Protein AF-A0A931L6U5-F1 (afdb_monomer_lite)

Structure (mmCIF, N/CA/C/O backbone):
data_AF-A0A931L6U5-F1
#
_entry.id   AF-A0A931L6U5-F1
#
loop_
_atom_site.group_PDB
_atom_site.id
_atom_site.type_symbol
_atom_site.label_atom_id
_atom_site.label_alt_id
_atom_site.label_comp_id
_atom_site.label_asym_id
_atom_site.label_entity_id
_atom_site.label_seq_id
_atom_site.pdbx_PDB_ins_code
_atom_site.Cartn_x
_atom_site.Cartn_y
_atom_site.Cartn_z
_atom_site.occupancy
_atom_site.B_iso_or_equiv
_atom_site.auth_seq_id
_atom_site.auth_comp_id
_atom_site.auth_asym_id
_atom_site.auth_atom_id
_atom_site.pdbx_PDB_model_num
ATOM 1 N N . MET A 1 1 ? -24.494 34.200 6.240 1.00 34.66 1 MET A N 1
ATOM 2 C CA . MET A 1 1 ? -23.310 34.892 5.695 1.00 34.66 1 MET A CA 1
ATOM 3 C C . MET A 1 1 ? -22.515 33.845 4.943 1.00 34.66 1 MET A C 1
ATOM 5 O O . MET A 1 1 ? -22.173 32.837 5.542 1.00 34.66 1 MET A O 1
ATOM 9 N N . ALA A 1 2 ? -22.407 33.992 3.624 1.00 35.53 2 ALA A N 1
ATOM 10 C CA . ALA A 1 2 ? -21.711 33.053 2.754 1.00 35.53 2 ALA A CA 1
ATOM 11 C C . ALA A 1 2 ? -20.307 33.608 2.512 1.00 35.53 2 ALA A C 1
ATOM 13 O O . ALA A 1 2 ? -20.157 34.579 1.771 1.00 35.53 2 ALA A O 1
ATOM 14 N N . ASP A 1 3 ? -19.307 33.034 3.175 1.00 38.12 3 ASP A N 1
ATOM 15 C CA . ASP A 1 3 ? -17.913 33.400 2.949 1.00 38.12 3 ASP A CA 1
ATOM 16 C C . ASP A 1 3 ? -17.474 32.853 1.589 1.00 38.12 3 ASP A C 1
ATOM 18 O O . ASP A 1 3 ? -17.260 31.655 1.392 1.00 38.12 3 ASP A O 1
ATOM 22 N N . GLY A 1 4 ? -17.396 33.763 0.619 1.00 39.62 4 GLY A N 1
ATOM 23 C CA . GLY A 1 4 ? -16.803 33.522 -0.685 1.00 39.62 4 GLY A CA 1
ATOM 24 C C . GLY A 1 4 ? -15.294 33.371 -0.545 1.00 39.62 4 GLY A C 1
ATOM 25 O O . GLY A 1 4 ? -14.567 34.361 -0.515 1.00 39.62 4 GLY A O 1
ATOM 26 N N . ALA A 1 5 ? -14.819 32.129 -0.484 1.00 39.75 5 ALA A N 1
ATOM 27 C CA . ALA A 1 5 ? -13.413 31.842 -0.727 1.00 39.75 5 ALA A CA 1
ATOM 28 C C . ALA A 1 5 ? -13.053 32.249 -2.174 1.00 39.75 5 ALA A C 1
ATOM 30 O O . ALA A 1 5 ? -13.860 32.032 -3.086 1.00 39.75 5 ALA A O 1
ATOM 31 N N . PRO A 1 6 ? -11.868 32.838 -2.416 1.00 42.34 6 PRO A N 1
ATOM 32 C CA . PRO A 1 6 ? -11.457 33.237 -3.754 1.00 42.34 6 PRO A CA 1
ATOM 33 C C . PRO A 1 6 ? -11.364 31.994 -4.646 1.00 42.34 6 PRO A C 1
ATOM 35 O O . PRO A 1 6 ? -10.609 31.067 -4.358 1.00 42.34 6 PRO A O 1
ATOM 38 N N . PHE A 1 7 ? -12.145 31.970 -5.728 1.00 41.84 7 PHE A N 1
ATOM 39 C CA . PHE A 1 7 ? -12.059 30.940 -6.759 1.00 41.84 7 PHE A CA 1
ATOM 40 C C . PHE A 1 7 ? -10.692 31.039 -7.446 1.00 41.84 7 PHE A C 1
ATOM 42 O O . PHE A 1 7 ? -10.508 31.808 -8.390 1.00 41.84 7 PHE A O 1
ATOM 49 N N . SER A 1 8 ? -9.716 30.259 -6.981 1.00 52.31 8 SER A N 1
ATOM 50 C CA . SER A 1 8 ? -8.581 29.899 -7.820 1.00 52.31 8 SER A CA 1
ATOM 51 C C . SER A 1 8 ? -9.149 29.101 -9.001 1.00 52.31 8 SER A C 1
ATOM 53 O O . SER A 1 8 ? -9.949 28.186 -8.820 1.00 52.31 8 SER A O 1
ATOM 55 N N . GLY A 1 9 ? -8.792 29.446 -10.240 1.00 61.22 9 GLY A N 1
ATOM 56 C CA . GLY A 1 9 ? -9.234 28.717 -11.444 1.00 61.22 9 GLY A CA 1
ATOM 57 C C . GLY A 1 9 ? -8.666 27.292 -11.560 1.00 61.22 9 GLY A C 1
ATOM 58 O O . GLY A 1 9 ? -8.626 26.735 -12.654 1.00 61.22 9 GLY A O 1
ATOM 59 N N . LEU A 1 10 ? -8.175 26.728 -10.456 1.00 67.88 10 LEU A N 1
ATOM 60 C CA . LEU A 1 10 ? -7.550 25.421 -10.360 1.00 67.88 10 LEU A CA 1
ATOM 61 C C . LEU A 1 10 ? -8.613 24.380 -9.987 1.00 67.88 10 LEU A C 1
ATOM 63 O O . LEU A 1 10 ? -9.403 24.555 -9.061 1.00 67.88 10 LEU A O 1
ATOM 67 N N . LYS A 1 11 ? -8.642 23.274 -10.727 1.00 79.31 11 LYS A N 1
ATOM 68 C CA . LYS A 1 11 ? -9.545 22.147 -10.491 1.00 79.31 11 LYS A CA 1
ATOM 69 C C . LYS A 1 11 ? -9.169 21.475 -9.168 1.00 79.31 11 LYS A C 1
ATOM 71 O O . LYS A 1 11 ? -8.006 21.171 -8.939 1.00 79.31 11 LYS A O 1
ATOM 76 N N . ARG A 1 12 ? -10.135 21.164 -8.306 1.00 81.81 12 ARG A N 1
ATOM 77 C CA . ARG A 1 12 ? -9.864 20.316 -7.133 1.00 81.81 12 ARG A CA 1
ATOM 78 C C . ARG A 1 12 ? -9.667 18.865 -7.591 1.00 81.81 12 ARG A C 1
ATOM 80 O O . ARG A 1 12 ? -10.549 18.347 -8.283 1.00 81.81 12 ARG A O 1
ATOM 87 N N . PRO A 1 13 ? -8.535 18.216 -7.272 1.00 86.31 13 PRO A N 1
ATOM 88 C CA . PRO A 1 13 ? -8.302 16.837 -7.663 1.00 86.31 13 PRO A CA 1
ATOM 89 C C . PRO A 1 13 ? -9.217 15.909 -6.869 1.00 86.31 13 PRO A C 1
ATOM 91 O O . PRO A 1 13 ? -9.354 16.049 -5.654 1.00 86.31 13 PRO A O 1
ATOM 94 N N . LYS A 1 14 ? -9.820 14.945 -7.563 1.00 91.38 14 LYS A N 1
ATOM 95 C CA . LYS A 1 14 ? -10.619 13.882 -6.950 1.00 91.38 14 LYS A CA 1
ATOM 96 C C . LYS A 1 14 ? -9.734 12.683 -6.646 1.00 91.38 14 LYS A C 1
ATOM 98 O O . LYS A 1 14 ? -9.177 12.088 -7.572 1.00 91.38 14 LYS A O 1
ATOM 103 N N . ILE A 1 15 ? -9.630 12.323 -5.373 1.00 91.94 15 ILE A N 1
ATOM 104 C CA . ILE A 1 15 ? -8.788 11.230 -4.883 1.00 91.94 15 ILE A CA 1
ATOM 105 C C . ILE A 1 15 ? -9.689 10.110 -4.378 1.00 91.94 15 ILE A C 1
ATOM 107 O O . ILE A 1 15 ? -10.381 10.269 -3.376 1.00 91.94 15 ILE A O 1
ATOM 111 N N . ALA A 1 16 ? -9.668 8.970 -5.062 1.00 93.81 16 ALA A N 1
ATOM 112 C CA . ALA A 1 16 ? -10.233 7.740 -4.527 1.00 93.81 16 ALA A CA 1
ATOM 113 C C . ALA A 1 16 ? -9.246 7.076 -3.567 1.00 93.81 16 ALA A C 1
ATOM 115 O O . ALA A 1 16 ? -8.042 7.057 -3.823 1.00 93.81 16 ALA A O 1
ATOM 116 N N . PHE A 1 17 ? -9.742 6.458 -2.507 1.00 93.00 17 PHE A N 1
ATOM 117 C CA . PHE A 1 17 ? -8.933 5.577 -1.671 1.00 93.00 17 PHE A CA 1
ATOM 118 C C . PHE A 1 17 ? -9.750 4.370 -1.230 1.00 93.00 17 PHE A C 1
ATOM 120 O O . PHE A 1 17 ? -10.979 4.373 -1.285 1.00 93.00 17 PHE A O 1
ATOM 127 N N . THR A 1 18 ? -9.045 3.311 -0.854 1.00 86.81 18 THR A N 1
ATOM 128 C CA . THR A 1 18 ? -9.657 2.023 -0.530 1.00 86.81 18 THR A CA 1
ATOM 129 C C . THR A 1 18 ? -10.004 1.939 0.946 1.00 86.81 18 THR A C 1
ATOM 131 O O . THR A 1 18 ? -9.148 2.229 1.787 1.00 86.81 18 THR A O 1
ATOM 134 N N . GLY A 1 19 ? -11.205 1.456 1.239 1.00 83.00 19 GLY A N 1
ATOM 135 C CA . GLY A 1 19 ? -11.726 1.310 2.591 1.00 83.00 19 GLY A CA 1
ATOM 136 C C . GLY A 1 19 ? -12.623 2.476 2.996 1.00 83.00 19 GLY A C 1
ATOM 137 O O . GLY A 1 19 ? -13.094 3.249 2.160 1.00 83.00 19 GLY A O 1
ATOM 138 N N . GLU A 1 20 ? -12.880 2.570 4.293 1.00 77.69 20 GLU A N 1
ATOM 139 C CA . GLU A 1 20 ? -13.802 3.547 4.862 1.00 77.69 20 GLU A CA 1
ATOM 140 C C . GLU A 1 20 ? -13.171 4.905 5.131 1.00 77.69 20 GLU A C 1
ATOM 142 O O . GLU A 1 20 ? -11.949 5.063 5.220 1.00 77.69 20 GLU A O 1
ATOM 147 N N . GLU A 1 21 ? -14.058 5.869 5.365 1.00 74.88 21 GLU A N 1
ATOM 148 C CA . GLU A 1 21 ? -13.733 7.146 5.983 1.00 74.88 21 GLU A CA 1
ATOM 149 C C . GLU A 1 21 ? -12.908 6.916 7.261 1.00 74.88 21 GLU A C 1
ATOM 151 O O . GLU A 1 21 ? -13.245 6.086 8.102 1.00 74.88 21 GLU A O 1
ATOM 156 N N . PHE A 1 22 ? -11.783 7.626 7.374 1.00 79.31 22 PHE A N 1
ATOM 157 C CA . PHE A 1 22 ? -10.866 7.584 8.525 1.00 79.31 22 PHE A CA 1
ATOM 158 C C . PHE A 1 22 ? -10.054 6.295 8.729 1.00 79.31 22 PHE A C 1
ATOM 160 O O . PHE A 1 22 ? -9.229 6.247 9.642 1.00 79.31 22 PHE A O 1
ATOM 167 N N . GLY A 1 23 ? -10.200 5.289 7.861 1.00 81.06 23 GLY A N 1
ATOM 168 C CA . GLY A 1 23 ? -9.367 4.084 7.892 1.00 81.06 23 GLY A CA 1
ATOM 169 C C . GLY A 1 23 ? -7.949 4.271 7.337 1.00 81.06 23 GLY A C 1
ATOM 170 O O . GLY A 1 23 ? -7.512 5.375 7.008 1.00 81.06 23 GLY A O 1
ATOM 171 N N . PHE A 1 24 ? -7.227 3.159 7.157 1.00 82.44 24 PHE A N 1
ATOM 172 C CA . PHE A 1 24 ? -5.835 3.167 6.679 1.00 82.44 24 PHE A CA 1
ATOM 173 C C . PHE A 1 24 ? -5.640 3.944 5.362 1.00 82.44 24 PHE A C 1
ATOM 175 O O . PHE A 1 24 ? -4.642 4.645 5.184 1.00 82.44 24 PHE A O 1
ATOM 182 N N . GLY A 1 25 ? -6.598 3.841 4.431 1.00 84.50 25 GLY A N 1
ATOM 183 C CA . GLY A 1 25 ? -6.570 4.582 3.167 1.00 84.50 25 GLY A CA 1
ATOM 184 C C . GLY A 1 25 ? -6.680 6.097 3.362 1.00 84.50 25 GLY A C 1
ATOM 185 O O . GLY A 1 25 ? -5.978 6.851 2.690 1.00 84.50 25 GLY A O 1
ATOM 186 N N . TYR A 1 26 ? -7.478 6.546 4.333 1.00 87.62 26 TYR A N 1
ATOM 187 C CA . TYR A 1 26 ? -7.599 7.960 4.686 1.00 87.62 26 TYR A CA 1
ATOM 188 C C . TYR A 1 26 ? -6.295 8.511 5.277 1.00 87.62 26 TYR A C 1
ATOM 190 O O . TYR A 1 26 ? -5.860 9.597 4.895 1.00 87.62 26 TYR A O 1
ATOM 198 N N . GLN A 1 27 ? -5.602 7.746 6.130 1.00 87.62 27 GLN A N 1
ATOM 199 C CA . GLN A 1 27 ? -4.276 8.144 6.626 1.00 87.62 27 GLN A CA 1
ATOM 200 C C . GLN A 1 27 ? -3.270 8.330 5.488 1.00 87.62 27 GLN A C 1
ATOM 202 O O . GLN A 1 27 ? -2.522 9.307 5.469 1.00 87.62 27 GLN A O 1
ATOM 207 N N . ALA A 1 28 ? -3.295 7.450 4.485 1.00 89.94 28 ALA A N 1
ATOM 208 C CA . ALA A 1 28 ? -2.452 7.601 3.306 1.00 89.94 28 ALA A CA 1
ATOM 209 C C . ALA A 1 28 ? -2.784 8.873 2.506 1.00 89.94 28 ALA A C 1
ATOM 211 O O . ALA A 1 28 ? -1.868 9.583 2.087 1.00 89.94 28 ALA A O 1
ATOM 212 N N . VAL A 1 29 ? -4.070 9.206 2.342 1.00 90.06 29 VAL A N 1
ATOM 213 C CA . VAL A 1 29 ? -4.511 10.467 1.714 1.00 90.06 29 VAL A CA 1
ATOM 214 C C . VAL A 1 29 ? -4.043 11.676 2.525 1.00 90.06 29 VAL A C 1
ATOM 216 O O . VAL A 1 29 ? -3.544 12.647 1.960 1.00 90.06 29 VAL A O 1
ATOM 219 N N . LYS A 1 30 ? -4.128 11.615 3.852 1.00 87.75 30 LYS A N 1
ATOM 220 C CA . LYS A 1 30 ? -3.663 12.669 4.759 1.00 87.75 30 LYS A CA 1
ATOM 221 C C . LYS A 1 30 ? -2.154 12.895 4.640 1.00 87.75 30 LYS A C 1
ATOM 223 O O . LYS A 1 30 ? -1.727 14.039 4.486 1.00 87.75 30 LYS A O 1
ATOM 228 N N . THR A 1 31 ? -1.348 11.829 4.635 1.00 87.88 31 THR A N 1
ATOM 229 C CA . THR A 1 31 ? 0.107 11.912 4.401 1.00 87.88 31 THR A CA 1
ATOM 230 C C . THR A 1 31 ? 0.418 12.466 3.011 1.00 87.88 31 THR A C 1
ATOM 232 O O . THR A 1 31 ? 1.298 13.313 2.864 1.00 87.88 31 THR A O 1
ATOM 235 N N . PHE A 1 32 ? -0.330 12.039 1.991 1.00 87.75 32 PHE A N 1
ATOM 236 C CA . PHE A 1 32 ? -0.203 12.555 0.631 1.00 87.75 32 PHE A CA 1
ATOM 237 C C . PHE A 1 32 ? -0.465 14.065 0.572 1.00 87.75 32 PHE A C 1
ATOM 239 O O . PHE A 1 32 ? 0.364 14.811 0.060 1.00 87.75 32 PHE A O 1
ATOM 246 N N . ARG A 1 33 ? -1.565 14.532 1.176 1.00 86.19 33 ARG A N 1
ATOM 247 C CA . ARG A 1 33 ? -1.935 15.954 1.275 1.00 86.19 33 ARG A CA 1
ATOM 248 C C . ARG A 1 33 ? -0.913 16.782 2.040 1.00 86.19 33 ARG A C 1
ATOM 250 O O . ARG A 1 33 ? -0.591 17.885 1.608 1.00 86.19 33 ARG A O 1
ATOM 257 N N . ALA A 1 34 ? -0.420 16.263 3.163 1.00 83.31 34 ALA A N 1
ATOM 258 C CA . ALA A 1 34 ? 0.622 16.918 3.945 1.00 83.31 34 ALA A CA 1
ATOM 259 C C . ALA A 1 34 ? 1.873 17.155 3.090 1.00 83.31 34 ALA A C 1
ATOM 261 O O . ALA A 1 34 ? 2.413 18.256 3.105 1.00 83.31 34 ALA A O 1
ATOM 262 N N . GLY A 1 35 ? 2.232 16.181 2.246 1.00 76.62 35 GLY A N 1
ATOM 263 C CA . GLY A 1 35 ? 3.310 16.322 1.274 1.00 76.62 35 GLY A CA 1
ATOM 264 C C . GLY A 1 35 ? 3.168 17.557 0.381 1.00 76.62 35 GLY A C 1
ATOM 265 O O . GLY A 1 35 ? 4.154 18.240 0.170 1.00 76.62 35 GLY A O 1
ATOM 266 N N . PHE A 1 36 ? 1.969 17.914 -0.089 1.00 74.81 36 PHE A N 1
ATOM 267 C CA . PHE A 1 36 ? 1.781 19.089 -0.962 1.00 74.81 36 PHE A CA 1
ATOM 268 C C . PHE A 1 36 ? 1.795 20.436 -0.237 1.00 74.81 36 PHE A C 1
ATOM 270 O O . PHE A 1 36 ? 1.934 21.476 -0.889 1.00 74.81 36 PHE A O 1
ATOM 277 N N . LYS A 1 37 ? 1.630 20.445 1.091 1.00 70.81 37 LYS A N 1
ATOM 278 C CA . LYS A 1 37 ? 1.799 21.670 1.884 1.00 70.81 37 LYS A CA 1
ATOM 279 C C . LYS A 1 37 ? 3.268 22.089 1.929 1.00 70.81 37 LYS A C 1
ATOM 281 O O . LYS A 1 37 ? 3.546 23.289 1.923 1.00 70.81 37 LYS A O 1
ATOM 286 N N . ASP A 1 38 ? 4.186 21.125 1.879 1.00 66.25 38 ASP A N 1
ATOM 287 C CA . ASP A 1 38 ? 5.611 21.397 1.740 1.00 66.25 38 ASP A CA 1
ATOM 288 C C . ASP A 1 38 ? 5.905 21.958 0.343 1.00 66.25 38 ASP A C 1
ATOM 290 O O . ASP A 1 38 ? 5.605 21.358 -0.692 1.00 66.25 38 ASP A O 1
ATOM 294 N N . SER A 1 39 ? 6.519 23.141 0.300 1.00 53.28 39 SER A N 1
ATOM 295 C CA . SER A 1 39 ? 6.802 23.889 -0.933 1.00 53.28 39 SER A CA 1
ATOM 296 C C . SER A 1 39 ? 7.623 23.107 -1.970 1.00 53.28 39 SER A C 1
ATOM 298 O O . SER A 1 39 ? 7.532 23.417 -3.158 1.00 53.28 39 SER A O 1
ATOM 300 N N . ALA A 1 40 ? 8.360 22.075 -1.546 1.00 55.19 40 ALA A N 1
ATOM 301 C CA . ALA A 1 40 ? 9.174 21.205 -2.395 1.00 55.19 40 ALA A CA 1
ATOM 302 C C . ALA A 1 40 ? 8.370 20.164 -3.203 1.00 55.19 40 ALA A C 1
ATOM 304 O O . ALA A 1 40 ? 8.857 19.665 -4.212 1.00 55.19 40 ALA A O 1
ATOM 305 N N . ARG A 1 41 ? 7.137 19.833 -2.797 1.00 58.84 41 ARG A N 1
ATOM 306 C CA . ARG A 1 41 ? 6.341 18.717 -3.351 1.00 58.84 41 ARG A CA 1
ATOM 307 C C . ARG A 1 41 ? 5.074 19.184 -4.076 1.00 58.84 41 ARG A C 1
ATOM 309 O O . ARG A 1 41 ? 4.115 18.437 -4.198 1.00 58.84 41 ARG A O 1
ATOM 316 N N . ARG A 1 42 ? 5.053 20.415 -4.600 1.00 60.59 42 ARG A N 1
ATOM 317 C CA . ARG A 1 42 ? 3.873 21.010 -5.271 1.00 60.59 42 ARG A CA 1
ATOM 318 C C . ARG A 1 42 ? 3.477 20.359 -6.604 1.00 60.59 42 ARG A C 1
ATOM 320 O O . ARG A 1 42 ? 2.455 20.738 -7.171 1.00 60.59 42 ARG A O 1
ATOM 327 N N . ILE A 1 43 ? 4.270 19.423 -7.123 1.00 66.19 43 ILE A N 1
ATOM 328 C CA . ILE A 1 43 ? 4.058 18.819 -8.440 1.00 66.19 43 ILE A CA 1
ATOM 329 C C . ILE A 1 43 ? 3.433 17.437 -8.275 1.00 66.19 43 ILE A C 1
ATOM 331 O O . ILE A 1 43 ? 3.939 16.584 -7.548 1.00 66.19 43 ILE A O 1
ATOM 335 N N . LEU A 1 44 ? 2.333 17.205 -8.989 1.00 73.81 44 LEU A N 1
ATOM 336 C CA . LEU A 1 44 ? 1.737 15.882 -9.095 1.00 73.81 44 LEU A CA 1
ATOM 337 C C . LEU A 1 44 ? 2.547 15.032 -10.082 1.00 73.81 44 LEU A C 1
ATOM 339 O O . LEU A 1 44 ? 2.545 15.294 -11.284 1.00 73.81 44 LEU A O 1
ATOM 343 N N . LEU A 1 45 ? 3.199 13.990 -9.573 1.00 80.25 45 LEU A N 1
ATOM 344 C CA . LEU A 1 45 ? 4.055 13.112 -10.370 1.00 80.25 45 LEU A CA 1
ATOM 345 C C . LEU A 1 45 ? 3.253 12.322 -11.415 1.00 80.25 45 LEU A C 1
ATOM 347 O O . LEU A 1 45 ? 2.086 11.965 -11.211 1.00 80.25 45 LEU A O 1
ATOM 351 N N . ASP A 1 46 ? 3.889 12.023 -12.545 1.00 79.75 46 ASP A N 1
ATOM 352 C CA . ASP A 1 46 ? 3.282 11.340 -13.694 1.00 79.75 46 ASP A CA 1
ATOM 353 C C . ASP A 1 46 ? 4.131 10.165 -14.217 1.00 79.75 46 ASP A C 1
ATOM 355 O O . ASP A 1 46 ? 3.970 9.719 -15.358 1.00 79.75 46 ASP A O 1
ATOM 359 N N . ALA A 1 47 ? 5.054 9.660 -13.390 1.00 79.31 47 ALA A N 1
ATOM 360 C CA . ALA A 1 47 ? 6.041 8.658 -13.791 1.00 79.31 47 ALA A CA 1
ATOM 361 C C . ALA A 1 47 ? 6.870 9.103 -15.020 1.00 79.31 47 ALA A C 1
ATOM 363 O O . ALA A 1 47 ? 7.108 8.314 -15.945 1.00 79.31 47 ALA A O 1
ATOM 364 N N . GLY A 1 48 ? 7.235 10.389 -15.080 1.00 72.56 48 GLY A N 1
ATOM 365 C CA . GLY A 1 48 ? 8.073 10.988 -16.120 1.00 72.56 48 GLY A CA 1
ATOM 366 C C . GLY A 1 48 ? 7.423 11.052 -17.503 1.00 72.56 48 GLY A C 1
ATOM 367 O O . GLY A 1 48 ? 8.136 11.097 -18.507 1.00 72.56 48 GLY A O 1
ATOM 368 N N . ALA A 1 49 ? 6.091 10.989 -17.593 1.00 79.62 49 ALA A N 1
ATOM 369 C CA . ALA A 1 49 ? 5.379 10.983 -18.872 1.00 79.62 49 ALA A CA 1
ATOM 370 C C . ALA A 1 49 ? 5.564 12.303 -19.642 1.00 79.62 49 ALA A C 1
ATOM 372 O O . ALA A 1 49 ? 5.829 12.277 -20.850 1.00 79.62 49 ALA A O 1
ATOM 373 N N . ALA A 1 50 ? 5.515 13.442 -18.947 1.00 74.50 50 ALA A N 1
ATOM 374 C CA . ALA A 1 50 ? 5.724 14.768 -19.522 1.00 74.50 50 ALA A CA 1
ATOM 375 C C . ALA A 1 50 ? 7.071 14.886 -20.256 1.00 74.50 50 ALA A C 1
ATOM 377 O O . ALA A 1 50 ? 7.115 15.413 -21.370 1.00 74.50 50 ALA A O 1
ATOM 378 N N . ALA A 1 51 ? 8.139 14.294 -19.709 1.00 73.31 51 ALA A N 1
ATOM 379 C CA . ALA A 1 51 ? 9.493 14.357 -20.266 1.00 73.31 51 ALA A CA 1
ATOM 380 C C . ALA A 1 51 ? 9.639 13.712 -21.656 1.00 73.31 51 ALA A C 1
ATOM 382 O O . ALA A 1 51 ? 10.615 13.962 -22.368 1.00 73.31 51 ALA A O 1
ATOM 383 N N . VAL A 1 52 ? 8.686 12.872 -22.071 1.00 71.38 52 VAL A N 1
ATOM 384 C CA . VAL A 1 52 ? 8.695 12.272 -23.412 1.00 71.38 52 VAL A CA 1
ATOM 385 C C . VAL A 1 52 ? 7.791 13.021 -24.396 1.00 71.38 52 VAL A C 1
ATOM 387 O O . VAL A 1 52 ? 8.041 12.965 -25.600 1.00 71.38 52 VAL A O 1
ATOM 390 N N . SER A 1 53 ? 6.817 13.786 -23.898 1.00 60.41 53 SER A N 1
ATOM 391 C CA . SER A 1 53 ? 5.853 14.541 -24.712 1.00 60.41 53 SER A CA 1
ATOM 392 C C . SER A 1 53 ? 6.439 15.773 -25.426 1.00 60.41 53 SER A C 1
ATOM 394 O O . SER A 1 53 ? 5.865 16.240 -26.409 1.00 60.41 53 SER A O 1
ATOM 396 N N . ASP A 1 54 ? 7.597 16.278 -24.987 1.00 49.97 54 ASP A N 1
ATOM 397 C CA . ASP A 1 54 ? 8.291 17.417 -25.617 1.00 49.97 54 ASP A CA 1
ATOM 398 C C . ASP A 1 54 ? 9.238 17.018 -26.762 1.00 49.97 54 ASP A C 1
ATOM 400 O O . ASP A 1 54 ? 9.743 17.862 -27.507 1.00 49.97 54 ASP A O 1
ATOM 404 N N . GLY A 1 55 ? 9.455 15.717 -26.971 1.00 44.47 55 GLY A N 1
ATOM 405 C CA . GLY A 1 55 ? 10.220 15.226 -28.109 1.00 44.47 55 GLY A CA 1
ATOM 406 C C . GLY A 1 55 ? 9.363 15.179 -29.372 1.00 44.47 55 GLY A C 1
ATOM 407 O O . GLY A 1 55 ? 8.341 14.505 -29.387 1.00 44.47 55 GLY A O 1
ATOM 408 N N . LYS A 1 56 ? 9.827 15.810 -30.460 1.00 41.78 56 LYS A N 1
ATOM 409 C CA . LYS A 1 56 ? 9.312 15.739 -31.849 1.00 41.78 56 LYS A CA 1
ATOM 410 C C . LYS A 1 56 ? 9.317 14.314 -32.454 1.00 41.78 56 LYS A C 1
ATOM 4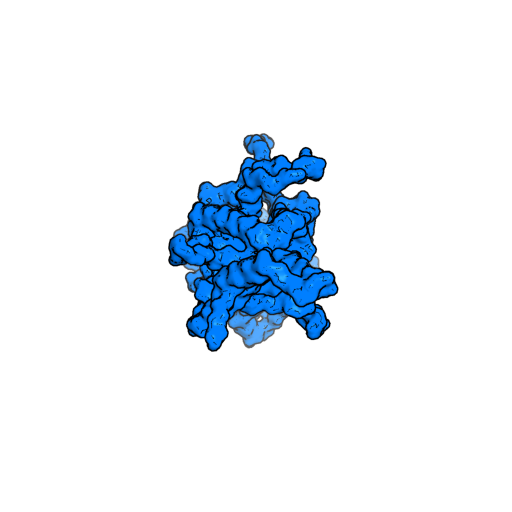12 O O . LYS A 1 56 ? 9.783 14.106 -33.571 1.00 41.78 56 LYS A O 1
ATOM 417 N N . VAL A 1 57 ? 8.860 13.303 -31.725 1.00 42.47 57 VAL A N 1
ATOM 418 C CA . VAL A 1 57 ? 8.789 11.903 -32.151 1.00 42.47 57 VAL A CA 1
ATOM 419 C C . VAL A 1 57 ? 7.321 11.504 -32.201 1.00 42.47 57 VAL A C 1
ATOM 421 O O . VAL A 1 57 ? 6.858 10.710 -31.398 1.00 42.47 57 VAL A O 1
ATOM 424 N N . SER A 1 58 ? 6.570 12.084 -33.136 1.00 39.50 58 SER A N 1
ATOM 425 C CA . SER A 1 58 ? 5.352 11.455 -33.648 1.00 39.50 58 SER A CA 1
ATOM 426 C C . SER A 1 58 ? 4.894 12.145 -34.929 1.00 39.50 58 SER A C 1
ATOM 428 O O . SER A 1 58 ? 4.356 13.250 -34.920 1.00 39.50 58 SER A O 1
ATOM 430 N N . THR A 1 59 ? 5.037 11.448 -36.050 1.00 36.03 59 THR A N 1
ATOM 431 C CA . THR A 1 59 ? 4.370 11.722 -37.333 1.00 36.03 59 THR A CA 1
ATOM 432 C C . THR A 1 59 ? 2.860 11.418 -37.290 1.00 36.03 59 THR A C 1
ATOM 434 O O . THR A 1 59 ? 2.242 11.191 -38.325 1.00 36.03 59 THR A O 1
ATOM 437 N N . LYS A 1 60 ? 2.223 11.421 -36.110 1.00 41.97 60 LYS A N 1
ATOM 438 C CA . LYS A 1 60 ? 0.825 11.000 -35.910 1.00 41.97 60 LYS A CA 1
ATOM 439 C C . LYS A 1 60 ? -0.067 12.078 -35.282 1.00 41.97 60 LYS A C 1
ATOM 441 O O . LYS A 1 60 ? -1.056 11.770 -34.621 1.00 41.97 60 LYS A O 1
ATOM 446 N N . TRP A 1 61 ? 0.239 13.345 -35.553 1.00 42.12 61 TRP A N 1
ATOM 447 C CA . TRP A 1 61 ? -0.610 14.494 -35.210 1.00 42.12 61 TRP A CA 1
ATOM 448 C C . TRP A 1 61 ? -1.999 14.458 -35.890 1.00 42.12 61 TRP A C 1
ATOM 450 O O . TRP A 1 61 ? -2.930 15.100 -35.417 1.00 42.12 61 TRP A O 1
ATOM 460 N N . LEU A 1 62 ? -2.186 13.637 -36.933 1.00 41.16 62 LEU A N 1
ATOM 461 C CA . LEU A 1 62 ? -3.440 13.535 -37.697 1.00 41.16 62 LEU A CA 1
ATOM 462 C C . LEU A 1 62 ? -4.569 12.722 -37.025 1.00 41.16 62 LEU A C 1
ATOM 464 O O . LEU A 1 62 ? -5.702 12.789 -37.485 1.00 41.16 62 LEU A O 1
ATOM 468 N N . LEU A 1 63 ? -4.312 11.991 -35.929 1.00 42.88 63 LEU A N 1
ATOM 469 C CA . LEU A 1 63 ? -5.354 11.243 -35.187 1.00 42.88 63 LEU A CA 1
ATOM 470 C C . LEU A 1 63 ? -5.549 11.716 -33.733 1.00 42.88 63 LEU A C 1
ATOM 472 O O . LEU A 1 63 ? -6.389 11.170 -33.020 1.00 42.88 63 LEU A O 1
ATOM 476 N N . ARG A 1 64 ? -4.783 12.716 -33.271 1.00 43.50 64 ARG A N 1
ATOM 477 C CA . ARG A 1 64 ? -4.661 13.071 -31.841 1.00 43.50 64 ARG A CA 1
ATOM 478 C C . ARG A 1 64 ? -4.960 14.539 -31.506 1.00 43.50 64 ARG A C 1
ATOM 480 O O . ARG A 1 64 ? -4.646 14.987 -30.411 1.00 43.50 64 ARG A O 1
ATOM 487 N N . GLY A 1 65 ? -5.634 15.274 -32.391 1.00 34.44 65 GLY A N 1
ATOM 488 C CA . GLY A 1 65 ? -5.916 16.715 -32.252 1.00 34.44 65 GLY A CA 1
ATOM 489 C C . GLY A 1 65 ? -6.871 17.152 -31.126 1.00 34.44 65 GLY A C 1
ATOM 490 O O . GLY A 1 65 ? -7.492 18.200 -31.247 1.00 34.44 65 GLY A O 1
ATOM 491 N N . ARG A 1 66 ? -7.049 16.376 -30.048 1.00 36.84 66 ARG A N 1
ATOM 492 C CA . ARG A 1 66 ? -7.915 16.781 -28.920 1.00 36.84 66 ARG A CA 1
ATOM 493 C C . ARG A 1 66 ? -7.536 16.225 -27.542 1.00 36.84 66 ARG A C 1
ATOM 495 O O . ARG A 1 66 ? -8.181 16.590 -26.570 1.00 36.84 66 ARG A O 1
ATOM 502 N N . ARG A 1 67 ? -6.540 15.333 -27.438 1.00 41.91 67 ARG A N 1
ATOM 503 C CA . ARG A 1 67 ? -6.224 14.613 -26.181 1.00 41.91 67 ARG A CA 1
ATOM 504 C C . ARG A 1 67 ? -4.921 15.057 -25.508 1.00 41.91 67 ARG A C 1
ATOM 506 O O . ARG A 1 67 ? -4.810 14.928 -24.296 1.00 41.91 67 ARG A O 1
ATOM 513 N N . ASP A 1 68 ? -3.980 15.616 -26.267 1.00 40.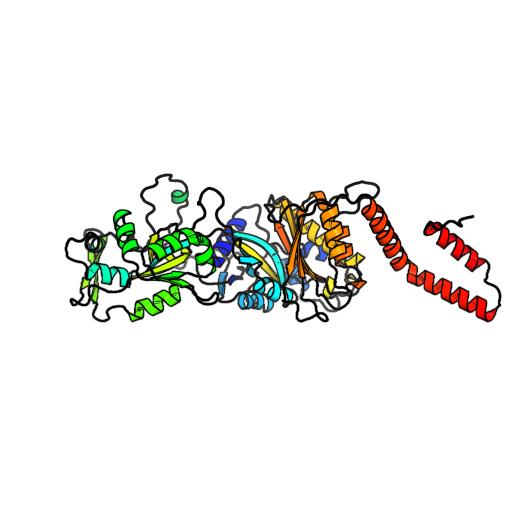16 68 ASP A N 1
ATOM 514 C CA . ASP A 1 68 ? -2.643 15.969 -25.760 1.00 40.16 68 ASP A CA 1
ATOM 515 C C . ASP A 1 68 ? -2.587 17.377 -25.118 1.00 40.16 68 ASP A C 1
ATOM 517 O O . ASP A 1 68 ? -1.670 17.679 -24.356 1.00 40.16 68 ASP A O 1
ATOM 521 N N . ASP A 1 69 ? -3.608 18.217 -25.340 1.00 37.97 69 ASP A N 1
ATOM 522 C CA . ASP A 1 69 ? -3.764 19.502 -24.636 1.00 37.97 69 ASP A CA 1
ATOM 523 C C . ASP A 1 69 ? -4.178 19.327 -23.162 1.00 37.97 69 ASP A C 1
ATOM 525 O O . ASP A 1 69 ? -3.968 20.231 -22.352 1.00 37.97 69 ASP A O 1
ATOM 529 N N . GLU A 1 70 ? -4.755 18.179 -22.784 1.00 40.81 70 GLU A N 1
ATOM 530 C CA . GLU A 1 70 ? -5.140 17.903 -21.394 1.00 40.81 70 GLU A CA 1
ATOM 531 C C . GLU A 1 70 ? -3.932 17.492 -20.544 1.00 40.81 70 GLU A C 1
ATOM 533 O O . GLU A 1 70 ? -3.771 18.002 -19.438 1.00 40.81 70 GLU A O 1
ATOM 538 N N . THR A 1 71 ? -3.025 16.655 -21.056 1.00 40.47 71 THR A N 1
ATOM 539 C CA . THR A 1 71 ? -1.848 16.186 -20.299 1.00 40.47 71 THR A CA 1
ATOM 540 C C . THR A 1 71 ? -0.802 17.280 -20.074 1.00 40.47 71 THR A C 1
ATOM 542 O O . THR A 1 71 ? -0.185 17.326 -19.010 1.00 40.47 71 THR A O 1
ATOM 545 N N . LYS A 1 72 ? -0.653 18.237 -21.003 1.00 41.56 72 LYS A N 1
ATOM 546 C CA . LYS A 1 72 ? 0.197 19.427 -20.784 1.00 41.56 72 LYS A CA 1
ATOM 547 C C . LYS A 1 72 ? -0.397 20.424 -19.778 1.00 41.56 72 LYS A C 1
ATOM 549 O O . LYS A 1 72 ? 0.348 21.182 -19.166 1.00 41.56 72 LYS A O 1
ATOM 554 N N . LYS A 1 73 ? -1.717 20.396 -19.548 1.00 42.41 73 LYS A N 1
ATOM 555 C CA . LYS A 1 73 ? -2.408 21.232 -18.547 1.00 42.41 73 LYS A CA 1
ATOM 556 C C . LYS A 1 73 ? -2.505 20.588 -17.156 1.00 42.41 73 LYS A C 1
ATOM 558 O O . LYS A 1 73 ? -2.817 21.287 -16.194 1.00 42.41 73 LYS A O 1
ATOM 563 N N . THR A 1 74 ? -2.223 19.290 -17.002 1.00 45.31 74 THR A N 1
ATOM 564 C CA . THR A 1 74 ? -2.490 18.571 -15.739 1.00 45.31 74 THR A CA 1
ATOM 565 C C . THR A 1 74 ? -1.479 18.770 -14.611 1.00 45.31 74 THR A C 1
ATOM 567 O O . THR A 1 74 ? -1.837 18.487 -13.474 1.00 45.31 74 THR A O 1
ATOM 570 N N . ASN A 1 75 ? -0.267 19.282 -14.855 1.00 45.91 75 ASN A N 1
ATOM 571 C CA . ASN A 1 75 ? 0.691 19.504 -13.755 1.00 45.91 75 ASN A CA 1
ATOM 572 C C . ASN A 1 75 ? 0.532 20.879 -13.079 1.00 45.91 75 ASN A C 1
ATOM 574 O O . ASN A 1 75 ? 0.992 21.051 -11.957 1.00 45.91 75 ASN A O 1
ATOM 578 N N . GLY A 1 76 ? -0.159 21.833 -13.718 1.00 48.81 76 GLY A N 1
ATOM 579 C CA . GLY A 1 76 ? -0.386 23.187 -13.185 1.00 48.81 76 GLY A CA 1
ATOM 580 C C . GLY A 1 76 ? -1.850 23.540 -12.905 1.00 48.81 76 GLY A C 1
ATOM 581 O O . GLY A 1 76 ? -2.131 24.678 -12.551 1.00 48.81 76 GLY A O 1
ATOM 582 N N . GLY A 1 77 ? -2.783 22.603 -13.103 1.00 58.16 77 GLY A N 1
ATOM 583 C CA . GLY A 1 77 ? -4.225 22.866 -13.057 1.00 58.16 77 GLY A CA 1
ATOM 584 C C . GLY A 1 77 ? -4.951 22.386 -11.802 1.00 58.16 77 GLY A C 1
ATOM 585 O O . GLY A 1 77 ? -6.162 22.582 -11.735 1.00 58.16 77 GLY A O 1
ATOM 586 N N . PHE A 1 78 ? -4.268 21.747 -10.845 1.00 68.50 78 PHE A N 1
ATOM 587 C CA . PHE A 1 78 ? -4.913 21.191 -9.654 1.00 68.50 78 PHE A CA 1
ATOM 588 C C . PHE A 1 78 ? -4.646 22.007 -8.389 1.00 68.50 78 PHE A C 1
ATOM 590 O O . PHE A 1 78 ? -3.499 22.319 -8.077 1.00 68.50 78 PHE A O 1
ATOM 597 N N . ASP A 1 79 ? -5.701 22.292 -7.626 1.00 71.94 79 ASP A N 1
ATOM 598 C CA . ASP A 1 79 ? -5.579 22.794 -6.258 1.00 71.94 79 ASP A CA 1
ATOM 599 C C . ASP A 1 79 ? -5.404 21.615 -5.294 1.00 71.94 79 ASP A C 1
ATOM 601 O O . ASP A 1 79 ? -6.366 21.004 -4.828 1.00 71.94 79 ASP A O 1
ATOM 605 N N . LEU A 1 80 ? -4.147 21.278 -5.018 1.00 72.69 80 LEU A N 1
ATOM 606 C CA . LEU A 1 80 ? -3.764 20.146 -4.170 1.00 72.69 80 LEU A CA 1
ATOM 607 C C . LEU A 1 80 ? -3.931 20.435 -2.667 1.00 72.69 80 LEU A C 1
ATOM 609 O O . LEU A 1 80 ? -3.737 19.540 -1.846 1.00 72.69 80 LEU A O 1
ATOM 613 N N . THR A 1 81 ? -4.319 21.658 -2.286 1.00 72.50 81 THR A N 1
ATOM 614 C CA . THR A 1 81 ? -4.532 22.021 -0.875 1.00 72.50 81 THR A CA 1
ATOM 615 C C . THR A 1 81 ? -5.860 21.477 -0.332 1.00 72.50 81 THR A C 1
ATOM 617 O O . THR A 1 81 ? -5.954 21.087 0.840 1.00 72.50 81 THR A O 1
ATOM 620 N N . GLN A 1 82 ? -6.875 21.382 -1.198 1.00 78.94 82 GLN A N 1
ATOM 621 C CA . GLN A 1 82 ? -8.225 20.912 -0.877 1.00 78.94 82 GLN A CA 1
ATOM 622 C C . GLN A 1 82 ? -8.717 19.873 -1.905 1.00 78.94 82 GLN A C 1
ATOM 624 O O . GLN A 1 82 ? -9.626 20.167 -2.688 1.00 78.94 82 GLN A O 1
ATOM 629 N N . PRO A 1 83 ? -8.133 18.660 -1.935 1.00 83.44 83 PRO A N 1
ATOM 630 C CA . PRO A 1 83 ? -8.655 17.581 -2.765 1.00 83.44 83 PRO A CA 1
ATOM 631 C C . PRO A 1 83 ? -10.059 17.158 -2.320 1.00 83.44 83 PRO A C 1
ATOM 633 O O . PRO A 1 83 ? -10.406 17.232 -1.142 1.00 83.44 83 PRO A O 1
ATOM 636 N N . GLU A 1 84 ? -10.852 16.677 -3.273 1.00 88.88 84 GLU A N 1
ATOM 637 C CA . GLU A 1 84 ? -12.115 15.995 -2.999 1.00 88.88 84 GLU A CA 1
ATOM 638 C C . GLU A 1 84 ? -11.819 14.508 -2.778 1.00 88.88 84 GLU A C 1
ATOM 640 O O . GLU A 1 84 ? -11.394 13.799 -3.692 1.00 88.88 84 GLU A O 1
ATOM 645 N N . GLU A 1 85 ? -12.020 14.039 -1.554 1.00 90.38 85 GLU A N 1
ATOM 646 C CA . GLU A 1 85 ? -11.725 12.668 -1.150 1.00 90.38 85 GLU A CA 1
ATOM 647 C C . GLU A 1 85 ? -12.961 11.783 -1.346 1.00 90.38 85 GLU A C 1
ATOM 649 O O . GLU A 1 85 ? -14.080 12.178 -1.019 1.00 90.38 85 GLU A O 1
ATOM 654 N N . ARG A 1 86 ? -12.775 10.590 -1.919 1.00 91.00 86 ARG A N 1
ATOM 655 C CA . ARG A 1 86 ? -13.853 9.631 -2.180 1.00 91.00 86 ARG A CA 1
ATOM 656 C C . ARG A 1 86 ? -13.487 8.250 -1.628 1.00 91.00 86 ARG A C 1
ATOM 658 O O . ARG A 1 86 ? -12.717 7.539 -2.283 1.00 91.00 86 ARG A O 1
ATOM 665 N N . PRO A 1 87 ? -14.025 7.858 -0.461 1.00 90.62 87 PRO A N 1
ATOM 666 C CA . PRO A 1 87 ? -13.864 6.497 0.040 1.00 90.62 87 PRO A CA 1
ATOM 667 C C . PRO A 1 87 ? -14.574 5.519 -0.902 1.00 90.62 87 PRO A C 1
ATOM 669 O O . PRO A 1 87 ? -15.701 5.761 -1.342 1.00 90.62 87 PRO A O 1
ATOM 672 N N . LEU A 1 88 ? -13.913 4.415 -1.235 1.00 90.69 88 LEU A N 1
ATOM 673 C CA . LEU A 1 88 ? -14.486 3.329 -2.026 1.00 90.69 88 LEU A CA 1
ATOM 674 C C . LEU A 1 88 ? -14.222 1.996 -1.333 1.00 90.69 88 LEU A C 1
ATOM 676 O O . LEU A 1 88 ? -13.113 1.723 -0.878 1.00 90.69 88 LEU A O 1
ATOM 680 N N . PHE A 1 89 ? -15.242 1.138 -1.307 1.00 83.06 89 PHE A N 1
ATOM 681 C CA . PHE A 1 89 ? -15.209 -0.119 -0.556 1.00 83.06 89 PHE A CA 1
ATOM 682 C C . PHE A 1 89 ? -14.137 -1.095 -1.040 1.00 83.06 89 PHE A C 1
ATOM 684 O O . PHE A 1 89 ? -13.529 -1.788 -0.231 1.00 83.06 89 PHE A O 1
ATOM 691 N N . SER A 1 90 ? -13.890 -1.162 -2.350 1.00 87.06 90 SER A N 1
ATOM 692 C CA . SER A 1 90 ? -12.919 -2.104 -2.919 1.00 87.06 90 SER A CA 1
ATOM 693 C C . SER A 1 90 ? -11.790 -1.413 -3.671 1.00 87.06 90 SER A C 1
ATOM 695 O O . SER A 1 90 ? -11.941 -0.338 -4.262 1.00 87.06 90 SER A O 1
ATOM 697 N N . LYS A 1 91 ? -10.644 -2.094 -3.693 1.00 90.19 91 LYS A N 1
ATOM 698 C CA . LYS A 1 91 ? -9.440 -1.668 -4.410 1.00 90.19 91 LYS A CA 1
ATOM 699 C C . LYS A 1 91 ? -9.680 -1.614 -5.914 1.00 90.19 91 LYS A C 1
ATOM 701 O O . LYS A 1 91 ? -9.269 -0.664 -6.579 1.00 90.19 91 LYS A O 1
ATOM 706 N N . GLU A 1 92 ? -10.427 -2.585 -6.434 1.00 90.62 92 GLU A N 1
ATOM 707 C CA . GLU A 1 92 ? -10.829 -2.622 -7.836 1.00 90.62 92 GLU A CA 1
ATOM 708 C C . GLU A 1 92 ? -11.709 -1.432 -8.212 1.00 90.62 92 GLU A C 1
ATOM 710 O O . GLU A 1 92 ? -11.438 -0.776 -9.217 1.00 90.62 92 GLU A O 1
ATOM 715 N N . GLN A 1 93 ? -12.707 -1.088 -7.389 1.00 92.44 93 GLN A N 1
ATOM 716 C CA . GLN A 1 93 ? -13.544 0.091 -7.631 1.00 92.44 93 GLN A CA 1
ATOM 717 C C . GLN A 1 93 ? -12.714 1.374 -7.661 1.00 92.44 93 GLN A C 1
ATOM 719 O O . GLN A 1 93 ? -12.932 2.201 -8.544 1.00 92.44 93 GLN A O 1
ATOM 724 N N . ALA A 1 94 ? -11.736 1.529 -6.762 1.00 92.50 94 ALA A N 1
ATOM 725 C CA . ALA A 1 94 ? -10.846 2.689 -6.768 1.00 92.50 94 ALA A CA 1
ATOM 726 C C . ALA A 1 94 ? -10.028 2.793 -8.063 1.00 92.50 94 ALA A C 1
ATOM 728 O O . ALA A 1 94 ? -9.953 3.864 -8.668 1.00 92.50 94 ALA A O 1
ATOM 729 N N . LEU A 1 95 ? -9.477 1.681 -8.552 1.00 93.81 95 LEU A N 1
ATOM 730 C CA . LEU A 1 95 ? -8.712 1.662 -9.802 1.00 93.81 95 LEU A CA 1
ATOM 731 C C . LEU A 1 95 ? -9.602 1.855 -11.043 1.00 93.81 95 LEU A C 1
ATOM 733 O O . LEU A 1 95 ? -9.243 2.586 -11.970 1.00 93.81 95 LEU A O 1
ATOM 737 N N . VAL A 1 96 ? -10.791 1.250 -11.065 1.00 93.69 96 VAL A N 1
ATOM 738 C CA . VAL A 1 96 ? -11.776 1.420 -12.145 1.00 93.69 96 VAL A CA 1
ATOM 739 C C . VAL A 1 96 ? -12.314 2.852 -12.181 1.00 93.69 96 VAL A C 1
ATOM 741 O O . VAL A 1 96 ? -12.544 3.388 -13.267 1.00 93.69 96 VAL A O 1
ATOM 744 N N . ALA A 1 97 ? -12.458 3.510 -11.031 1.00 93.50 97 ALA A N 1
ATOM 745 C CA . ALA A 1 97 ? -12.849 4.913 -10.947 1.00 93.50 97 ALA A CA 1
ATOM 746 C C . ALA A 1 97 ? -11.830 5.832 -11.651 1.00 93.50 97 ALA A C 1
ATOM 748 O O . ALA A 1 97 ? -12.223 6.771 -12.348 1.00 93.50 97 ALA A O 1
ATOM 749 N N . VAL A 1 98 ? -10.526 5.548 -11.529 1.00 93.25 98 VAL A N 1
ATOM 750 C CA . VAL A 1 98 ? -9.479 6.289 -12.262 1.00 93.25 98 VAL A CA 1
ATOM 751 C C . VAL A 1 98 ? -9.604 6.030 -13.759 1.00 93.25 98 VAL A C 1
ATOM 753 O O . VAL A 1 98 ? -9.643 6.963 -14.555 1.00 93.25 98 VAL A O 1
ATOM 756 N N . LYS A 1 99 ? -9.748 4.762 -14.158 1.00 91.75 99 LYS A N 1
ATOM 757 C CA . LYS A 1 99 ? -9.873 4.381 -15.574 1.00 91.75 99 LYS A CA 1
ATOM 758 C C . LYS A 1 99 ? -11.119 4.966 -16.251 1.00 91.75 99 LYS A C 1
ATOM 760 O O . LYS A 1 99 ? -11.083 5.305 -17.430 1.00 91.75 99 LYS A O 1
ATOM 765 N N . SER A 1 100 ? -12.227 5.065 -15.523 1.00 91.38 100 SER A N 1
ATOM 766 C CA . SER A 1 100 ? -13.476 5.680 -15.994 1.00 91.38 100 SER A CA 1
ATOM 767 C C . SER A 1 100 ? -13.472 7.208 -15.891 1.00 91.38 100 SER A C 1
ATOM 769 O O . SER A 1 100 ? -14.456 7.842 -16.270 1.00 91.38 100 SER A O 1
ATOM 771 N N . LYS A 1 101 ? -12.367 7.805 -15.419 1.00 89.88 101 LYS A N 1
ATOM 772 C CA . LYS A 1 101 ? -12.189 9.250 -15.224 1.00 89.88 101 LYS A CA 1
ATOM 773 C C . LYS A 1 101 ? -13.201 9.879 -14.263 1.00 89.88 101 LYS A C 1
ATOM 775 O O . LYS A 1 101 ? -13.430 11.088 -14.306 1.00 89.88 101 LYS A O 1
ATOM 780 N N . THR A 1 102 ? -13.815 9.088 -13.380 1.00 91.50 102 THR A N 1
ATOM 781 C CA . THR A 1 102 ? -14.682 9.624 -12.319 1.00 91.50 102 THR A CA 1
ATOM 782 C C . THR A 1 102 ? -13.865 10.288 -11.212 1.00 91.50 102 THR A C 1
ATOM 784 O O . THR A 1 102 ? -14.352 11.209 -10.553 1.00 91.50 102 THR A O 1
ATOM 787 N N . VAL A 1 103 ? -12.628 9.820 -11.022 1.00 92.44 103 VAL A N 1
ATOM 788 C CA . VAL A 1 103 ? -11.616 10.390 -10.123 1.00 92.44 103 VAL A CA 1
ATOM 789 C C . VAL A 1 103 ? -10.308 10.601 -10.885 1.00 92.44 103 VAL A C 1
ATOM 791 O O . VAL A 1 103 ? -10.063 9.932 -11.888 1.00 92.44 103 VAL A O 1
ATOM 794 N N . ASP A 1 104 ? -9.476 11.534 -10.424 1.00 89.94 104 ASP A N 1
ATOM 795 C CA . ASP A 1 104 ? -8.212 11.875 -11.087 1.00 89.94 104 ASP A CA 1
ATOM 796 C C . ASP A 1 104 ? -7.067 10.934 -10.656 1.00 89.94 104 ASP A C 1
ATOM 798 O O . ASP A 1 104 ? -6.114 10.716 -11.409 1.00 89.94 104 ASP A O 1
ATOM 802 N N . MET A 1 105 ? -7.154 10.370 -9.447 1.00 92.56 105 MET A N 1
ATOM 803 C CA . MET A 1 105 ? -6.169 9.436 -8.898 1.00 92.56 105 MET A CA 1
ATOM 804 C C . MET A 1 105 ? -6.784 8.491 -7.863 1.00 92.56 105 MET A C 1
ATOM 806 O O . MET A 1 105 ? -7.821 8.797 -7.272 1.00 92.56 105 MET A O 1
ATOM 810 N N . ALA A 1 106 ? -6.122 7.358 -7.633 1.00 95.19 106 ALA A N 1
ATOM 811 C CA . ALA A 1 106 ? -6.467 6.411 -6.578 1.00 95.19 106 ALA A CA 1
ATOM 812 C C . ALA A 1 106 ? -5.261 6.118 -5.684 1.00 95.19 106 ALA A C 1
ATOM 814 O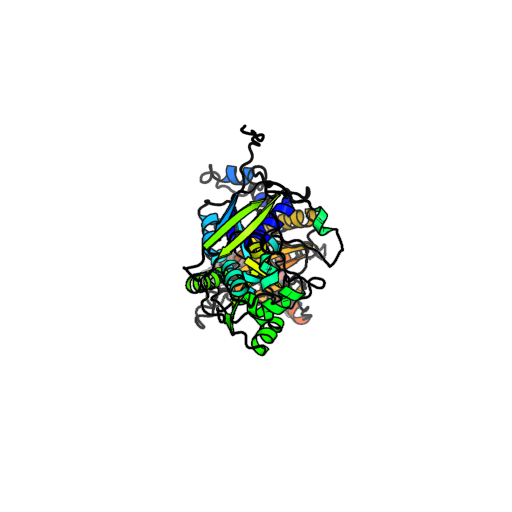 O . ALA A 1 106 ? -4.152 5.940 -6.184 1.00 95.19 106 ALA A O 1
ATOM 815 N N . ILE A 1 107 ? -5.482 6.026 -4.377 1.00 95.12 107 ILE A N 1
ATOM 816 C CA . ILE A 1 107 ? -4.488 5.596 -3.394 1.00 95.12 107 ILE A CA 1
ATOM 817 C C . ILE A 1 107 ? -4.859 4.187 -2.942 1.00 95.12 107 ILE A C 1
ATOM 819 O O . ILE A 1 107 ? -5.903 3.976 -2.324 1.00 95.12 107 ILE A O 1
ATOM 823 N N . VAL A 1 108 ? -4.008 3.220 -3.285 1.00 94.44 108 VAL A N 1
ATOM 824 C CA . VAL A 1 108 ? -4.251 1.790 -3.044 1.00 94.44 108 VAL A CA 1
ATOM 825 C C . VAL A 1 108 ? -3.082 1.165 -2.279 1.00 94.44 108 VAL A C 1
ATOM 827 O O . VAL A 1 108 ? -1.927 1.484 -2.580 1.00 94.44 108 VAL A O 1
ATOM 830 N N . PRO A 1 109 ? -3.329 0.291 -1.290 1.00 92.75 109 PRO A N 1
ATOM 831 C CA . PRO A 1 109 ? -2.265 -0.445 -0.621 1.00 92.75 109 PRO A CA 1
ATOM 832 C C . PRO A 1 109 ? -1.661 -1.461 -1.593 1.00 92.75 109 PRO A C 1
ATOM 834 O O . PRO A 1 109 ? -2.380 -2.121 -2.334 1.00 92.75 109 PRO A O 1
ATOM 837 N N . PHE A 1 110 ? -0.339 -1.607 -1.594 1.00 92.38 110 PHE A N 1
ATOM 838 C CA . PHE A 1 110 ? 0.329 -2.641 -2.401 1.00 92.38 110 PHE A CA 1
ATOM 839 C C . PHE A 1 110 ? 1.271 -3.524 -1.583 1.00 92.38 110 PHE A C 1
ATOM 841 O O . PHE A 1 110 ? 1.674 -4.588 -2.053 1.00 92.38 110 PHE A O 1
ATOM 848 N N . TYR A 1 111 ? 1.641 -3.092 -0.377 1.00 90.88 111 TYR A N 1
ATOM 849 C CA . TYR A 1 111 ? 2.488 -3.859 0.522 1.00 90.88 111 TYR A CA 1
ATOM 850 C C . TYR A 1 111 ? 2.174 -3.521 1.981 1.00 90.88 111 TYR A C 1
ATOM 852 O O . TYR A 1 111 ? 2.176 -2.344 2.352 1.00 90.88 111 TYR A O 1
ATOM 860 N N . ALA A 1 112 ? 2.016 -4.540 2.826 1.00 87.62 112 ALA A N 1
ATOM 861 C CA . ALA A 1 112 ? 2.061 -4.385 4.278 1.00 87.62 112 ALA A CA 1
ATOM 862 C C . ALA A 1 112 ? 3.076 -5.364 4.900 1.00 87.62 112 ALA A C 1
ATOM 864 O O . ALA A 1 112 ? 3.244 -6.473 4.394 1.00 87.62 112 ALA A O 1
ATOM 865 N N . PRO A 1 113 ? 3.762 -5.010 6.002 1.00 81.38 113 PRO A N 1
ATOM 866 C CA . PRO A 1 113 ? 4.819 -5.853 6.572 1.00 81.38 113 PRO A CA 1
ATOM 867 C C . PRO A 1 113 ? 4.383 -7.273 6.975 1.00 81.38 113 PRO A C 1
ATOM 869 O O . PRO A 1 113 ? 5.170 -8.203 6.823 1.00 81.38 113 PRO A O 1
ATOM 872 N N . TYR A 1 114 ? 3.140 -7.457 7.437 1.00 80.88 114 TYR A N 1
ATOM 873 C CA . TYR A 1 114 ? 2.624 -8.753 7.920 1.00 80.88 114 TYR A CA 1
ATOM 874 C C . TYR A 1 114 ? 1.796 -9.540 6.894 1.00 80.88 114 TYR A C 1
ATOM 876 O O . TYR A 1 114 ? 1.528 -10.731 7.086 1.00 80.88 114 TYR A O 1
ATOM 884 N N . THR A 1 115 ? 1.348 -8.885 5.823 1.00 81.56 115 THR A N 1
ATOM 885 C CA . THR A 1 115 ? 0.574 -9.514 4.739 1.00 81.56 115 THR A CA 1
ATOM 886 C C . THR A 1 115 ? 1.402 -9.681 3.466 1.00 81.56 115 THR A C 1
ATOM 888 O O . THR A 1 115 ? 1.078 -10.524 2.634 1.00 81.56 115 THR A O 1
ATOM 891 N N . GLY A 1 116 ? 2.516 -8.958 3.347 1.00 88.50 116 GLY A N 1
ATOM 892 C CA . GLY A 1 116 ? 3.362 -8.937 2.165 1.00 88.50 116 GLY A CA 1
ATOM 893 C C . GLY A 1 116 ? 2.757 -8.077 1.060 1.00 88.50 116 GLY A C 1
ATOM 894 O O . GLY A 1 116 ? 2.137 -7.047 1.322 1.00 88.50 116 GLY A O 1
ATOM 895 N N . TYR A 1 117 ? 2.977 -8.485 -0.188 1.00 90.75 117 TYR A N 1
ATOM 896 C CA . TYR A 1 117 ? 2.421 -7.795 -1.348 1.00 90.75 117 TYR A CA 1
ATOM 897 C C . TYR A 1 117 ? 0.931 -8.083 -1.504 1.00 90.75 117 TYR A C 1
ATOM 899 O O . TYR A 1 117 ? 0.501 -9.234 -1.446 1.00 90.75 117 TYR A O 1
ATOM 907 N N . ASP A 1 118 ? 0.164 -7.037 -1.787 1.00 90.38 118 ASP A N 1
ATOM 908 C CA . ASP A 1 118 ? -1.255 -7.159 -2.082 1.00 90.38 118 ASP A CA 1
ATOM 909 C C . ASP A 1 118 ? -1.463 -7.591 -3.538 1.00 90.38 118 ASP A C 1
ATOM 911 O O . ASP A 1 118 ? -1.482 -6.785 -4.474 1.00 90.38 118 ASP A O 1
ATOM 915 N N . ILE A 1 119 ? -1.579 -8.905 -3.721 1.00 89.69 119 ILE A N 1
ATOM 916 C CA . ILE A 1 119 ? -1.685 -9.551 -5.031 1.00 89.69 119 ILE A CA 1
ATOM 917 C C . ILE A 1 119 ? -2.901 -9.035 -5.811 1.00 89.69 119 ILE A C 1
ATOM 919 O O . ILE A 1 119 ? -2.807 -8.852 -7.024 1.00 89.69 119 ILE A O 1
ATOM 923 N N . GLU A 1 120 ? -4.014 -8.748 -5.134 1.00 88.25 120 GLU A N 1
ATOM 924 C CA . GLU A 1 120 ? -5.251 -8.253 -5.748 1.00 88.25 120 GLU A CA 1
ATOM 925 C C . GLU A 1 120 ? -5.036 -6.889 -6.419 1.00 88.25 120 GLU A C 1
ATOM 927 O O . GLU A 1 120 ? -5.353 -6.709 -7.600 1.00 88.25 120 GLU A O 1
ATOM 932 N N . THR A 1 121 ? -4.411 -5.950 -5.704 1.00 90.75 121 THR A N 1
ATOM 933 C CA . THR A 1 121 ? -4.073 -4.623 -6.237 1.00 90.75 121 THR A CA 1
ATOM 934 C C . THR A 1 121 ? -3.115 -4.731 -7.415 1.00 90.75 121 THR A C 1
ATOM 936 O O . THR A 1 121 ? -3.344 -4.124 -8.463 1.00 90.75 121 THR A O 1
ATOM 939 N N . LEU A 1 122 ? -2.055 -5.533 -7.278 1.00 90.69 122 LEU A N 1
ATOM 940 C CA . LEU A 1 122 ? -1.051 -5.706 -8.329 1.00 90.69 122 LEU A CA 1
ATOM 941 C C . LEU A 1 122 ? -1.639 -6.372 -9.578 1.00 90.69 122 LEU A C 1
ATOM 943 O O . LEU A 1 122 ? -1.331 -5.964 -10.701 1.00 90.69 122 LEU A O 1
ATOM 947 N N . ASN A 1 123 ? -2.517 -7.361 -9.404 1.00 88.12 123 ASN A N 1
ATOM 948 C CA . ASN A 1 123 ? -3.211 -8.012 -10.506 1.00 88.12 123 ASN A CA 1
ATOM 949 C C . ASN A 1 123 ? -4.149 -7.032 -11.218 1.00 88.12 123 ASN A C 1
ATOM 951 O O . ASN A 1 123 ? -4.067 -6.879 -12.439 1.00 88.12 123 ASN A O 1
ATOM 955 N N . THR A 1 124 ? -4.965 -6.301 -10.459 1.00 88.94 124 THR A N 1
ATOM 956 C CA . THR A 1 124 ? -5.933 -5.343 -11.001 1.00 88.94 124 THR A CA 1
ATOM 957 C C . THR A 1 124 ? -5.243 -4.232 -11.775 1.00 88.94 124 THR A C 1
ATOM 959 O O . THR A 1 124 ? -5.555 -4.021 -12.948 1.00 88.94 124 THR A O 1
ATOM 962 N N . LEU A 1 125 ? -4.238 -3.592 -11.172 1.00 88.56 125 LEU A N 1
ATOM 963 C CA . LEU A 1 125 ? -3.424 -2.561 -11.815 1.00 88.56 125 LEU A CA 1
ATOM 964 C C . LEU A 1 125 ? -2.819 -3.066 -13.127 1.00 88.56 125 LEU A C 1
ATOM 966 O O . LEU A 1 125 ? -2.770 -2.356 -14.124 1.00 88.56 125 LEU A O 1
ATOM 970 N N . SER A 1 126 ? -2.406 -4.328 -13.146 1.00 81.12 126 SER A N 1
ATOM 971 C CA . SER A 1 126 ? -1.817 -4.917 -14.334 1.00 81.12 126 SER A CA 1
ATOM 972 C C . SER A 1 126 ? -2.817 -5.322 -15.421 1.00 81.12 126 SER A C 1
ATOM 974 O O . SER A 1 126 ? -2.441 -5.425 -16.591 1.00 81.12 126 SER A O 1
ATOM 976 N N . SER A 1 127 ? -4.066 -5.599 -15.049 1.00 83.38 127 SER A N 1
ATOM 977 C CA . SER A 1 127 ? -5.155 -5.944 -15.970 1.00 83.38 127 SER A CA 1
ATOM 978 C C . SER A 1 127 ? -5.767 -4.699 -16.620 1.00 83.38 127 SER A C 1
ATOM 980 O O . SER A 1 127 ? -6.188 -4.723 -17.780 1.00 83.38 127 SER A O 1
ATOM 982 N N . LEU A 1 128 ? -5.777 -3.582 -15.891 1.00 84.25 128 LEU A N 1
ATOM 983 C CA . LEU A 1 128 ? -6.312 -2.312 -16.346 1.00 84.25 128 LEU A CA 1
ATOM 984 C C . LEU A 1 128 ? -5.250 -1.558 -17.150 1.00 84.25 128 LEU A C 1
ATOM 986 O O . LEU A 1 128 ? -4.389 -0.869 -16.613 1.00 84.25 128 LEU A O 1
ATOM 990 N N . PHE A 1 129 ? -5.342 -1.672 -18.475 1.00 76.69 129 PHE A N 1
ATOM 991 C CA . PHE A 1 129 ? -4.514 -0.893 -19.394 1.00 76.69 129 PHE A CA 1
ATOM 992 C C . PHE A 1 129 ? -4.595 0.616 -19.090 1.00 76.69 129 PHE A C 1
ATOM 994 O O . PHE A 1 129 ? -5.682 1.119 -18.802 1.00 76.69 129 PHE A O 1
ATOM 1001 N N . ALA A 1 130 ? -3.461 1.312 -19.229 1.00 83.25 130 ALA A N 1
ATOM 1002 C CA . ALA A 1 130 ? -3.269 2.751 -19.002 1.00 83.25 130 ALA A CA 1
ATOM 1003 C C . ALA A 1 130 ? -3.236 3.236 -17.542 1.00 83.25 130 ALA A C 1
ATOM 1005 O O . ALA A 1 130 ? -3.139 4.439 -17.327 1.00 83.25 130 ALA A O 1
ATOM 1006 N N . LEU A 1 131 ? -3.258 2.352 -16.543 1.00 90.62 131 LEU A N 1
ATOM 1007 C CA . LEU A 1 131 ? -2.983 2.745 -15.158 1.00 90.62 131 LEU A CA 1
ATOM 1008 C C . LEU A 1 131 ? -1.506 2.530 -14.823 1.00 90.62 131 LEU A C 1
ATOM 1010 O O . LEU A 1 131 ? -0.938 1.495 -15.160 1.00 90.62 131 LEU A O 1
ATOM 1014 N N . THR A 1 132 ? -0.887 3.509 -14.164 1.00 91.81 132 THR A N 1
ATOM 1015 C CA . THR A 1 132 ? 0.500 3.412 -13.685 1.00 91.81 132 THR A CA 1
ATOM 1016 C C . THR A 1 132 ? 0.603 3.959 -12.265 1.00 91.81 132 THR A C 1
ATOM 1018 O O . THR A 1 132 ? 0.014 4.994 -11.944 1.00 91.81 132 THR A O 1
ATOM 1021 N N . GLY A 1 133 ? 1.370 3.276 -11.417 1.00 93.44 133 GLY A N 1
ATOM 1022 C CA . GLY A 1 133 ? 1.802 3.800 -10.125 1.00 93.44 133 GLY A CA 1
ATOM 1023 C C . GLY A 1 133 ? 2.838 4.907 -10.286 1.00 93.44 133 GLY A C 1
ATOM 1024 O O . GLY A 1 133 ? 3.904 4.660 -10.852 1.00 93.44 133 GLY A O 1
ATOM 1025 N N . VAL A 1 134 ? 2.531 6.108 -9.800 1.00 92.50 134 VAL A N 1
ATOM 1026 C CA . VAL A 1 134 ? 3.359 7.312 -10.001 1.00 92.50 134 VAL A CA 1
ATOM 1027 C C . VAL A 1 134 ? 4.089 7.768 -8.742 1.00 92.50 134 VAL A C 1
ATOM 1029 O O . VAL A 1 134 ? 5.121 8.424 -8.834 1.00 92.50 134 VAL A O 1
ATOM 1032 N N . GLN A 1 135 ? 3.572 7.429 -7.560 1.00 91.50 135 GLN A N 1
ATOM 1033 C CA . GLN A 1 135 ? 4.151 7.842 -6.286 1.00 91.50 135 GLN A CA 1
ATOM 1034 C C . GLN A 1 135 ? 3.922 6.783 -5.217 1.00 91.50 135 GLN A C 1
ATOM 1036 O O . GLN A 1 135 ? 2.877 6.132 -5.189 1.00 91.50 135 GLN A O 1
ATOM 1041 N N . GLN A 1 136 ? 4.891 6.649 -4.318 1.00 91.88 136 GLN A N 1
ATOM 1042 C CA . GLN A 1 136 ? 4.786 5.805 -3.142 1.00 91.88 136 GLN A CA 1
ATOM 1043 C C . GLN A 1 136 ? 4.490 6.654 -1.906 1.00 91.88 136 GLN A C 1
ATOM 1045 O O . GLN A 1 136 ? 5.140 7.672 -1.678 1.00 91.88 136 GLN A O 1
ATOM 1050 N N . ILE A 1 137 ? 3.559 6.201 -1.073 1.00 91.06 137 ILE A N 1
ATOM 1051 C CA . ILE A 1 137 ? 3.262 6.792 0.232 1.00 91.06 137 ILE A CA 1
ATOM 1052 C C . ILE A 1 137 ? 3.429 5.701 1.282 1.00 91.06 137 ILE A C 1
ATOM 1054 O O . ILE A 1 137 ? 3.002 4.565 1.085 1.00 91.06 137 ILE A O 1
ATOM 1058 N N . SER A 1 138 ? 4.057 6.032 2.403 1.00 89.06 138 SER A N 1
ATOM 1059 C CA . SER A 1 138 ? 4.098 5.147 3.566 1.00 89.06 138 SER A CA 1
ATOM 1060 C C . SER A 1 138 ? 3.276 5.788 4.669 1.00 89.06 138 SER A C 1
ATOM 1062 O O . SER A 1 138 ? 3.616 6.883 5.107 1.00 89.06 138 SER A O 1
ATOM 1064 N N . ALA A 1 139 ? 2.214 5.115 5.095 1.00 86.69 139 ALA A N 1
ATOM 1065 C CA . ALA A 1 139 ? 1.371 5.566 6.191 1.00 86.69 139 ALA A CA 1
ATOM 1066 C C . ALA A 1 139 ? 1.500 4.586 7.358 1.00 86.69 139 ALA A C 1
ATOM 1068 O O . ALA A 1 139 ? 1.465 3.364 7.181 1.00 86.69 139 ALA A O 1
ATOM 1069 N N . THR A 1 140 ? 1.698 5.137 8.548 1.00 81.50 140 THR A N 1
ATOM 1070 C CA . THR A 1 140 ? 1.572 4.410 9.809 1.00 81.50 140 THR A CA 1
ATOM 1071 C C . THR A 1 140 ? 0.154 4.572 10.300 1.00 81.50 140 THR A C 1
ATOM 1073 O O . THR A 1 140 ? -0.411 5.659 10.203 1.00 81.50 140 THR A O 1
ATOM 1076 N N . ASP A 1 141 ? -0.389 3.514 10.867 1.00 75.25 141 ASP A N 1
ATOM 1077 C CA . ASP A 1 141 ? -1.652 3.593 11.571 1.00 75.25 141 ASP A CA 1
ATOM 1078 C C . ASP A 1 141 ? -1.533 2.722 12.810 1.00 75.25 141 ASP A C 1
ATOM 1080 O O . ASP A 1 141 ? -0.837 1.704 12.784 1.00 75.25 141 ASP A O 1
ATOM 1084 N N . GLN A 1 142 ? -2.151 3.186 13.883 1.00 83.44 142 GLN A N 1
ATOM 1085 C CA . GLN A 1 142 ? -2.081 2.579 15.196 1.00 83.44 142 GLN A CA 1
ATOM 1086 C C . GLN A 1 142 ? -3.394 1.850 15.436 1.00 83.44 142 GLN A C 1
ATOM 1088 O O . GLN A 1 142 ? -4.468 2.434 15.298 1.00 83.44 142 GLN A O 1
ATOM 1093 N N . LEU A 1 143 ? -3.321 0.576 15.803 1.00 88.12 143 LEU A N 1
ATOM 1094 C CA . LEU A 1 143 ? -4.500 -0.159 16.234 1.00 88.12 143 LEU A CA 1
ATOM 1095 C C . LEU A 1 143 ? -4.782 0.095 17.714 1.00 88.12 143 LEU A C 1
ATOM 1097 O O . LEU A 1 143 ? -3.883 0.071 18.559 1.00 88.12 143 LEU A O 1
ATOM 1101 N N . CYS A 1 144 ? -6.061 0.266 18.024 1.00 89.56 144 CYS A N 1
ATOM 1102 C CA . CYS A 1 144 ? -6.563 0.365 19.385 1.00 89.56 144 CYS A CA 1
ATOM 1103 C C . CYS A 1 144 ? -7.634 -0.695 19.655 1.00 89.56 144 CYS A C 1
ATOM 1105 O O . CYS A 1 144 ? -8.308 -1.168 18.734 1.00 89.56 144 CYS A O 1
ATOM 1107 N N . LEU A 1 145 ? -7.815 -1.030 20.932 1.00 91.69 145 LEU A N 1
ATOM 1108 C CA . LEU A 1 145 ? -8.966 -1.779 21.422 1.00 91.69 145 LEU A CA 1
ATOM 1109 C C . LEU A 1 145 ? -10.054 -0.797 21.843 1.00 91.69 145 LEU A C 1
ATOM 1111 O O . LEU A 1 145 ? -9.845 0.019 22.745 1.00 91.69 145 LEU A O 1
ATOM 1115 N N . ALA A 1 146 ? -11.220 -0.914 21.225 1.00 91.12 146 ALA A N 1
ATOM 1116 C CA . ALA A 1 146 ? -12.385 -0.107 21.541 1.00 91.12 146 ALA A CA 1
ATOM 1117 C C . ALA A 1 146 ? -13.605 -0.981 21.857 1.00 91.12 146 ALA A C 1
ATOM 1119 O O . ALA A 1 146 ? -13.666 -2.148 21.472 1.00 91.12 146 ALA A O 1
ATOM 1120 N N . VAL A 1 147 ? -14.587 -0.415 22.554 1.00 90.56 147 VAL A N 1
ATOM 1121 C CA . VAL A 1 147 ? -15.890 -1.045 22.836 1.00 90.56 147 VAL A CA 1
ATOM 1122 C C . VAL A 1 147 ? -17.027 -0.151 22.381 1.00 90.56 147 VAL A C 1
ATOM 1124 O O . VAL A 1 147 ? -16.870 1.066 22.299 1.00 90.56 147 VAL A O 1
ATOM 1127 N N . TYR A 1 148 ? -18.183 -0.752 22.106 1.00 87.94 148 TYR A N 1
ATOM 1128 C CA . TYR A 1 148 ? -19.383 -0.002 21.746 1.00 87.94 148 TYR A CA 1
ATOM 1129 C C . TYR A 1 148 ? -19.924 0.751 22.971 1.00 87.94 148 TYR A C 1
ATOM 1131 O O . TYR A 1 148 ? -20.317 0.127 23.961 1.00 87.94 148 TYR A O 1
ATOM 1139 N N . GLU A 1 149 ? -19.960 2.085 22.915 1.00 83.50 149 GLU A N 1
ATOM 1140 C CA . GLU A 1 149 ? -20.358 2.932 24.049 1.00 83.50 149 GLU A CA 1
ATOM 1141 C C . GLU A 1 149 ? -21.758 2.578 24.590 1.00 83.50 149 GLU A C 1
ATOM 1143 O O . GLU A 1 149 ? -21.914 2.459 25.809 1.00 83.50 149 GLU A O 1
ATOM 1148 N N . PRO A 1 150 ? -22.783 2.333 23.747 1.00 81.06 150 PRO A N 1
ATOM 1149 C CA . PRO A 1 150 ? -24.097 1.935 24.242 1.00 81.06 150 PRO A CA 1
ATOM 1150 C C . PRO A 1 150 ? -24.070 0.672 25.111 1.00 81.06 150 PRO A C 1
ATOM 1152 O O . PRO A 1 150 ? -24.690 0.673 26.172 1.00 81.06 150 PRO A O 1
ATOM 1155 N N . GLN A 1 151 ? -23.306 -0.356 24.724 1.00 84.25 151 GLN A N 1
ATOM 1156 C CA . GLN A 1 151 ? -23.184 -1.590 25.511 1.00 84.25 151 GLN A CA 1
ATOM 1157 C C . GLN A 1 151 ? -22.425 -1.364 26.813 1.00 84.25 151 GLN A C 1
ATOM 1159 O O . GLN A 1 151 ? -22.812 -1.886 27.856 1.00 84.25 151 GLN A O 1
ATOM 1164 N N . LEU A 1 152 ? -21.354 -0.568 26.758 1.00 83.44 152 LEU A N 1
ATOM 1165 C CA . LEU A 1 152 ? -20.594 -0.191 27.943 1.00 83.44 152 LEU A CA 1
ATOM 1166 C C . LEU A 1 152 ? -21.510 0.456 28.987 1.00 83.44 152 LEU A C 1
ATOM 1168 O O . LEU A 1 152 ? -21.457 0.112 30.165 1.00 83.44 152 LEU A O 1
ATOM 1172 N N . LEU A 1 153 ? -22.382 1.361 28.550 1.00 79.19 153 LEU A N 1
ATOM 1173 C CA . LEU A 1 153 ? -23.327 2.014 29.443 1.00 79.19 153 LEU A CA 1
ATOM 1174 C C . LEU A 1 153 ? -24.353 1.025 30.022 1.00 79.19 153 LEU A C 1
ATOM 1176 O O . LEU A 1 153 ? -24.645 1.129 31.207 1.00 79.19 153 LEU A O 1
ATOM 1180 N N . ASP A 1 154 ? -24.845 0.044 29.259 1.00 78.00 154 ASP A N 1
ATOM 1181 C CA . ASP A 1 154 ? -25.747 -0.997 29.790 1.00 78.00 154 ASP A CA 1
ATOM 1182 C C . ASP A 1 154 ? -25.068 -1.816 30.907 1.00 78.00 154 ASP A C 1
ATOM 1184 O O . ASP A 1 154 ? -25.643 -2.042 31.975 1.00 78.00 154 ASP A O 1
ATOM 1188 N N . VAL A 1 155 ? -23.807 -2.209 30.701 1.00 80.81 155 VAL A N 1
ATOM 1189 C CA . VAL A 1 155 ? -23.002 -2.935 31.701 1.00 80.81 155 VAL A CA 1
ATOM 1190 C C . VAL A 1 155 ? -22.758 -2.078 32.944 1.00 80.81 155 VAL A C 1
ATOM 1192 O O . VAL A 1 155 ? -22.887 -2.542 34.076 1.00 80.81 155 VAL A O 1
ATOM 1195 N N . VAL A 1 156 ? -22.434 -0.801 32.753 1.00 78.69 156 VAL A N 1
ATOM 1196 C CA . VAL A 1 156 ? -22.204 0.132 33.856 1.00 78.69 156 VAL A CA 1
ATOM 1197 C C . VAL A 1 156 ? -23.487 0.370 34.664 1.00 78.69 156 VAL A C 1
ATOM 1199 O O . VAL A 1 156 ? -23.426 0.480 35.886 1.00 78.69 156 VAL A O 1
ATOM 1202 N N . GLN A 1 157 ? -24.658 0.418 34.033 1.00 75.31 157 GLN A N 1
ATOM 1203 C CA . GLN A 1 157 ? -25.927 0.666 34.729 1.00 75.31 157 GLN A CA 1
ATOM 1204 C C . GLN A 1 157 ? -26.478 -0.539 35.476 1.00 75.31 157 GLN A C 1
ATOM 1206 O O . GLN A 1 157 ? -27.151 -0.375 36.491 1.00 75.31 157 GLN A O 1
ATOM 1211 N N . THR A 1 158 ? -26.174 -1.738 34.992 1.00 73.62 158 THR A N 1
ATOM 1212 C CA . THR A 1 158 ? -26.516 -2.997 35.664 1.00 73.62 158 THR A CA 1
ATOM 1213 C C . THR A 1 158 ? -25.514 -3.367 36.762 1.00 73.62 158 THR A C 1
ATOM 1215 O O . THR A 1 158 ? -25.783 -4.262 37.564 1.00 73.62 158 THR A O 1
ATOM 1218 N N . SER A 1 159 ? -24.373 -2.671 36.836 1.00 73.38 159 SER A N 1
ATOM 1219 C CA . SER A 1 159 ? -23.381 -2.862 37.894 1.00 73.38 159 SER A CA 1
ATOM 1220 C C . SER A 1 159 ? -23.897 -2.404 39.264 1.00 73.38 159 SER A C 1
ATOM 1222 O O . SER A 1 159 ? -24.710 -1.485 39.376 1.00 73.38 159 SER A O 1
ATOM 1224 N N . HIS A 1 160 ? -23.416 -3.050 40.332 1.00 68.38 160 HIS A N 1
ATOM 1225 C CA . HIS A 1 160 ? -23.831 -2.714 41.693 1.00 68.38 160 HIS A CA 1
ATOM 1226 C C . HIS A 1 160 ? -23.529 -1.244 42.033 1.00 68.38 160 HIS A C 1
ATOM 1228 O O . HIS A 1 160 ? -22.399 -0.803 41.794 1.00 68.38 160 HIS A O 1
ATOM 1234 N N . PRO A 1 161 ? -24.478 -0.509 42.652 1.00 62.47 161 PRO A N 1
ATOM 1235 C CA . PRO A 1 161 ? -24.252 0.864 43.090 1.00 62.47 161 PRO A CA 1
ATOM 1236 C C . PRO A 1 161 ? -23.040 0.928 44.027 1.00 62.47 161 PRO A C 1
ATOM 1238 O O . PRO A 1 161 ? -23.013 0.248 45.051 1.00 62.47 161 PRO A O 1
ATOM 1241 N N . GLY A 1 162 ? -22.031 1.724 43.668 1.00 61.41 162 GLY A N 1
ATOM 1242 C CA . GLY A 1 162 ? -20.768 1.831 44.412 1.00 61.41 162 GLY A CA 1
ATOM 1243 C C . GLY A 1 162 ? -19.623 0.973 43.864 1.00 61.41 162 GLY A C 1
ATOM 1244 O O . GLY A 1 162 ? -18.507 1.062 44.370 1.00 61.41 162 GLY A O 1
ATOM 1245 N N . SER A 1 163 ? -19.857 0.183 42.811 1.00 67.88 163 SER A N 1
ATOM 1246 C CA . SER A 1 163 ? -18.767 -0.427 42.048 1.00 67.88 163 SER A CA 1
ATOM 1247 C C . SER A 1 163 ? -17.961 0.645 41.305 1.00 67.88 163 SER A C 1
ATOM 1249 O O . SER A 1 163 ? -18.494 1.689 40.914 1.00 67.88 163 SER A O 1
ATOM 1251 N N . GLY A 1 164 ? -16.676 0.379 41.056 1.00 66.19 164 GLY A N 1
ATOM 1252 C CA . GLY A 1 164 ? -15.830 1.288 40.278 1.00 66.19 164 GLY A CA 1
ATOM 1253 C C . GLY A 1 164 ? -16.344 1.529 38.848 1.00 66.19 164 GLY A C 1
ATOM 1254 O O . GLY A 1 164 ? -16.035 2.557 38.255 1.00 66.19 164 GLY A O 1
ATOM 1255 N N . LEU A 1 165 ? -17.188 0.634 38.316 1.00 69.44 165 LEU A N 1
ATOM 1256 C CA . LEU A 1 165 ? -17.867 0.813 37.031 1.00 69.44 165 LEU A CA 1
ATOM 1257 C C . LEU A 1 165 ? -18.987 1.852 37.111 1.00 69.44 165 LEU A C 1
ATOM 1259 O O . LEU A 1 165 ? -19.087 2.688 36.222 1.00 69.44 165 LEU A O 1
ATOM 1263 N N . SER A 1 166 ? -19.784 1.879 38.184 1.00 64.12 166 SER A N 1
ATOM 1264 C CA . SER A 1 166 ? -20.855 2.875 38.354 1.00 64.12 166 SER A CA 1
ATOM 1265 C C . SER A 1 166 ? -20.327 4.317 38.402 1.00 64.12 166 SER A C 1
ATOM 1267 O O . SER A 1 166 ? -21.038 5.244 38.011 1.00 64.12 166 SER A O 1
ATOM 1269 N N . ALA A 1 167 ? -19.069 4.515 38.819 1.00 66.62 167 ALA A N 1
ATOM 1270 C CA . ALA A 1 167 ? -18.397 5.817 38.784 1.00 66.62 167 ALA A CA 1
ATOM 1271 C C . ALA A 1 167 ? -18.229 6.369 37.352 1.00 66.62 167 ALA A C 1
ATOM 1273 O O . ALA A 1 167 ? -18.154 7.586 37.170 1.00 66.62 167 ALA A O 1
ATOM 1274 N N . LEU A 1 168 ? -18.254 5.504 36.329 1.00 68.75 168 LEU A N 1
ATOM 1275 C CA . LEU A 1 168 ? -18.172 5.901 34.921 1.00 68.75 168 LEU A CA 1
ATOM 1276 C C . LEU A 1 168 ? -19.409 6.661 34.427 1.00 68.75 168 LEU A C 1
ATOM 1278 O O . LEU A 1 168 ? -19.292 7.434 33.481 1.00 68.75 168 LEU A O 1
ATOM 1282 N N . LEU A 1 169 ? -20.571 6.529 35.081 1.00 64.38 169 LEU A N 1
ATOM 1283 C CA . LEU A 1 169 ? -21.761 7.334 34.748 1.00 64.38 169 LEU A CA 1
ATOM 1284 C C . LEU A 1 169 ? -21.570 8.820 35.068 1.00 64.38 169 LEU A C 1
ATOM 1286 O O . LEU A 1 169 ? -22.197 9.668 34.439 1.00 64.38 169 LEU A O 1
ATOM 1290 N N . GLY A 1 170 ? -20.712 9.132 36.043 1.00 60.09 170 GLY A N 1
ATOM 1291 C CA . GLY A 1 170 ? -20.354 10.501 36.415 1.00 60.09 170 GLY A CA 1
ATOM 1292 C C . GLY A 1 170 ? -19.145 11.050 35.656 1.00 60.09 170 GLY A C 1
ATOM 1293 O O . GLY A 1 170 ? -18.776 12.208 35.861 1.00 60.09 170 GLY A O 1
ATOM 1294 N N . ALA A 1 171 ? -18.505 10.241 34.803 1.00 63.41 171 ALA A N 1
ATOM 1295 C CA . ALA A 1 171 ? -17.328 10.663 34.061 1.00 63.41 171 ALA A CA 1
ATOM 1296 C C . ALA A 1 171 ? -17.695 11.758 33.049 1.00 63.41 171 ALA A C 1
ATOM 1298 O O . ALA A 1 171 ? -18.671 11.663 32.301 1.00 63.41 171 ALA A O 1
ATOM 1299 N N . LYS A 1 172 ? -16.896 12.831 33.024 1.00 60.25 172 LYS A N 1
ATOM 1300 C CA . LYS A 1 172 ? -17.099 13.937 32.086 1.00 60.25 172 LYS A CA 1
ATOM 1301 C C . LYS A 1 172 ? -16.835 13.441 30.666 1.00 60.25 172 LYS A C 1
ATOM 1303 O O . LYS A 1 172 ? -15.719 13.028 30.350 1.00 60.25 172 LYS A O 1
ATOM 1308 N N . ARG A 1 173 ? -17.848 13.539 29.804 1.00 60.56 173 ARG A N 1
ATOM 1309 C CA . ARG A 1 173 ? -17.666 13.416 28.355 1.00 60.56 173 ARG A CA 1
ATOM 1310 C C . ARG A 1 173 ? -16.910 14.634 27.845 1.00 60.56 173 ARG A C 1
ATOM 1312 O O . ARG A 1 173 ? -17.273 15.769 28.175 1.00 60.56 173 ARG A O 1
ATOM 1319 N N . ASN A 1 174 ? -15.888 14.409 27.025 1.00 57.91 174 ASN A N 1
ATOM 1320 C CA . ASN A 1 174 ? -15.309 15.511 26.270 1.00 57.91 174 ASN A CA 1
ATOM 1321 C C . ASN A 1 174 ? -16.378 16.035 25.316 1.00 57.91 174 ASN A C 1
ATOM 1323 O O . ASN A 1 174 ? -17.088 15.269 24.661 1.00 57.91 174 ASN A O 1
ATOM 1327 N N . ARG A 1 175 ? -16.546 17.360 25.278 1.00 52.56 175 ARG A N 1
ATOM 1328 C CA . ARG A 1 175 ? -17.398 17.968 24.260 1.00 52.56 175 ARG A CA 1
ATOM 1329 C C . ARG A 1 175 ? -16.787 17.641 22.904 1.00 52.56 175 ARG A C 1
ATOM 1331 O O . ARG A 1 175 ? -15.592 17.851 22.718 1.00 52.56 175 ARG A O 1
ATOM 1338 N N . TRP A 1 176 ? -17.640 17.229 21.973 1.00 51.22 176 TRP A N 1
ATOM 1339 C CA . TRP A 1 176 ? -17.359 17.243 20.542 1.00 51.22 176 TRP A CA 1
ATOM 1340 C C . TRP A 1 176 ? -17.094 18.692 20.132 1.00 51.22 176 TRP A C 1
ATOM 1342 O O . TRP A 1 176 ? -18.005 19.414 19.729 1.00 51.22 176 TRP A O 1
ATOM 1352 N N . GLN A 1 177 ? -15.877 19.187 20.344 1.00 42.31 177 GLN A N 1
ATOM 1353 C CA . GLN A 1 177 ? -15.490 20.473 19.795 1.00 42.31 177 GLN A CA 1
ATOM 1354 C C . GLN A 1 177 ? -15.271 20.275 18.302 1.00 42.31 177 GLN A C 1
ATOM 1356 O O . GLN A 1 177 ? -14.351 19.589 17.864 1.00 42.31 177 GLN A O 1
ATOM 1361 N N . SER A 1 178 ? -16.150 20.893 17.521 1.00 39.81 178 SER A N 1
ATOM 1362 C CA . SER A 1 178 ? -15.923 21.137 16.108 1.00 39.81 178 SER A CA 1
ATOM 1363 C C . SER A 1 178 ? -14.648 21.972 15.955 1.00 39.81 178 SER A C 1
ATOM 1365 O O . SER A 1 178 ? -14.600 23.103 16.433 1.00 39.81 178 SER A O 1
ATOM 1367 N N . ASN A 1 179 ? -13.666 21.431 15.238 1.00 38.19 179 ASN A N 1
ATOM 1368 C CA . ASN A 1 179 ? -12.558 22.166 14.624 1.00 38.19 179 ASN A CA 1
ATOM 1369 C C . ASN A 1 179 ? -11.565 22.847 15.588 1.00 38.19 179 ASN A C 1
ATOM 1371 O O . ASN A 1 179 ? -11.554 24.067 15.709 1.00 38.19 179 ASN A O 1
ATOM 1375 N N . ALA A 1 180 ? -10.632 22.090 16.167 1.00 33.53 180 ALA A N 1
ATOM 1376 C CA . ALA A 1 180 ? -9.354 22.656 16.609 1.00 33.53 180 ALA A CA 1
ATOM 1377 C C . ALA A 1 180 ? -8.218 21.648 16.398 1.00 33.53 180 ALA A C 1
ATOM 1379 O O . ALA A 1 180 ? -7.769 20.951 17.300 1.00 33.53 180 ALA A O 1
ATOM 1380 N N . TRP A 1 181 ? -7.768 21.581 15.148 1.00 41.00 181 TRP A N 1
ATOM 1381 C CA . TRP A 1 181 ? -6.463 21.067 14.743 1.00 41.00 181 TRP A CA 1
ATOM 1382 C C . TRP A 1 181 ? -5.351 22.017 15.233 1.00 41.00 181 TRP A C 1
ATOM 1384 O O . TRP A 1 181 ? -4.669 22.641 14.425 1.00 41.00 181 TRP A O 1
ATOM 1394 N N . THR A 1 182 ? -5.171 22.202 16.541 1.00 34.44 182 THR A N 1
ATOM 1395 C CA . THR A 1 182 ? -3.944 22.840 17.031 1.00 34.44 182 THR A CA 1
ATOM 1396 C C . THR A 1 182 ? -2.862 21.774 17.159 1.00 34.44 182 THR A C 1
ATOM 1398 O O . THR A 1 182 ? -2.899 20.910 18.032 1.00 34.44 182 THR A O 1
ATOM 1401 N N . GLU A 1 183 ? -1.872 21.869 16.269 1.00 36.31 183 GLU A N 1
ATOM 1402 C CA . GLU A 1 183 ? -0.600 21.126 16.234 1.00 36.31 183 GLU A CA 1
ATOM 1403 C C . GLU A 1 183 ? 0.206 21.185 17.556 1.00 36.31 183 GLU A C 1
ATOM 1405 O O . GLU A 1 183 ? 1.247 20.547 17.682 1.00 36.31 183 GLU A O 1
ATOM 1410 N N . GLU A 1 184 ? -0.288 21.881 18.581 1.00 30.67 184 GLU A N 1
ATOM 1411 C CA . GLU A 1 184 ? 0.314 22.002 19.912 1.00 30.67 184 GLU A CA 1
ATOM 1412 C C . GLU A 1 184 ? 0.242 20.721 20.763 1.00 30.67 184 GLU A C 1
ATOM 1414 O O . GLU A 1 184 ? 1.055 20.547 21.669 1.00 30.67 184 GLU A O 1
ATOM 1419 N N . MET A 1 185 ? -0.660 19.773 20.473 1.00 35.94 185 MET A N 1
ATOM 1420 C CA . MET A 1 185 ? -0.751 18.530 21.263 1.00 35.94 185 MET A CA 1
ATOM 1421 C C . MET A 1 185 ? 0.238 17.430 20.851 1.00 35.94 185 MET A C 1
ATOM 1423 O O . MET A 1 185 ? 0.403 16.454 21.582 1.00 35.94 185 MET A O 1
ATOM 1427 N N . ALA A 1 186 ? 0.947 17.585 19.729 1.00 35.47 186 ALA A N 1
ATOM 1428 C CA . ALA A 1 186 ? 2.014 16.658 19.342 1.00 35.47 186 ALA A CA 1
ATOM 1429 C C . ALA A 1 186 ? 3.351 16.940 20.065 1.00 35.47 186 ALA A C 1
ATOM 1431 O O . ALA A 1 186 ? 4.241 16.093 20.044 1.00 35.47 186 ALA A O 1
ATOM 1432 N N . GLY A 1 187 ? 3.490 18.105 20.718 1.00 27.72 187 GLY A N 1
ATOM 1433 C CA . GLY A 1 187 ? 4.734 18.557 21.357 1.00 27.72 187 GLY A CA 1
ATOM 1434 C C . GLY A 1 187 ? 4.771 18.500 22.889 1.00 27.72 187 GLY A C 1
ATOM 1435 O O . GLY A 1 187 ? 5.829 18.725 23.473 1.00 27.72 187 GLY A O 1
ATOM 1436 N N . ALA A 1 188 ? 3.662 18.197 23.568 1.00 26.77 188 ALA A N 1
ATOM 1437 C CA . ALA A 1 188 ? 3.621 18.177 25.031 1.00 26.77 188 ALA A CA 1
ATOM 1438 C C . ALA A 1 188 ? 3.909 16.767 25.578 1.00 26.77 188 ALA A C 1
ATOM 1440 O O . ALA A 1 188 ? 3.022 15.920 25.685 1.00 26.77 188 ALA A O 1
ATOM 1441 N N . GLY A 1 189 ? 5.173 16.520 25.930 1.00 27.67 189 GLY A N 1
ATOM 1442 C CA . GLY A 1 189 ? 5.627 15.341 26.671 1.00 27.67 189 GLY A CA 1
ATOM 1443 C C . GLY A 1 189 ? 5.098 15.307 28.109 1.00 27.67 189 GLY A C 1
ATOM 1444 O O . GLY A 1 189 ? 5.831 15.600 29.048 1.00 27.67 189 GLY A O 1
ATOM 1445 N N . GLY A 1 190 ? 3.828 14.937 28.276 1.00 26.05 190 GLY A N 1
ATOM 1446 C CA . GLY A 1 190 ? 3.217 14.614 29.564 1.00 26.05 190 GLY A CA 1
ATOM 1447 C C . GLY A 1 190 ? 2.375 13.345 29.448 1.00 26.05 190 GLY A C 1
ATOM 1448 O O . GLY A 1 190 ? 1.329 13.350 28.806 1.00 26.05 190 GLY A O 1
ATOM 1449 N N . GLU A 1 191 ? 2.828 12.258 30.071 1.00 33.72 191 GLU A N 1
ATOM 1450 C CA . GLU A 1 191 ? 2.284 10.894 29.942 1.00 33.72 191 GLU A CA 1
ATOM 1451 C C . GLU A 1 191 ? 0.837 10.687 30.434 1.00 33.72 191 GLU A C 1
ATOM 1453 O O . GLU A 1 191 ? 0.278 9.626 30.186 1.00 33.72 191 GLU A O 1
ATOM 1458 N N . ASN A 1 192 ? 0.174 11.666 31.064 1.00 30.61 192 ASN A N 1
ATOM 1459 C CA . ASN A 1 192 ? -1.032 11.379 31.859 1.00 30.61 192 ASN A CA 1
ATOM 1460 C C . ASN A 1 192 ? -2.353 12.057 31.449 1.00 30.61 192 ASN A C 1
ATOM 1462 O O . ASN A 1 192 ? -3.321 11.946 32.194 1.00 30.61 192 ASN A O 1
ATOM 1466 N N . SER A 1 193 ? -2.479 12.732 30.299 1.00 37.16 193 SER A N 1
ATOM 1467 C CA . SER A 1 193 ? -3.822 13.181 29.856 1.00 37.16 193 SER A CA 1
ATOM 1468 C C . SER A 1 193 ? -3.929 13.518 28.366 1.00 37.16 193 SER A C 1
ATOM 1470 O O . SER A 1 193 ? -4.185 14.655 27.980 1.00 37.16 193 SER A O 1
ATOM 1472 N N . ARG A 1 194 ? -3.808 12.513 27.492 1.00 45.56 194 ARG A N 1
ATOM 1473 C CA . ARG A 1 194 ? -4.345 12.647 26.128 1.00 45.56 194 ARG A CA 1
ATOM 1474 C C . ARG A 1 194 ? -5.868 12.524 26.205 1.00 45.56 194 ARG A C 1
ATOM 1476 O O . ARG A 1 194 ? -6.403 11.424 26.251 1.00 45.56 194 ARG A O 1
ATOM 1483 N N . GLN A 1 195 ? -6.556 13.659 26.310 1.00 49.62 195 GLN A N 1
ATOM 1484 C CA . GLN A 1 195 ? -8.016 13.724 26.236 1.00 49.62 195 GLN A CA 1
ATOM 1485 C C . GLN A 1 195 ? -8.446 13.382 24.807 1.00 49.62 195 GLN A C 1
ATOM 1487 O O . GLN A 1 195 ? -8.130 14.114 23.871 1.00 49.62 195 GLN A O 1
ATOM 1492 N N . TYR A 1 196 ? -9.125 12.248 24.630 1.00 50.75 196 TYR A N 1
ATOM 1493 C CA . TYR A 1 196 ? -9.574 11.802 23.314 1.00 50.75 196 TYR A CA 1
ATOM 1494 C C . TYR A 1 196 ? -10.849 12.558 22.888 1.00 50.75 196 TYR A C 1
ATOM 1496 O O . TYR A 1 196 ? -11.720 12.836 23.711 1.00 50.75 196 TYR A O 1
ATOM 1504 N N . GLY A 1 197 ? -10.938 12.948 21.614 1.00 43.88 197 GLY A N 1
ATOM 1505 C CA . GLY A 1 197 ? -11.904 13.915 21.068 1.00 43.88 197 GLY A CA 1
ATOM 1506 C C . GLY A 1 197 ? -13.367 13.462 21.007 1.00 43.88 197 GLY A C 1
ATOM 1507 O O . GLY A 1 197 ? -14.228 14.258 20.642 1.00 43.88 197 GLY A O 1
ATOM 1508 N N . GLY A 1 198 ? -13.659 12.230 21.416 1.00 48.28 198 GLY A N 1
ATOM 1509 C CA . GLY A 1 198 ? -14.999 11.665 21.515 1.00 48.28 198 GLY A CA 1
ATOM 1510 C C . GLY A 1 198 ? -15.027 10.524 22.534 1.00 48.28 198 GLY A C 1
ATOM 1511 O O . GLY A 1 198 ? -14.016 9.860 22.756 1.00 48.28 198 GLY A O 1
ATOM 1512 N N . GLY A 1 199 ? -16.177 10.324 23.180 1.00 53.75 199 GLY A N 1
ATOM 1513 C CA . GLY A 1 199 ? -16.403 9.232 24.132 1.00 53.75 199 GLY A CA 1
ATOM 1514 C C . GLY A 1 199 ? -16.181 9.585 25.610 1.00 53.75 199 GLY A C 1
ATOM 1515 O O . GLY A 1 199 ? -15.971 10.738 26.005 1.00 53.75 199 GLY A O 1
ATOM 1516 N N . VAL A 1 200 ? -16.304 8.563 26.459 1.00 63.44 200 VAL A N 1
ATOM 1517 C CA . VAL A 1 200 ? -16.097 8.657 27.911 1.00 63.44 200 VAL A CA 1
ATOM 1518 C C . VAL A 1 200 ? -14.596 8.636 28.200 1.00 63.44 200 VAL A C 1
ATOM 1520 O O . VAL A 1 200 ? -13.916 7.681 27.834 1.00 63.44 200 VAL A O 1
ATOM 1523 N N . ASN A 1 201 ? -14.068 9.660 28.880 1.00 67.00 201 ASN A N 1
ATOM 1524 C CA . ASN A 1 201 ? -12.690 9.606 29.374 1.00 67.00 201 ASN A CA 1
ATOM 1525 C C . ASN A 1 201 ? -12.597 8.544 30.471 1.00 67.00 201 ASN A C 1
ATOM 1527 O O . ASN A 1 201 ? -13.165 8.712 31.553 1.00 67.00 201 ASN A O 1
ATOM 1531 N N . LEU A 1 202 ? -11.873 7.468 30.185 1.00 70.88 202 LEU A N 1
ATOM 1532 C CA . LEU A 1 202 ? -11.609 6.403 31.139 1.00 70.88 202 LEU A CA 1
ATOM 1533 C C . LEU A 1 202 ? -10.263 6.645 31.816 1.00 70.88 202 LEU A C 1
ATOM 1535 O O . LEU A 1 202 ? -9.254 6.836 31.139 1.00 70.88 202 LEU A O 1
ATOM 1539 N N . ASP A 1 203 ? -10.256 6.599 33.145 1.00 74.69 203 ASP A N 1
ATOM 1540 C CA . ASP A 1 203 ? -9.021 6.467 33.916 1.00 74.69 203 ASP A CA 1
ATOM 1541 C C . ASP A 1 203 ? -8.399 5.078 33.689 1.00 74.69 203 ASP A C 1
ATOM 1543 O O . ASP A 1 203 ? -9.109 4.118 33.372 1.00 74.69 203 ASP A O 1
ATOM 1547 N N . SER A 1 204 ? -7.087 4.945 33.889 1.00 74.56 204 SER A N 1
ATOM 1548 C CA . SER A 1 204 ? -6.355 3.685 33.701 1.00 74.56 204 SER A CA 1
ATOM 1549 C C . SER A 1 204 ? -6.975 2.543 34.511 1.00 74.56 204 SER A C 1
ATOM 1551 O O . SER A 1 204 ? -7.115 1.427 34.017 1.00 74.56 204 SER A O 1
ATOM 1553 N N . SER A 1 205 ? -7.424 2.827 35.739 1.00 76.69 205 SER A N 1
ATOM 1554 C CA . SER A 1 205 ? -8.109 1.854 36.600 1.00 76.69 205 SER A CA 1
ATOM 1555 C C . SER A 1 205 ? -9.414 1.327 35.982 1.00 76.69 205 SER A C 1
ATOM 1557 O O . SER A 1 205 ? -9.682 0.124 36.001 1.00 76.69 205 SER A O 1
ATOM 1559 N N . ALA A 1 206 ? -10.202 2.210 35.366 1.00 75.88 206 ALA A N 1
ATOM 1560 C CA . ALA A 1 206 ? -11.427 1.845 34.672 1.00 75.88 206 ALA A CA 1
ATOM 1561 C C . ALA A 1 206 ? -11.153 1.073 33.377 1.00 75.88 206 ALA A C 1
ATOM 1563 O O . ALA A 1 206 ? -11.883 0.135 33.069 1.00 75.88 206 ALA A O 1
ATOM 1564 N N . GLN A 1 207 ? -10.089 1.416 32.646 1.00 80.94 207 GLN A N 1
ATOM 1565 C CA . GLN A 1 207 ? -9.670 0.669 31.456 1.00 80.94 207 GLN A CA 1
ATOM 1566 C C . GLN A 1 207 ? -9.334 -0.789 31.798 1.00 80.94 207 GLN A C 1
ATOM 1568 O O . GLN A 1 207 ? -9.787 -1.691 31.095 1.00 80.94 207 GLN A O 1
ATOM 1573 N N . TYR A 1 208 ? -8.618 -1.037 32.903 1.00 81.62 208 TYR A N 1
ATOM 1574 C CA . TYR A 1 208 ? -8.326 -2.399 33.368 1.00 81.62 208 TYR A CA 1
ATOM 1575 C C . TYR A 1 208 ? -9.596 -3.182 33.718 1.00 81.62 208 TYR A C 1
ATOM 1577 O O . TYR A 1 208 ? -9.775 -4.291 33.218 1.00 81.62 208 TYR A O 1
ATOM 1585 N N . MET A 1 209 ? -10.512 -2.594 34.498 1.00 81.69 209 MET A N 1
ATOM 1586 C CA . MET A 1 209 ? -11.776 -3.263 34.845 1.00 81.69 209 MET A CA 1
ATOM 1587 C C . MET A 1 209 ? -12.630 -3.574 33.613 1.00 81.69 209 MET A C 1
ATOM 1589 O O . MET A 1 209 ? -13.253 -4.631 33.532 1.00 81.69 209 MET A O 1
ATOM 1593 N N . LEU A 1 210 ? -12.666 -2.663 32.639 1.00 83.19 210 LEU A N 1
ATOM 1594 C CA . LEU A 1 210 ? -13.407 -2.888 31.404 1.00 83.19 210 LEU A CA 1
ATOM 1595 C C . LEU A 1 210 ? -12.763 -3.961 30.542 1.00 83.19 210 LEU A C 1
ATOM 1597 O O . LEU A 1 210 ? -13.486 -4.778 29.985 1.00 83.19 210 LEU A O 1
ATOM 1601 N N . ARG A 1 211 ? -11.430 -4.011 30.479 1.00 84.19 211 ARG A N 1
ATOM 1602 C CA . ARG A 1 211 ? -10.692 -5.047 29.753 1.00 84.19 211 ARG A CA 1
ATOM 1603 C C . ARG A 1 211 ? -10.991 -6.449 30.283 1.00 84.19 211 ARG A C 1
ATOM 1605 O O . ARG A 1 211 ? -11.166 -7.355 29.477 1.00 84.19 211 ARG A O 1
ATOM 1612 N N . GLU A 1 212 ? -11.087 -6.620 31.601 1.00 83.31 212 GLU A N 1
ATOM 1613 C CA . GLU A 1 212 ? -11.466 -7.899 32.226 1.00 83.31 212 GLU A CA 1
ATOM 1614 C C . GLU A 1 212 ? -12.920 -8.298 31.948 1.00 83.31 212 GLU A C 1
ATOM 1616 O O . GLU A 1 212 ? -13.262 -9.477 32.012 1.00 83.31 212 GLU A O 1
ATOM 1621 N N . ARG A 1 213 ? -13.786 -7.329 31.630 1.00 85.75 213 ARG A N 1
ATOM 1622 C CA . ARG A 1 213 ? -15.211 -7.564 31.375 1.00 85.75 213 ARG A CA 1
ATOM 1623 C C . ARG A 1 213 ? -15.539 -7.872 29.912 1.00 85.75 213 ARG A C 1
ATOM 1625 O O . ARG A 1 213 ? -16.685 -8.199 29.618 1.00 85.75 213 ARG A O 1
ATOM 1632 N N . ILE A 1 214 ? -14.583 -7.748 28.992 1.00 89.62 214 ILE A N 1
ATOM 1633 C CA . ILE A 1 214 ? -14.805 -8.055 27.573 1.00 89.62 214 ILE A CA 1
ATOM 1634 C C . ILE A 1 214 ? -14.944 -9.568 27.396 1.00 89.62 214 ILE A C 1
ATOM 1636 O O . ILE A 1 214 ? -14.020 -10.311 27.702 1.00 89.62 214 ILE A O 1
ATOM 1640 N N . ASP A 1 215 ? -16.056 -10.020 26.821 1.00 90.19 215 ASP A N 1
ATOM 1641 C CA . ASP A 1 215 ? -16.290 -11.448 26.569 1.00 90.19 215 ASP A CA 1
ATOM 1642 C C . ASP A 1 215 ? -15.763 -11.897 25.206 1.00 90.19 215 ASP A C 1
ATOM 1644 O O . ASP A 1 215 ? -15.327 -13.037 25.028 1.00 90.19 215 ASP A O 1
ATOM 1648 N N . SER A 1 216 ? -15.856 -11.031 24.195 1.00 92.25 216 SER A N 1
ATOM 1649 C CA . SER A 1 216 ? -15.401 -11.359 22.842 1.00 92.25 216 SER A CA 1
ATOM 1650 C C . SER A 1 216 ? -14.804 -10.150 22.142 1.00 92.25 216 SER A C 1
ATOM 1652 O O . SER A 1 216 ? -15.333 -9.044 22.248 1.00 92.25 216 SER A O 1
ATOM 1654 N N . VAL A 1 217 ? -13.725 -10.369 21.392 1.00 94.00 217 VAL A N 1
ATOM 1655 C CA . VAL A 1 217 ? -13.025 -9.331 20.626 1.00 94.00 217 VAL A CA 1
ATOM 1656 C C . VAL A 1 217 ? -13.083 -9.656 19.144 1.00 94.00 217 VAL A C 1
ATOM 1658 O O . VAL A 1 217 ? -12.657 -10.729 18.725 1.00 94.00 217 VAL A O 1
ATOM 1661 N N . PHE A 1 218 ? -13.566 -8.711 18.343 1.00 93.88 218 PHE A N 1
ATOM 1662 C CA . PHE A 1 218 ? -13.563 -8.802 16.886 1.00 93.88 218 PHE A CA 1
ATOM 1663 C C . PHE A 1 218 ? -12.321 -8.121 16.324 1.00 93.88 218 PHE A C 1
ATOM 1665 O O . PHE A 1 218 ? -12.030 -6.971 16.649 1.00 93.88 218 PHE A O 1
ATOM 1672 N N . ALA A 1 219 ? -11.591 -8.812 15.458 1.00 92.69 219 ALA A N 1
ATOM 1673 C CA . ALA A 1 219 ? -10.410 -8.257 14.814 1.00 92.69 219 ALA A CA 1
ATOM 1674 C C . ALA A 1 219 ? -10.349 -8.668 13.341 1.00 92.69 219 ALA A C 1
ATOM 1676 O O . ALA A 1 219 ? -10.802 -9.747 12.950 1.00 92.69 219 ALA A O 1
ATOM 1677 N N . GLY A 1 220 ? -9.794 -7.789 12.508 1.00 89.69 220 GLY A N 1
ATOM 1678 C CA . GLY A 1 220 ? -9.431 -8.139 11.138 1.00 89.69 220 GLY A CA 1
ATOM 1679 C C . GLY A 1 220 ? -8.210 -9.069 11.113 1.00 89.69 220 GLY A C 1
ATOM 1680 O O . GLY A 1 220 ? -7.408 -9.050 12.048 1.00 89.69 220 GLY A O 1
ATOM 1681 N N . PRO A 1 221 ? -8.002 -9.834 10.036 1.00 87.25 221 PRO A N 1
ATOM 1682 C CA . PRO A 1 221 ? -6.900 -10.797 9.921 1.00 87.25 221 PRO A CA 1
ATOM 1683 C C . PRO A 1 221 ? -5.522 -10.130 10.026 1.00 87.25 221 PRO A C 1
ATOM 1685 O O . PRO A 1 221 ? -4.584 -10.690 10.591 1.00 87.25 221 PRO A O 1
ATOM 1688 N N . GLU A 1 222 ? -5.385 -8.902 9.523 1.00 83.94 222 GLU A N 1
ATOM 1689 C CA . GLU A 1 222 ? -4.163 -8.116 9.692 1.00 83.94 222 GLU A CA 1
ATOM 1690 C C . GLU A 1 222 ? -3.964 -7.664 11.146 1.00 83.94 222 GLU A C 1
ATOM 1692 O O . GLU A 1 222 ? -2.863 -7.793 11.683 1.00 83.94 222 GLU A O 1
ATOM 1697 N N . ALA A 1 223 ? -5.028 -7.199 11.806 1.00 87.81 223 ALA A N 1
ATOM 1698 C CA . ALA A 1 223 ? -4.985 -6.790 13.206 1.00 87.81 223 ALA A CA 1
ATOM 1699 C C . ALA A 1 223 ? -4.636 -7.965 14.133 1.00 87.81 223 ALA A C 1
ATOM 1701 O O . ALA A 1 223 ? -3.810 -7.813 15.028 1.00 87.81 223 ALA A O 1
ATOM 1702 N N . VAL A 1 224 ? -5.167 -9.166 13.865 1.00 90.50 224 VAL A N 1
ATOM 1703 C CA . VAL A 1 224 ? -4.826 -10.388 14.615 1.00 90.50 224 VAL A CA 1
ATOM 1704 C C . VAL A 1 224 ? -3.330 -10.702 14.539 1.00 90.50 224 VAL A C 1
ATOM 1706 O O . VAL A 1 224 ? -2.745 -11.152 15.522 1.00 90.50 224 VAL A O 1
ATOM 1709 N N . ARG A 1 225 ? -2.690 -10.448 13.391 1.00 88.50 225 ARG A N 1
ATOM 1710 C CA . ARG A 1 225 ? -1.246 -10.671 13.212 1.00 88.50 225 ARG A CA 1
ATOM 1711 C C . ARG A 1 225 ? -0.393 -9.604 13.895 1.00 88.50 225 ARG A C 1
ATOM 1713 O O . ARG A 1 225 ? 0.662 -9.945 14.419 1.00 88.50 225 ARG A O 1
ATOM 1720 N N . ARG A 1 226 ? -0.830 -8.341 13.868 1.00 86.62 226 ARG A N 1
ATOM 1721 C CA . ARG A 1 226 ? -0.123 -7.198 14.479 1.00 86.62 226 ARG A CA 1
ATOM 1722 C C . ARG A 1 226 ? -0.207 -7.180 16.006 1.00 86.62 226 ARG A C 1
ATOM 1724 O O . ARG A 1 226 ? 0.704 -6.681 16.656 1.00 86.62 226 ARG A O 1
ATOM 1731 N N . CYS A 1 227 ? -1.302 -7.694 16.555 1.00 89.62 227 CYS A N 1
ATOM 1732 C CA . CYS A 1 227 ? -1.626 -7.663 17.981 1.00 89.62 227 CYS A CA 1
ATOM 1733 C C . CYS A 1 227 ? -1.590 -9.066 18.600 1.00 89.62 227 CYS A C 1
ATOM 1735 O O . CYS A 1 227 ? -2.327 -9.349 19.547 1.00 89.62 227 CYS A O 1
ATOM 1737 N N . LYS A 1 228 ? -0.813 -9.986 18.018 1.00 90.75 228 LYS A N 1
ATOM 1738 C CA . LYS A 1 228 ? -0.866 -11.410 18.353 1.00 90.75 228 LYS A CA 1
ATOM 1739 C C . LYS A 1 228 ? -0.589 -11.640 19.835 1.00 90.75 228 LYS A C 1
ATOM 1741 O O . LYS A 1 228 ? -1.360 -12.346 20.478 1.00 90.75 228 LYS A O 1
ATOM 1746 N N . SER A 1 229 ? 0.458 -11.027 20.385 1.00 89.94 229 SER A N 1
ATOM 1747 C CA . SER A 1 229 ? 0.853 -11.250 21.779 1.00 89.94 229 SER A CA 1
ATOM 1748 C C . SER A 1 229 ? -0.218 -10.780 22.768 1.00 89.94 229 SER A C 1
ATOM 1750 O O . SER A 1 229 ? -0.583 -11.507 23.695 1.00 89.94 229 SER A O 1
ATOM 1752 N N . LYS A 1 230 ? -0.795 -9.595 22.534 1.00 90.19 230 LYS A N 1
ATOM 1753 C CA . LYS A 1 230 ? -1.832 -9.017 23.398 1.00 90.19 230 LYS A CA 1
ATOM 1754 C C . LYS A 1 230 ? -3.170 -9.741 23.259 1.00 90.19 230 LYS A C 1
ATOM 1756 O O . LYS A 1 230 ? -3.850 -9.944 24.266 1.00 90.19 230 LYS A O 1
ATOM 1761 N N . LEU A 1 231 ? -3.534 -10.177 22.052 1.00 91.69 231 LEU A N 1
ATOM 1762 C CA . LEU A 1 231 ? -4.731 -10.989 21.818 1.00 91.69 231 LEU A CA 1
ATOM 1763 C C . LEU A 1 231 ? -4.596 -12.397 22.409 1.00 91.69 231 LEU A C 1
ATOM 1765 O O . LEU A 1 231 ? -5.564 -12.905 22.964 1.00 91.69 231 LEU A O 1
ATOM 1769 N N . ASP A 1 232 ? -3.412 -13.010 22.353 1.00 91.69 232 ASP A N 1
ATOM 1770 C CA . ASP A 1 232 ? -3.139 -14.291 23.018 1.00 91.69 232 ASP A CA 1
ATOM 1771 C C . ASP A 1 232 ? -3.252 -14.159 24.546 1.00 91.69 232 ASP A C 1
ATOM 1773 O O . ASP A 1 232 ? -3.815 -15.038 25.200 1.00 91.69 232 ASP A O 1
ATOM 1777 N N . GLY A 1 233 ? -2.825 -13.024 25.113 1.00 89.88 233 GLY A N 1
ATOM 1778 C CA . GLY A 1 233 ? -3.069 -12.692 26.520 1.00 89.88 233 GLY A CA 1
ATOM 1779 C C . GLY A 1 233 ? -4.560 -12.598 26.873 1.00 89.88 233 GLY A C 1
ATOM 1780 O O . GLY A 1 233 ? -4.980 -13.112 27.907 1.00 89.88 233 GLY A O 1
ATOM 1781 N N . LEU A 1 234 ? -5.383 -12.008 25.998 1.00 90.12 234 LEU A N 1
ATOM 1782 C CA . LEU A 1 234 ? -6.841 -11.971 26.181 1.00 90.12 234 LEU A CA 1
ATOM 1783 C C . LEU A 1 234 ? -7.473 -13.367 26.059 1.00 90.12 234 LEU A C 1
ATOM 1785 O O . LEU A 1 234 ? -8.336 -13.718 26.861 1.00 90.12 234 LEU A O 1
ATOM 1789 N N . ARG A 1 235 ? -7.006 -14.202 25.122 1.00 91.81 235 ARG A N 1
ATOM 1790 C CA . ARG A 1 235 ? -7.447 -15.605 25.009 1.00 91.81 235 ARG A CA 1
ATOM 1791 C C . ARG A 1 235 ? -7.137 -16.396 26.277 1.00 91.81 235 ARG A C 1
ATOM 1793 O O . ARG A 1 235 ? -7.981 -17.159 26.736 1.00 91.81 235 ARG A O 1
ATOM 1800 N N . ALA A 1 236 ? -5.955 -16.194 26.862 1.00 89.81 236 ALA A N 1
ATOM 1801 C CA . ALA A 1 236 ? -5.571 -16.829 28.121 1.00 89.81 236 ALA A CA 1
ATOM 1802 C C . ALA A 1 236 ? -6.452 -16.383 29.302 1.00 89.81 236 ALA A C 1
ATOM 1804 O O . ALA A 1 236 ? -6.705 -17.177 30.205 1.00 89.81 236 ALA A O 1
ATOM 1805 N N . ALA A 1 237 ? -6.964 -15.150 29.268 1.00 86.88 237 ALA A N 1
ATOM 1806 C CA . ALA A 1 237 ? -7.938 -14.639 30.233 1.00 86.88 237 ALA A CA 1
ATOM 1807 C C . ALA A 1 237 ? -9.377 -15.154 29.999 1.00 86.88 237 ALA A C 1
ATOM 1809 O O . ALA A 1 237 ? -10.265 -14.845 30.788 1.00 86.88 237 ALA A O 1
ATOM 1810 N N . GLY A 1 238 ? -9.618 -15.946 28.946 1.00 88.56 238 GLY A N 1
ATOM 1811 C CA . GLY A 1 238 ? -10.929 -16.520 28.623 1.00 88.56 238 GLY A CA 1
ATOM 1812 C C . GLY A 1 238 ? -11.763 -15.719 27.616 1.00 88.56 238 GLY A C 1
ATOM 1813 O O . GLY A 1 238 ? -12.925 -16.059 27.402 1.00 88.56 238 GLY A O 1
ATOM 1814 N N . VAL A 1 239 ? -11.194 -14.691 26.976 1.00 91.31 239 VAL A N 1
ATOM 1815 C CA . VAL A 1 239 ? -11.884 -13.861 25.973 1.00 91.31 239 VAL A CA 1
ATOM 1816 C C . VAL A 1 239 ? -11.908 -14.554 24.604 1.00 91.31 239 VAL A C 1
ATOM 1818 O O . VAL A 1 239 ? -10.870 -14.983 24.092 1.00 91.31 239 VAL A O 1
ATOM 1821 N N . ASP A 1 240 ? -13.081 -14.617 23.967 1.00 92.75 240 ASP A N 1
ATOM 1822 C CA . ASP A 1 240 ? -13.255 -15.195 22.624 1.00 92.75 240 ASP A CA 1
ATOM 1823 C C . ASP A 1 240 ? -12.800 -14.205 21.533 1.00 92.75 240 ASP A C 1
ATOM 1825 O O . ASP A 1 240 ? -13.481 -13.222 21.233 1.00 92.75 240 ASP A O 1
ATOM 1829 N N . VAL A 1 241 ? -11.630 -14.434 20.930 1.00 91.94 241 VAL A N 1
ATOM 1830 C CA . VAL A 1 241 ? -11.095 -13.579 19.854 1.00 91.94 241 VAL A CA 1
ATOM 1831 C C . VAL A 1 241 ? -11.543 -14.106 18.492 1.00 91.94 241 VAL A C 1
ATOM 1833 O O . VAL A 1 241 ? -11.023 -15.113 18.006 1.00 91.94 241 VAL A O 1
ATOM 1836 N N . ARG A 1 242 ? -12.457 -13.376 17.846 1.00 92.06 242 ARG A N 1
ATOM 1837 C CA . ARG A 1 242 ? -13.043 -13.710 16.545 1.00 92.06 242 ARG A CA 1
ATOM 1838 C C . ARG A 1 242 ? -12.373 -12.946 15.415 1.00 92.06 242 ARG A C 1
ATOM 1840 O O . ARG A 1 242 ? -12.417 -11.716 15.352 1.00 92.06 242 ARG A O 1
ATOM 1847 N N . GLU A 1 243 ? -11.798 -13.698 14.487 1.00 89.75 243 GLU A N 1
ATOM 1848 C CA . GLU A 1 243 ? -11.250 -13.159 13.249 1.00 89.75 243 GLU A CA 1
ATOM 1849 C C . GLU A 1 243 ? -12.372 -12.953 12.225 1.00 89.75 243 GLU A C 1
ATOM 1851 O O . GLU A 1 243 ? -13.165 -13.854 11.944 1.00 89.75 243 GLU A O 1
ATOM 1856 N N . THR A 1 244 ? -12.455 -11.740 11.689 1.00 87.19 244 THR A N 1
ATOM 1857 C CA . THR A 1 244 ? -13.402 -11.371 10.628 1.00 87.19 244 THR A CA 1
ATOM 1858 C C . THR A 1 244 ? -12.799 -11.618 9.247 1.00 87.19 244 THR A C 1
ATOM 1860 O O . THR A 1 244 ? -11.587 -11.753 9.092 1.00 87.19 244 THR A O 1
ATOM 1863 N N . LEU A 1 245 ? -13.644 -11.719 8.219 1.00 82.31 245 LEU A N 1
ATOM 1864 C CA . LEU A 1 245 ? -13.173 -11.870 6.840 1.00 82.31 245 LEU A CA 1
ATOM 1865 C C . LEU A 1 245 ? -12.478 -10.584 6.368 1.00 82.31 245 LEU A C 1
ATOM 1867 O O . LEU A 1 245 ? -12.901 -9.495 6.730 1.00 82.31 245 LEU A O 1
ATOM 1871 N N . ASN A 1 246 ? -11.486 -10.690 5.477 1.00 72.75 246 ASN A N 1
ATOM 1872 C CA . ASN A 1 246 ? -10.799 -9.526 4.881 1.00 72.75 246 ASN A CA 1
ATOM 1873 C C . ASN A 1 246 ? -11.749 -8.483 4.263 1.00 72.75 246 ASN A C 1
ATOM 1875 O O . ASN A 1 246 ? -11.434 -7.300 4.237 1.00 72.75 246 ASN A O 1
ATOM 1879 N N . SER A 1 247 ? -12.882 -8.931 3.718 1.00 66.44 247 SER A N 1
ATOM 1880 C CA . SER A 1 247 ? -13.877 -8.080 3.060 1.00 66.44 247 SER A CA 1
ATOM 1881 C C . SER A 1 247 ? -14.874 -7.445 4.028 1.00 66.44 247 SER A C 1
ATOM 1883 O O . SER A 1 247 ? -15.727 -6.675 3.597 1.00 66.44 247 SER A O 1
ATOM 1885 N N . VAL A 1 248 ? -14.840 -7.837 5.303 1.00 76.06 248 VAL A N 1
ATOM 1886 C CA . VAL A 1 248 ? -15.822 -7.445 6.308 1.00 76.06 248 VAL A CA 1
ATOM 1887 C C . VAL A 1 248 ? -15.114 -6.706 7.424 1.00 76.06 248 VAL A C 1
ATOM 1889 O O . VAL A 1 248 ? -14.192 -7.213 8.055 1.00 76.06 248 VAL A O 1
ATOM 1892 N N . GLU A 1 249 ? -15.569 -5.492 7.684 1.00 81.12 249 GLU A N 1
ATOM 1893 C CA . GLU A 1 249 ? -14.924 -4.639 8.665 1.00 81.12 249 GLU A CA 1
ATOM 1894 C C . GLU A 1 249 ? -15.329 -5.055 10.088 1.00 81.12 249 GLU A C 1
ATOM 1896 O O . GLU A 1 249 ? -16.521 -5.214 10.383 1.00 81.12 249 GLU A O 1
ATOM 1901 N N . PRO A 1 250 ? -14.359 -5.208 11.007 1.00 85.25 250 PRO A N 1
ATOM 1902 C CA . PRO A 1 250 ? -14.600 -5.832 12.305 1.00 85.25 250 PRO A CA 1
ATOM 1903 C C . PRO A 1 250 ? -15.550 -5.025 13.193 1.00 85.25 250 PRO A C 1
ATOM 1905 O O . PRO A 1 250 ? -16.355 -5.599 13.924 1.00 85.25 250 PRO A O 1
ATOM 1908 N N . HIS A 1 251 ? -15.509 -3.696 13.105 1.00 86.12 251 HIS A N 1
ATOM 1909 C CA . HIS A 1 251 ? -16.353 -2.817 13.913 1.00 86.12 251 HIS A CA 1
ATOM 1910 C C . HIS A 1 251 ? -17.809 -2.788 13.428 1.00 86.12 251 HIS A C 1
ATOM 1912 O O . HIS A 1 251 ? -18.704 -2.634 14.255 1.00 86.12 251 HIS A O 1
ATOM 1918 N N . ARG A 1 252 ? -18.080 -3.015 12.133 1.00 83.56 252 ARG A N 1
ATOM 1919 C CA . ARG A 1 252 ? -19.453 -3.145 11.613 1.00 83.56 252 ARG A CA 1
ATOM 1920 C C . ARG A 1 252 ? -20.109 -4.440 12.064 1.00 83.56 252 ARG A C 1
ATOM 1922 O O . ARG A 1 252 ? -21.264 -4.427 12.485 1.00 83.56 252 ARG A O 1
ATOM 1929 N N . GLU A 1 253 ? -19.373 -5.548 12.007 1.00 84.56 253 GLU A N 1
ATOM 1930 C CA . GLU A 1 253 ? -19.859 -6.840 12.504 1.00 84.56 253 GLU A CA 1
ATOM 1931 C C . GLU A 1 253 ? -20.091 -6.814 14.010 1.00 84.56 253 GLU A C 1
ATOM 1933 O O . GLU A 1 253 ? -21.149 -7.236 14.484 1.00 84.56 253 GLU A O 1
ATOM 1938 N N . MET A 1 254 ? -19.141 -6.241 14.753 1.00 88.12 254 MET A N 1
ATOM 1939 C CA . MET A 1 254 ? -19.299 -6.038 16.184 1.00 88.12 254 MET A CA 1
ATOM 1940 C C . MET A 1 254 ? -20.512 -5.153 16.478 1.00 88.12 254 MET A C 1
ATOM 1942 O O . MET A 1 254 ? -21.362 -5.569 17.253 1.00 88.12 254 MET A O 1
ATOM 1946 N N . ALA A 1 255 ? -20.671 -4.002 15.814 1.00 84.62 255 ALA A N 1
ATOM 1947 C CA . ALA A 1 255 ? -21.814 -3.111 16.023 1.00 84.62 255 ALA A CA 1
ATOM 1948 C C . ALA A 1 255 ? -23.156 -3.779 15.676 1.00 84.62 255 ALA A C 1
ATOM 1950 O O . ALA A 1 255 ? -24.153 -3.566 16.368 1.00 84.62 255 ALA A O 1
ATOM 1951 N N . ARG A 1 256 ? -23.200 -4.620 14.633 1.00 86.44 256 ARG A N 1
ATOM 1952 C CA . ARG A 1 256 ? -24.389 -5.406 14.267 1.00 86.44 256 ARG A CA 1
ATOM 1953 C C . ARG A 1 256 ? -24.794 -6.357 15.392 1.00 86.44 256 ARG A C 1
ATOM 1955 O O . ARG A 1 256 ? -25.963 -6.383 15.775 1.00 86.44 256 ARG A O 1
ATOM 1962 N N . LEU A 1 257 ? -23.836 -7.110 15.931 1.00 85.94 257 LEU A N 1
ATOM 1963 C CA . LEU A 1 257 ? -24.076 -8.016 17.054 1.00 85.94 257 LEU A CA 1
ATOM 1964 C C . LEU A 1 257 ? -24.386 -7.243 18.335 1.00 85.94 257 LEU A C 1
ATOM 1966 O O . LEU A 1 257 ? -25.321 -7.596 19.047 1.00 85.94 257 LEU A O 1
ATOM 1970 N N . ALA A 1 258 ? -23.677 -6.148 18.584 1.00 84.44 258 ALA A N 1
ATOM 1971 C CA . ALA A 1 258 ? -23.853 -5.319 19.758 1.00 84.44 258 ALA A CA 1
ATOM 1972 C C . ALA A 1 258 ? -25.263 -4.739 19.835 1.00 84.44 258 ALA A C 1
ATOM 1974 O O . ALA A 1 258 ? -25.933 -4.892 20.850 1.00 84.44 258 ALA A O 1
ATOM 1975 N N . ARG A 1 259 ? -25.757 -4.161 18.733 1.00 82.62 259 ARG A N 1
ATOM 1976 C CA . ARG A 1 259 ? -27.123 -3.625 18.645 1.00 82.62 259 ARG A CA 1
ATOM 1977 C C . ARG A 1 259 ? -28.192 -4.692 18.855 1.00 82.62 259 ARG A C 1
ATOM 1979 O O . ARG A 1 259 ? -29.234 -4.383 19.415 1.00 82.62 259 ARG A O 1
ATOM 1986 N N . SER A 1 260 ? -27.933 -5.938 18.454 1.00 81.75 260 SER A N 1
ATOM 1987 C CA . SER A 1 260 ? -28.870 -7.046 18.686 1.00 81.75 260 SER A CA 1
ATOM 1988 C C . SER A 1 260 ? -28.966 -7.476 20.153 1.00 81.75 260 SER A C 1
ATOM 1990 O O . SER A 1 260 ? -29.956 -8.094 20.534 1.00 81.75 260 SER A O 1
ATOM 1992 N N . THR A 1 261 ? -27.963 -7.149 20.975 1.00 81.19 261 THR A N 1
ATOM 1993 C CA . THR A 1 261 ? -27.938 -7.482 22.407 1.00 81.19 261 THR A CA 1
ATOM 1994 C C . THR A 1 261 ? -28.191 -6.280 23.316 1.00 81.19 261 THR A C 1
ATOM 1996 O O . THR A 1 261 ? -28.139 -6.445 24.532 1.00 81.19 261 THR A O 1
ATOM 1999 N N . LEU A 1 262 ? -28.404 -5.081 22.762 1.00 78.62 262 LEU A N 1
ATOM 2000 C CA . LEU A 1 262 ? -28.742 -3.897 23.553 1.00 78.62 262 LEU A CA 1
ATOM 2001 C C . LEU A 1 262 ? -30.130 -4.045 24.167 1.00 78.62 262 LEU A C 1
ATOM 2003 O O . LEU A 1 262 ? -31.041 -4.620 23.565 1.00 78.62 262 LEU A O 1
ATOM 2007 N N . ASN A 1 263 ? -30.302 -3.484 25.361 1.00 73.50 263 ASN A N 1
ATOM 2008 C CA . ASN A 1 263 ? -31.601 -3.508 26.007 1.00 73.50 263 ASN A CA 1
ATOM 2009 C C . ASN A 1 263 ? -32.537 -2.445 25.402 1.00 73.50 263 ASN A C 1
ATOM 2011 O O . ASN A 1 263 ? -32.366 -1.243 25.610 1.00 73.50 263 ASN A O 1
ATOM 2015 N N . ASN A 1 264 ? -33.577 -2.898 24.698 1.00 73.44 264 ASN A N 1
ATOM 2016 C CA . ASN A 1 264 ? -34.585 -2.031 24.082 1.00 73.44 264 ASN A CA 1
ATOM 2017 C C . ASN A 1 264 ? -35.434 -1.243 25.098 1.00 73.44 264 ASN A C 1
ATOM 2019 O O . ASN A 1 264 ? -36.096 -0.283 24.711 1.00 73.44 264 ASN A O 1
ATOM 2023 N N . SER A 1 265 ? -35.443 -1.623 26.382 1.00 72.19 265 SER A N 1
ATOM 2024 C CA . SER A 1 265 ? -36.195 -0.912 27.425 1.00 72.19 265 SER A CA 1
ATOM 2025 C C . SER A 1 265 ? -35.443 0.290 28.007 1.00 72.19 265 SER A C 1
ATOM 2027 O O . SER A 1 265 ? -35.947 0.943 28.923 1.00 72.19 265 SER A O 1
ATOM 2029 N N . ARG A 1 266 ? -34.216 0.558 27.549 1.00 70.12 266 ARG A N 1
ATOM 2030 C CA . ARG A 1 266 ? -33.378 1.641 28.062 1.00 70.12 266 ARG A CA 1
ATOM 2031 C C . ARG A 1 266 ? -33.885 3.006 27.600 1.00 70.12 266 ARG A C 1
ATOM 2033 O O . ARG A 1 266 ? -34.046 3.251 26.408 1.00 70.12 266 ARG A O 1
ATOM 2040 N N . GLN A 1 267 ? -34.057 3.927 28.547 1.00 68.88 267 GLN A N 1
ATOM 2041 C CA . GLN A 1 267 ? -34.363 5.329 28.264 1.00 68.88 267 GLN A CA 1
ATOM 2042 C C . GLN A 1 267 ? -33.163 6.209 28.604 1.00 68.88 267 GLN A C 1
ATOM 2044 O O . GLN A 1 267 ? -32.719 6.259 29.750 1.00 68.88 267 GLN A O 1
ATOM 2049 N N . THR A 1 268 ? -32.639 6.921 27.609 1.00 67.62 268 THR A N 1
ATOM 2050 C CA . THR A 1 268 ? -31.521 7.856 27.774 1.00 67.62 268 THR A CA 1
ATOM 2051 C C . THR A 1 268 ? -32.014 9.296 27.689 1.00 67.62 268 THR A C 1
ATOM 2053 O O . THR A 1 268 ? -32.660 9.669 26.713 1.00 67.62 268 THR A O 1
ATOM 2056 N N . SER A 1 269 ? -31.673 10.116 28.677 1.00 67.88 269 SER A N 1
ATOM 2057 C CA . SER A 1 269 ? -31.960 11.546 28.744 1.00 67.88 269 SER A CA 1
ATOM 2058 C C . SER A 1 269 ? -30.652 12.324 28.891 1.00 67.88 269 SER A C 1
ATOM 2060 O O . SER A 1 269 ? -29.895 12.148 29.843 1.00 67.88 269 SER A O 1
ATOM 2062 N N . THR A 1 270 ? -30.379 13.228 27.956 1.00 68.38 270 THR A N 1
ATOM 2063 C CA . THR A 1 270 ? -29.310 14.225 28.084 1.00 68.38 270 THR A CA 1
ATOM 2064 C C . THR A 1 270 ? -29.894 15.514 28.648 1.00 68.38 270 THR A C 1
ATOM 2066 O O . THR A 1 270 ? -30.630 16.209 27.949 1.00 68.38 270 THR A O 1
ATOM 2069 N N . SER A 1 271 ? -29.552 15.865 29.885 1.00 69.44 271 SER A N 1
ATOM 2070 C CA . SER A 1 271 ? -29.883 17.168 30.467 1.00 69.44 271 SER A CA 1
ATOM 2071 C C . SER A 1 271 ? -28.686 18.111 30.364 1.00 69.44 271 SER A C 1
ATOM 2073 O O . SER A 1 271 ? -27.579 17.770 30.784 1.00 69.44 271 SER A O 1
ATOM 2075 N N . PHE A 1 272 ? -28.898 19.308 29.825 1.00 70.75 272 PHE A N 1
ATOM 2076 C CA . PHE A 1 272 ? -27.903 20.377 29.852 1.00 70.75 272 PHE A CA 1
ATOM 2077 C C . PHE A 1 272 ? -27.985 21.112 31.192 1.00 70.75 272 PHE A C 1
ATOM 2079 O O . PHE A 1 272 ? -29.069 21.556 31.567 1.00 70.75 272 PHE A O 1
ATOM 2086 N N . ASP A 1 273 ? -26.866 21.248 31.904 1.00 68.50 273 ASP A N 1
ATOM 2087 C CA . ASP A 1 273 ? -26.796 22.092 33.096 1.00 68.50 273 ASP A CA 1
ATOM 2088 C C . ASP A 1 273 ? -26.456 23.538 32.682 1.00 68.50 273 ASP A C 1
ATOM 2090 O O . ASP A 1 273 ? -25.312 23.817 32.298 1.00 68.50 273 ASP A O 1
ATOM 2094 N N . PRO A 1 274 ? -27.414 24.481 32.769 1.00 61.41 274 PRO A N 1
ATOM 2095 C CA . PRO A 1 274 ? -27.202 25.861 32.351 1.00 61.41 274 PRO A CA 1
ATOM 2096 C C . PRO A 1 274 ? -26.231 26.642 33.249 1.00 61.41 274 PRO A C 1
ATOM 2098 O O . PRO A 1 274 ? -25.776 27.704 32.833 1.00 61.41 274 PRO A O 1
ATOM 2101 N N . ARG A 1 275 ? -25.891 26.158 34.456 1.00 68.56 275 ARG A N 1
ATOM 2102 C CA . ARG A 1 275 ? -24.955 26.852 35.364 1.00 68.56 275 ARG A CA 1
ATOM 2103 C C . ARG A 1 275 ? -23.504 26.424 35.163 1.00 68.56 275 ARG A C 1
ATOM 2105 O O . ARG A 1 275 ? -22.616 27.268 35.217 1.00 68.56 275 ARG A O 1
ATOM 2112 N N . GLY A 1 276 ? -23.264 25.133 34.931 1.00 60.97 276 GLY A N 1
ATOM 2113 C CA . GLY A 1 276 ? -21.920 24.579 34.731 1.00 60.97 276 GLY A CA 1
ATOM 2114 C C . GLY A 1 276 ? -21.502 24.419 33.268 1.00 60.97 276 GLY A C 1
ATOM 2115 O O . GLY A 1 276 ? -20.351 24.083 32.996 1.00 60.97 276 GLY A O 1
ATOM 2116 N N . GLY A 1 277 ? -22.429 24.582 32.315 1.00 64.69 277 GLY A N 1
ATOM 2117 C CA . GLY A 1 277 ? -22.198 24.264 30.903 1.00 64.69 277 GLY A CA 1
ATOM 2118 C C . GLY A 1 277 ? -21.933 22.771 30.650 1.00 64.69 277 GLY A C 1
ATOM 2119 O O . GLY A 1 277 ? -21.558 22.384 29.543 1.00 64.69 277 GLY A O 1
ATOM 2120 N N . GLY A 1 278 ? -22.096 21.907 31.649 1.00 60.94 278 GLY A N 1
ATOM 2121 C CA . GLY A 1 278 ? -21.947 20.465 31.497 1.00 60.94 278 GLY A CA 1
ATOM 2122 C C . GLY A 1 278 ? -23.162 19.857 30.803 1.00 60.94 278 GLY A C 1
ATOM 2123 O O . GLY A 1 278 ? -24.287 20.320 30.977 1.00 60.94 278 GLY A O 1
ATOM 2124 N N . THR A 1 279 ? -22.950 18.794 30.031 1.00 60.41 279 THR A N 1
ATOM 2125 C CA . THR A 1 279 ? -24.045 17.886 29.668 1.00 60.41 279 THR A CA 1
ATOM 2126 C C . THR A 1 279 ? -24.013 16.730 30.658 1.00 60.41 279 THR A C 1
ATOM 2128 O O . THR A 1 279 ? -22.987 16.070 30.801 1.00 60.41 279 THR A O 1
ATOM 2131 N N . MET A 1 280 ? -25.106 16.525 31.389 1.00 60.00 280 MET A N 1
ATOM 2132 C CA . MET A 1 280 ? -25.297 15.337 32.214 1.00 60.00 280 MET A CA 1
ATOM 2133 C C . MET A 1 280 ? -26.145 14.330 31.449 1.00 60.00 280 MET A C 1
ATOM 2135 O O . MET A 1 280 ? -27.164 14.676 30.851 1.00 60.00 280 MET A O 1
ATOM 2139 N N . PHE A 1 281 ? -25.702 13.079 31.456 1.00 61.44 281 PHE A N 1
ATOM 2140 C CA . PHE A 1 281 ? -26.400 11.973 30.825 1.00 61.44 281 PHE A CA 1
ATOM 2141 C C . PHE A 1 281 ? -27.034 11.120 31.916 1.00 61.44 281 PHE A C 1
ATOM 2143 O O . PHE A 1 281 ? -26.336 10.476 32.695 1.00 61.44 281 PHE A O 1
ATOM 2150 N N . THR A 1 282 ? -28.359 11.121 31.985 1.00 63.84 282 THR A N 1
ATOM 2151 C CA . THR A 1 282 ? -29.112 10.201 32.829 1.00 63.84 282 THR A CA 1
ATOM 2152 C C . THR A 1 282 ? -29.645 9.090 31.945 1.00 63.84 282 THR A C 1
ATOM 2154 O O . THR A 1 282 ? -30.243 9.329 30.901 1.00 63.84 282 THR A O 1
ATOM 2157 N N . SER A 1 283 ? -29.404 7.844 32.322 1.00 60.75 283 SER A N 1
ATOM 2158 C CA . SER A 1 283 ? -30.009 6.710 31.635 1.00 60.75 283 SER A CA 1
ATOM 2159 C C . SER A 1 283 ? -30.704 5.844 32.670 1.00 60.75 283 SER A C 1
ATOM 2161 O O . SER A 1 283 ? -30.152 5.589 33.739 1.00 60.75 283 SER A O 1
ATOM 2163 N N . ILE A 1 284 ? -31.949 5.489 32.389 1.00 66.06 284 ILE A N 1
ATOM 2164 C CA . ILE A 1 284 ? -32.823 4.744 33.284 1.00 66.06 284 ILE A CA 1
ATOM 2165 C C . ILE A 1 284 ? -33.090 3.410 32.597 1.00 66.06 284 ILE A C 1
ATOM 2167 O O . ILE A 1 284 ? -33.544 3.367 31.451 1.00 66.06 284 ILE A O 1
ATOM 2171 N N . MET A 1 285 ? -32.771 2.324 33.293 1.00 66.19 285 MET A N 1
ATOM 2172 C CA . MET A 1 285 ? -33.008 0.959 32.835 1.00 66.19 285 MET A CA 1
ATOM 2173 C C . MET A 1 285 ? -33.884 0.230 33.849 1.00 66.19 285 MET A C 1
ATOM 2175 O O . MET A 1 285 ? -33.729 0.411 35.057 1.00 66.19 285 MET A O 1
ATOM 2179 N N . ALA A 1 286 ? -34.796 -0.606 33.352 1.00 60.16 286 ALA A N 1
ATOM 2180 C CA . ALA A 1 286 ? -35.418 -1.635 34.172 1.00 60.16 286 ALA A CA 1
ATOM 2181 C C . ALA A 1 286 ? -34.337 -2.652 34.575 1.00 60.16 286 ALA A C 1
ATOM 2183 O O . ALA A 1 286 ? -33.436 -2.940 33.787 1.00 60.16 286 ALA A O 1
ATOM 2184 N N . ALA A 1 287 ? -34.397 -3.151 35.810 1.00 56.25 287 ALA A N 1
ATOM 2185 C CA . ALA A 1 287 ? -33.405 -4.065 36.365 1.00 56.25 287 ALA A CA 1
ATOM 2186 C C . ALA A 1 287 ? -33.444 -5.423 35.643 1.00 56.25 287 ALA A C 1
ATOM 2188 O O . ALA A 1 287 ? -34.135 -6.341 36.076 1.00 56.25 287 ALA A O 1
ATOM 2189 N N . GLU A 1 288 ? -32.706 -5.555 34.543 1.00 61.16 288 GLU A N 1
ATOM 2190 C CA . GLU A 1 288 ? -32.518 -6.824 33.846 1.00 61.16 288 GLU A CA 1
ATOM 2191 C C . GLU A 1 288 ? -31.040 -7.162 33.631 1.00 61.16 288 GLU A C 1
ATOM 2193 O O . GLU A 1 288 ? -30.185 -6.299 33.454 1.00 61.16 288 GLU A O 1
ATOM 2198 N N . ASN A 1 289 ? -30.808 -8.474 33.700 1.00 59.03 289 ASN A N 1
ATOM 2199 C CA . ASN A 1 289 ? -29.604 -9.279 33.513 1.00 59.03 289 ASN A CA 1
ATOM 2200 C C . ASN A 1 289 ? -28.225 -8.596 33.720 1.00 59.03 289 ASN A C 1
ATOM 2202 O O . ASN A 1 289 ? -27.665 -8.036 32.777 1.00 59.03 289 ASN A O 1
ATOM 2206 N N . PRO A 1 290 ? -27.580 -8.766 34.896 1.00 60.94 290 PRO A N 1
ATOM 2207 C CA . PRO A 1 290 ? -26.233 -8.241 35.165 1.00 60.94 290 PRO A CA 1
ATOM 2208 C C . PRO A 1 290 ? -25.120 -8.913 34.336 1.00 60.94 290 PRO A C 1
ATOM 2210 O O . PRO A 1 290 ? -23.960 -8.520 34.423 1.00 60.94 290 PRO A O 1
ATOM 2213 N N . ASN A 1 291 ? -25.453 -9.921 33.521 1.00 67.50 291 ASN A N 1
ATOM 2214 C CA . ASN A 1 291 ? -24.528 -10.672 32.668 1.00 67.50 291 ASN A CA 1
ATOM 2215 C C . ASN A 1 291 ? -24.605 -10.261 31.186 1.00 67.50 291 ASN A C 1
ATOM 2217 O O . ASN A 1 291 ? -24.414 -11.094 30.299 1.00 67.50 291 ASN A O 1
ATOM 2221 N N . ALA A 1 292 ? -24.913 -8.993 30.902 1.00 74.12 292 ALA A N 1
ATOM 2222 C CA . ALA A 1 292 ? -24.841 -8.468 29.542 1.00 74.12 292 ALA A CA 1
ATOM 2223 C C . ALA A 1 292 ? -23.412 -8.599 28.994 1.00 74.12 292 ALA A C 1
ATOM 2225 O O . ALA A 1 292 ? -22.448 -8.216 29.665 1.00 74.12 292 ALA A O 1
ATOM 2226 N N . LYS A 1 293 ? -23.293 -9.153 27.781 1.00 82.69 293 LYS A N 1
ATOM 2227 C CA . LYS A 1 293 ? -21.995 -9.382 27.150 1.00 82.69 293 LYS A CA 1
ATOM 2228 C C . LYS A 1 293 ? -21.395 -8.086 26.630 1.00 82.69 293 LYS A C 1
ATOM 2230 O O . LYS A 1 293 ? -22.087 -7.336 25.939 1.00 82.69 293 LYS A O 1
ATOM 2235 N N . LEU A 1 294 ? -20.111 -7.861 26.898 1.00 88.25 294 LEU A N 1
ATOM 2236 C CA . LEU A 1 294 ? -19.375 -6.716 26.360 1.00 88.25 294 LEU A CA 1
ATOM 2237 C C . LEU A 1 294 ? -18.503 -7.158 25.184 1.00 88.25 294 LEU A C 1
ATOM 2239 O O . LEU A 1 294 ? -17.633 -8.019 25.334 1.00 88.25 294 LEU A O 1
ATOM 2243 N N . TYR A 1 295 ? -18.721 -6.554 24.015 1.00 91.88 295 TYR A N 1
ATOM 2244 C CA . TYR A 1 295 ? -17.916 -6.828 22.827 1.00 91.88 295 TYR A CA 1
ATOM 2245 C C . TYR A 1 295 ? -16.834 -5.766 22.634 1.00 91.88 295 TYR A C 1
ATOM 2247 O O . TYR A 1 295 ? -17.109 -4.565 22.626 1.00 91.88 295 TYR A O 1
ATOM 2255 N N . GLY A 1 296 ? -15.601 -6.227 22.439 1.00 91.81 296 GLY A N 1
ATOM 2256 C CA . GLY A 1 296 ? -14.467 -5.412 22.025 1.00 91.81 296 GLY A CA 1
ATOM 2257 C C . GLY A 1 296 ? -14.217 -5.508 20.523 1.00 91.81 296 GLY A C 1
ATOM 2258 O O . GLY A 1 296 ? -14.576 -6.487 19.866 1.00 91.81 296 GLY A O 1
ATOM 2259 N N . VAL A 1 297 ? -13.562 -4.497 19.970 1.00 94.25 297 VAL A N 1
ATOM 2260 C CA . VAL A 1 297 ? -13.088 -4.484 18.589 1.00 94.25 297 VAL A CA 1
ATOM 2261 C C . VAL A 1 297 ? -11.673 -3.928 18.514 1.00 94.25 297 VAL A C 1
ATOM 2263 O O . VAL A 1 297 ? -11.352 -2.938 19.168 1.00 94.25 297 VAL A O 1
ATOM 2266 N N . VAL A 1 298 ? -10.832 -4.556 17.693 1.00 93.06 298 VAL A N 1
ATOM 2267 C CA . VAL A 1 298 ? -9.541 -3.992 17.290 1.00 93.06 298 VAL A CA 1
ATOM 2268 C C . VAL A 1 298 ? -9.714 -3.271 15.961 1.00 93.06 298 VAL A C 1
ATOM 2270 O O . VAL A 1 298 ? -10.094 -3.883 14.959 1.00 93.06 298 VAL A O 1
ATOM 2273 N N . MET A 1 299 ? -9.442 -1.969 15.952 1.00 90.06 299 MET A N 1
ATOM 2274 C CA . MET A 1 299 ? -9.634 -1.109 14.785 1.00 90.06 299 MET A CA 1
ATOM 2275 C C . MET A 1 299 ? -8.610 0.035 14.744 1.00 90.06 299 MET A C 1
ATOM 2277 O O . MET A 1 299 ? -7.958 0.295 15.758 1.00 90.06 299 MET A O 1
ATOM 2281 N N . PRO A 1 300 ? -8.452 0.712 13.591 1.00 87.19 300 PRO A N 1
ATOM 2282 C CA . PRO A 1 300 ? -7.653 1.927 13.490 1.00 87.19 300 PRO A CA 1
ATOM 2283 C C . PRO A 1 300 ? -8.049 2.980 14.522 1.00 87.19 300 PRO A C 1
ATOM 2285 O O . PRO A 1 300 ? -9.234 3.283 14.694 1.00 87.19 300 PRO A O 1
ATOM 2288 N N . PHE A 1 301 ? -7.043 3.567 15.164 1.00 85.69 301 PHE A N 1
ATOM 2289 C CA . PHE A 1 301 ? -7.214 4.565 16.212 1.00 85.69 301 PHE A CA 1
ATOM 2290 C C . PHE A 1 301 ? -8.019 5.771 15.727 1.00 85.69 301 PHE A C 1
ATOM 2292 O O . PHE A 1 301 ? -8.895 6.255 16.435 1.00 85.69 301 PHE A O 1
ATOM 2299 N N . GLU A 1 302 ? -7.778 6.233 14.500 1.00 82.44 302 GLU A N 1
ATOM 2300 C CA . GLU A 1 302 ? -8.478 7.399 13.952 1.00 82.44 302 GLU A CA 1
ATOM 2301 C C . GLU A 1 302 ? -9.967 7.149 13.702 1.00 82.44 302 GLU A C 1
ATOM 2303 O O . GLU A 1 302 ? -10.770 8.050 13.933 1.00 82.44 302 GLU A O 1
ATOM 2308 N N . ILE A 1 303 ? -10.368 5.923 13.349 1.00 84.12 303 ILE A N 1
ATOM 2309 C CA . ILE A 1 303 ? -11.795 5.589 13.260 1.00 84.12 303 ILE A CA 1
ATOM 2310 C C . ILE A 1 303 ? -12.423 5.627 14.657 1.00 84.12 303 ILE A C 1
ATOM 2312 O O . ILE A 1 303 ? -13.473 6.242 14.836 1.00 84.12 303 ILE A O 1
ATOM 2316 N N . ALA A 1 304 ? -11.785 5.003 15.654 1.00 83.56 304 ALA A N 1
ATOM 2317 C CA . ALA A 1 304 ? -12.307 4.969 17.022 1.00 83.56 304 ALA A CA 1
ATOM 2318 C C . ALA A 1 304 ? -12.369 6.367 17.658 1.00 83.56 304 ALA A C 1
ATOM 2320 O O . ALA A 1 304 ? -13.316 6.678 18.368 1.00 83.56 304 ALA A O 1
ATOM 2321 N N . TYR A 1 305 ? -11.386 7.218 17.370 1.00 81.81 305 TYR A N 1
ATOM 2322 C CA . TYR A 1 305 ? -11.298 8.579 17.890 1.00 81.81 305 TYR A CA 1
ATOM 2323 C C . TYR A 1 305 ? -12.363 9.512 17.300 1.00 81.81 305 TYR A C 1
ATOM 2325 O O . TYR A 1 305 ? -12.894 10.368 18.006 1.00 81.81 305 TYR A O 1
ATOM 2333 N N . GLN A 1 306 ? -12.653 9.381 16.002 1.00 77.25 306 GLN A N 1
ATOM 2334 C CA . GLN A 1 306 ? -13.607 10.254 15.313 1.00 77.25 306 GLN A CA 1
ATOM 2335 C C . GLN A 1 306 ? -15.057 9.769 15.419 1.00 77.25 306 GLN A C 1
ATOM 2337 O O . GLN A 1 306 ? -15.986 10.551 15.219 1.00 77.25 306 GLN A O 1
ATOM 2342 N N . SER A 1 307 ? -15.266 8.494 15.740 1.00 78.69 307 SER A N 1
ATOM 2343 C CA . SER A 1 307 ? -16.598 7.905 15.836 1.00 78.69 307 SER A CA 1
ATOM 2344 C C . SER A 1 307 ? -17.208 8.113 17.227 1.00 78.69 307 SER A C 1
ATOM 2346 O O . SER A 1 307 ? -16.582 7.754 18.221 1.00 78.69 307 SER A O 1
ATOM 2348 N N . PRO A 1 308 ? -18.458 8.601 17.333 1.00 73.38 308 PRO A N 1
ATOM 2349 C CA . PRO A 1 308 ? -19.129 8.779 18.623 1.00 73.38 308 PRO A CA 1
ATOM 2350 C C . PRO A 1 308 ? -19.582 7.490 19.293 1.00 73.38 308 PRO A C 1
ATOM 2352 O O . PRO A 1 308 ? -19.975 7.500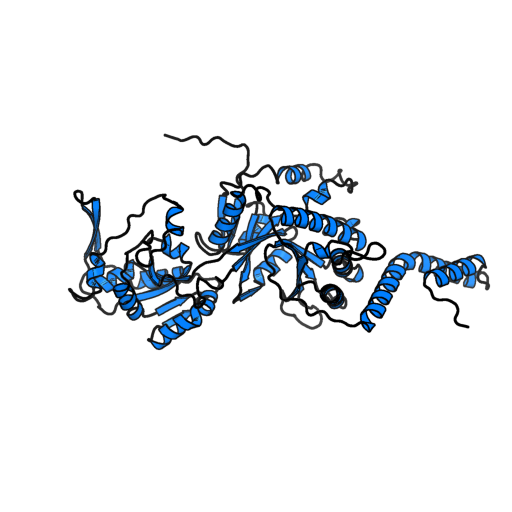 20.451 1.00 73.38 308 PRO A O 1
ATOM 2355 N N . ASP A 1 309 ? -19.539 6.392 18.556 1.00 81.12 309 ASP A N 1
ATOM 2356 C CA . ASP A 1 309 ? -20.087 5.111 18.968 1.00 81.12 309 ASP A CA 1
ATOM 2357 C C . ASP A 1 309 ? -19.100 4.270 19.795 1.00 81.12 309 ASP A C 1
ATOM 2359 O O . ASP A 1 309 ? -19.497 3.247 20.363 1.00 81.12 309 ASP A O 1
ATOM 2363 N N . PHE A 1 310 ? -17.823 4.661 19.855 1.00 85.38 310 PHE A N 1
ATOM 2364 C CA . PHE A 1 310 ? -16.758 3.843 20.427 1.00 85.38 310 PHE A CA 1
ATOM 2365 C C . PHE A 1 310 ? -16.056 4.528 21.599 1.00 85.38 310 PHE A C 1
ATOM 2367 O O . PHE A 1 310 ? -15.784 5.725 21.584 1.00 85.38 310 PHE A O 1
ATOM 2374 N N . VAL A 1 311 ? -15.706 3.729 22.607 1.00 85.62 311 VAL A N 1
ATOM 2375 C CA . VAL A 1 311 ? -14.825 4.138 23.705 1.00 85.62 311 VAL A CA 1
ATOM 2376 C C . VAL A 1 311 ? -13.529 3.350 23.611 1.00 85.62 311 VAL A C 1
ATOM 2378 O O . VAL A 1 311 ? -13.546 2.119 23.568 1.00 85.62 311 VAL A O 1
ATOM 2381 N N . ILE A 1 312 ? -12.405 4.063 23.579 1.00 87.69 312 ILE A N 1
ATOM 2382 C CA . ILE A 1 312 ? -11.068 3.471 23.509 1.00 87.69 312 ILE A CA 1
ATOM 2383 C C . ILE A 1 312 ? -10.683 2.959 24.902 1.00 87.69 312 ILE A C 1
ATOM 2385 O O . ILE A 1 312 ? -10.631 3.731 25.858 1.00 87.69 312 ILE A O 1
ATOM 2389 N N . ILE A 1 313 ? -10.414 1.657 25.008 1.00 87.38 313 ILE A N 1
ATOM 2390 C CA . ILE A 1 313 ? -9.956 1.003 26.244 1.00 87.38 313 ILE A CA 1
ATOM 2391 C C . ILE A 1 313 ? -8.437 0.919 26.268 1.00 87.38 313 ILE A C 1
ATOM 2393 O O . ILE A 1 313 ? -7.822 1.266 27.268 1.00 87.38 313 ILE A O 1
ATOM 2397 N N . ASP A 1 314 ? -7.842 0.455 25.169 1.00 86.75 314 ASP A N 1
ATOM 2398 C CA . ASP A 1 314 ? -6.392 0.378 25.014 1.00 86.75 314 ASP A CA 1
ATOM 2399 C C . ASP A 1 314 ? -6.008 1.140 23.740 1.00 86.75 314 ASP A C 1
ATOM 2401 O O . ASP A 1 314 ? -6.308 0.670 22.636 1.00 86.75 314 ASP A O 1
ATOM 2405 N N . PRO A 1 315 ? -5.385 2.326 23.854 1.00 83.62 315 PRO A N 1
ATOM 2406 C CA . PRO A 1 315 ? -5.018 3.120 22.692 1.00 83.62 315 PRO A CA 1
ATOM 2407 C C . PRO A 1 315 ? -3.903 2.470 21.868 1.00 83.62 315 PRO A C 1
ATOM 2409 O O . PRO A 1 315 ? -3.753 2.826 20.704 1.00 83.62 315 PRO A O 1
ATOM 2412 N N . ASN A 1 316 ? -3.121 1.540 22.428 1.00 86.19 316 ASN A N 1
ATOM 2413 C CA . ASN A 1 316 ? -2.025 0.885 21.723 1.00 86.19 316 ASN A CA 1
ATOM 2414 C C . ASN A 1 316 ? -2.020 -0.625 21.981 1.00 86.19 316 ASN A C 1
ATOM 2416 O O . ASN A 1 316 ? -1.261 -1.127 22.813 1.00 86.19 316 ASN A O 1
ATOM 2420 N N . ILE A 1 317 ? -2.817 -1.365 21.211 1.00 87.88 317 ILE A N 1
ATOM 2421 C CA . ILE A 1 317 ? -2.871 -2.831 21.300 1.00 87.88 317 ILE A CA 1
ATOM 2422 C C . ILE A 1 317 ? -1.893 -3.526 20.337 1.00 87.88 317 ILE A C 1
ATOM 2424 O O . ILE A 1 317 ? -1.848 -4.752 20.279 1.00 87.88 317 ILE A O 1
ATOM 2428 N N . GLU A 1 318 ? -1.086 -2.790 19.572 1.00 86.06 318 GLU A N 1
ATOM 2429 C CA . GLU A 1 318 ? -0.074 -3.403 18.702 1.00 86.06 318 GLU A CA 1
ATOM 2430 C C . GLU A 1 318 ? 1.078 -4.016 19.514 1.00 86.06 318 GLU A C 1
ATOM 2432 O O . GLU A 1 318 ? 1.395 -3.560 20.619 1.00 86.06 318 GLU A O 1
ATOM 2437 N N . ASP A 1 319 ? 1.686 -5.077 18.971 1.00 84.25 319 ASP A N 1
ATOM 2438 C CA . ASP A 1 319 ? 2.883 -5.713 19.540 1.00 84.25 319 ASP A CA 1
ATOM 2439 C C . ASP A 1 319 ? 4.152 -4.891 19.256 1.00 84.25 319 ASP A C 1
ATOM 2441 O O . ASP A 1 319 ? 5.156 -5.034 19.948 1.00 84.25 319 ASP A O 1
ATOM 2445 N N . ALA A 1 320 ? 4.127 -4.062 18.208 1.00 75.94 320 ALA A N 1
ATOM 2446 C CA . ALA A 1 320 ? 5.252 -3.219 17.833 1.00 75.94 320 ALA A CA 1
ATOM 2447 C C . ALA A 1 320 ? 5.342 -1.997 18.755 1.00 75.94 320 ALA A C 1
ATOM 2449 O O . ALA A 1 320 ? 4.361 -1.273 18.939 1.00 75.94 320 ALA A O 1
ATOM 2450 N N . ASP A 1 321 ? 6.537 -1.733 19.289 1.00 65.69 321 ASP A N 1
ATOM 2451 C CA . ASP A 1 321 ? 6.760 -0.534 20.088 1.00 65.69 321 ASP A CA 1
ATOM 2452 C C . ASP A 1 321 ? 6.623 0.729 19.219 1.00 65.69 321 ASP A C 1
ATOM 2454 O O . ASP A 1 321 ? 7.237 0.820 18.146 1.00 65.69 321 ASP A O 1
ATOM 2458 N N . PRO A 1 322 ? 5.876 1.749 19.686 1.00 60.75 322 PRO A N 1
ATOM 2459 C CA . PRO A 1 322 ? 5.629 2.970 18.921 1.00 60.75 322 PRO A CA 1
ATOM 2460 C C . PRO A 1 322 ? 6.912 3.770 18.630 1.00 60.75 322 PRO A C 1
ATOM 2462 O O . PRO A 1 322 ? 6.916 4.599 17.721 1.00 60.75 322 PRO A O 1
ATOM 2465 N N . GLY A 1 323 ? 8.000 3.516 19.369 1.00 55.56 323 GLY A N 1
ATOM 2466 C CA . GLY A 1 323 ? 9.280 4.212 19.232 1.00 55.56 323 GLY A CA 1
ATOM 2467 C C . GLY A 1 323 ? 10.263 3.618 18.216 1.00 55.56 323 GLY A C 1
ATOM 2468 O O . GLY A 1 323 ? 11.042 4.381 17.651 1.00 55.56 323 GLY A O 1
ATOM 2469 N N . ASP A 1 324 ? 10.243 2.304 17.949 1.00 52.22 324 ASP A N 1
ATOM 2470 C CA . ASP A 1 324 ? 11.418 1.643 17.342 1.00 52.22 324 ASP A CA 1
ATOM 2471 C C . ASP A 1 324 ? 11.229 1.158 15.890 1.00 52.22 324 ASP A C 1
ATOM 2473 O O . ASP A 1 324 ? 12.210 0.836 15.226 1.00 52.22 324 ASP A O 1
ATOM 2477 N N . ARG A 1 325 ? 9.990 1.150 15.362 1.00 58.28 325 ARG A N 1
ATOM 2478 C CA . ARG A 1 325 ? 9.608 1.102 13.923 1.00 58.28 325 ARG A CA 1
ATOM 2479 C C . ARG A 1 325 ? 8.093 0.898 13.821 1.00 58.28 325 ARG A C 1
ATOM 2481 O O . ARG A 1 325 ? 7.629 -0.227 13.637 1.00 58.28 325 ARG A O 1
ATOM 2488 N N . ALA A 1 326 ? 7.316 1.979 13.893 1.00 66.06 326 ALA A N 1
ATOM 2489 C CA . ALA A 1 326 ? 5.886 1.905 13.597 1.00 66.06 326 ALA A CA 1
ATOM 2490 C C . ALA A 1 326 ? 5.661 1.194 12.247 1.00 66.06 326 ALA A C 1
ATOM 2492 O O . ALA A 1 326 ? 6.332 1.483 11.247 1.00 66.06 326 ALA A O 1
ATOM 2493 N N . VAL A 1 327 ? 4.748 0.223 12.236 1.00 76.56 327 VAL A N 1
ATOM 2494 C CA . VAL A 1 327 ? 4.496 -0.660 11.095 1.00 76.56 327 VAL A CA 1
ATOM 2495 C C . VAL A 1 327 ? 3.897 0.171 9.960 1.00 76.56 327 VAL A C 1
ATOM 2497 O O . VAL A 1 327 ? 2.717 0.516 9.957 1.00 76.56 327 VAL A O 1
ATOM 2500 N N . LYS A 1 328 ? 4.730 0.520 8.977 1.00 85.56 328 LYS A N 1
ATOM 2501 C CA . LYS A 1 328 ? 4.330 1.332 7.820 1.00 85.56 328 LYS A CA 1
ATOM 2502 C C . LYS A 1 328 ? 3.673 0.464 6.753 1.00 85.56 328 LYS A C 1
ATOM 2504 O O . LYS A 1 328 ? 4.334 -0.372 6.131 1.00 85.56 328 LYS A O 1
ATOM 2509 N N . THR A 1 329 ? 2.398 0.722 6.489 1.00 88.38 329 THR A N 1
ATOM 2510 C CA . THR A 1 329 ? 1.700 0.199 5.311 1.00 88.38 329 THR A CA 1
ATOM 2511 C C . THR A 1 329 ? 2.032 1.081 4.118 1.00 88.38 329 THR A C 1
ATOM 2513 O O . THR A 1 329 ? 2.133 2.306 4.234 1.00 88.38 329 THR A O 1
ATOM 2516 N N . ARG A 1 330 ? 2.242 0.464 2.958 1.00 90.44 330 ARG A N 1
ATOM 2517 C CA . ARG A 1 330 ? 2.699 1.167 1.763 1.00 90.44 330 ARG A CA 1
ATOM 2518 C C . ARG A 1 330 ? 1.588 1.231 0.740 1.00 90.44 330 ARG A C 1
ATOM 2520 O O . ARG A 1 330 ? 1.011 0.216 0.342 1.00 90.44 330 ARG A O 1
ATOM 2527 N N . PHE A 1 331 ? 1.354 2.451 0.299 1.00 93.88 331 PHE A N 1
ATOM 2528 C CA . PHE A 1 331 ? 0.349 2.812 -0.668 1.00 93.88 331 PHE A CA 1
ATOM 2529 C C . PHE A 1 331 ? 1.014 3.331 -1.929 1.00 93.88 331 PHE A C 1
ATOM 2531 O O . PHE A 1 331 ? 2.103 3.908 -1.907 1.00 93.88 331 PHE A O 1
ATOM 2538 N N . MET A 1 332 ? 0.335 3.112 -3.038 1.00 93.69 332 MET A N 1
ATOM 2539 C CA . MET A 1 332 ? 0.722 3.602 -4.341 1.00 93.69 332 MET A CA 1
ATOM 2540 C C . MET A 1 332 ? -0.355 4.561 -4.822 1.00 93.69 332 MET A C 1
ATOM 2542 O O . MET A 1 332 ? -1.545 4.243 -4.788 1.00 93.69 332 MET A O 1
ATOM 2546 N N . VAL A 1 333 ? 0.077 5.729 -5.282 1.00 93.88 333 VAL A N 1
ATOM 2547 C CA . VAL A 1 333 ? -0.772 6.664 -6.014 1.00 93.88 333 VAL A CA 1
ATOM 2548 C C . VAL A 1 333 ? -0.809 6.202 -7.458 1.00 93.88 333 VAL A C 1
ATOM 2550 O O . VAL A 1 333 ? 0.229 6.097 -8.114 1.00 93.88 333 VAL A O 1
ATOM 2553 N N . VAL A 1 334 ? -2.004 5.917 -7.950 1.00 94.56 334 VAL A N 1
ATOM 2554 C CA . VAL A 1 334 ? -2.255 5.426 -9.299 1.00 94.56 334 VAL A CA 1
ATOM 2555 C C . VAL A 1 334 ? -2.966 6.502 -10.099 1.00 94.56 334 VAL A C 1
ATOM 2557 O O . VAL A 1 334 ? -3.949 7.088 -9.644 1.00 94.56 334 VAL A O 1
ATOM 2560 N N . ARG A 1 335 ? -2.473 6.736 -11.315 1.00 92.38 335 ARG A N 1
ATOM 2561 C CA . ARG A 1 335 ? -3.056 7.667 -12.286 1.00 92.38 335 ARG A CA 1
ATOM 2562 C C . ARG A 1 335 ? -3.230 6.986 -13.637 1.00 92.38 335 ARG A C 1
ATOM 2564 O O . ARG A 1 335 ? -2.561 5.994 -13.937 1.00 92.38 335 ARG A O 1
ATOM 2571 N N . GLU A 1 336 ? -4.107 7.550 -14.462 1.00 90.12 336 GLU A N 1
ATOM 2572 C CA . GLU A 1 336 ? -4.172 7.195 -15.877 1.00 90.12 336 GLU A CA 1
ATOM 2573 C C . GLU A 1 336 ? -2.947 7.786 -16.592 1.00 90.12 336 GLU A C 1
ATOM 2575 O O . GLU A 1 336 ? -2.878 8.981 -16.873 1.00 90.12 336 GLU A O 1
ATOM 2580 N N . VAL A 1 337 ? -1.956 6.938 -16.855 1.00 86.81 337 VAL A N 1
ATOM 2581 C CA . VAL A 1 337 ? -0.753 7.274 -17.613 1.00 86.81 337 VAL A CA 1
ATOM 2582 C C . VAL A 1 337 ? -0.542 6.190 -18.660 1.00 86.81 337 VAL A C 1
ATOM 2584 O O . VAL A 1 337 ? -0.251 5.034 -18.351 1.00 86.81 337 VAL A O 1
ATOM 2587 N N . ILE A 1 338 ? -0.699 6.568 -19.925 1.00 82.81 338 ILE A N 1
ATOM 2588 C CA . ILE A 1 338 ? -0.604 5.640 -21.050 1.00 82.81 338 ILE A CA 1
ATOM 2589 C C . ILE A 1 338 ? 0.876 5.353 -21.351 1.00 82.81 338 ILE A C 1
ATOM 2591 O O . ILE A 1 338 ? 1.647 6.266 -21.645 1.00 82.81 338 ILE A O 1
ATOM 2595 N N . ASP A 1 339 ? 1.276 4.077 -21.331 1.00 83.94 339 ASP A N 1
ATOM 2596 C CA . ASP A 1 339 ? 2.568 3.646 -21.884 1.00 83.94 339 ASP A CA 1
ATOM 2597 C C . ASP A 1 339 ? 2.487 3.639 -23.417 1.00 83.94 339 ASP A C 1
ATOM 2599 O O . ASP A 1 339 ? 1.997 2.692 -24.040 1.00 83.94 339 ASP A O 1
ATOM 2603 N N . GLU A 1 340 ? 2.985 4.706 -24.041 1.00 83.00 340 GLU A N 1
ATOM 2604 C CA . GLU A 1 340 ? 2.987 4.848 -25.500 1.00 83.00 340 GLU A CA 1
ATOM 2605 C C . GLU A 1 340 ? 3.792 3.748 -26.197 1.00 83.00 340 GLU A C 1
ATOM 2607 O O . GLU A 1 340 ? 3.483 3.390 -27.332 1.00 83.00 340 GLU A O 1
ATOM 2612 N N . SER A 1 341 ? 4.765 3.137 -25.511 1.00 80.81 341 SER A N 1
ATOM 2613 C CA . SER A 1 341 ? 5.551 2.039 -26.079 1.00 80.81 341 SER A CA 1
ATOM 2614 C C . SER A 1 341 ? 4.759 0.741 -26.280 1.00 80.81 341 SER A C 1
ATOM 2616 O O . SER A 1 341 ? 5.208 -0.151 -27.006 1.00 80.81 341 SER A O 1
ATOM 2618 N N . LEU A 1 342 ? 3.570 0.634 -25.674 1.00 80.69 342 LEU A N 1
ATOM 2619 C CA . LEU A 1 342 ? 2.626 -0.458 -25.921 1.00 80.69 342 LEU A CA 1
ATOM 2620 C C . LEU A 1 342 ? 1.730 -0.200 -27.138 1.00 80.69 342 LEU A C 1
ATOM 2622 O O . LEU A 1 342 ? 1.263 -1.160 -27.750 1.00 80.69 342 LEU A O 1
ATOM 2626 N N . LEU A 1 343 ? 1.501 1.070 -27.487 1.00 80.50 343 LEU A N 1
ATOM 2627 C CA . LEU A 1 343 ? 0.601 1.484 -28.568 1.00 80.50 343 LEU A CA 1
ATOM 2628 C C . LEU A 1 343 ? 1.333 1.751 -29.885 1.00 80.50 343 LEU A C 1
ATOM 2630 O O . LEU A 1 343 ? 0.799 1.462 -30.953 1.00 80.50 343 LEU A O 1
ATOM 2634 N N . ASP A 1 344 ? 2.535 2.321 -29.819 1.00 79.50 344 ASP A N 1
ATOM 2635 C CA . ASP A 1 344 ? 3.317 2.685 -30.994 1.00 79.50 344 ASP A CA 1
ATOM 2636 C C . ASP A 1 344 ? 4.282 1.556 -31.386 1.00 79.50 344 ASP A C 1
ATOM 2638 O O . ASP A 1 344 ? 5.174 1.159 -30.630 1.00 79.50 344 ASP A O 1
ATOM 2642 N N . ASP A 1 345 ? 4.123 1.034 -32.603 1.00 76.19 345 ASP A N 1
ATOM 2643 C CA . ASP A 1 345 ? 5.004 0.016 -33.180 1.00 76.19 345 ASP A CA 1
ATOM 2644 C C . ASP A 1 345 ? 6.451 0.507 -33.323 1.00 76.19 345 ASP A C 1
ATOM 2646 O O . ASP A 1 345 ? 7.385 -0.287 -33.175 1.00 76.19 345 ASP A O 1
ATOM 2650 N N . THR A 1 346 ? 6.666 1.812 -33.525 1.00 75.94 346 THR A N 1
ATOM 2651 C CA . THR A 1 346 ? 8.014 2.389 -33.622 1.00 75.94 346 THR A CA 1
ATOM 2652 C C . THR A 1 346 ? 8.751 2.318 -32.284 1.00 75.94 346 THR A C 1
ATOM 2654 O O . THR A 1 346 ? 9.952 2.026 -32.238 1.00 75.94 346 THR A O 1
ATOM 2657 N N . LEU A 1 347 ? 8.025 2.499 -31.178 1.00 73.50 347 LEU A N 1
ATOM 2658 C CA . LEU A 1 347 ? 8.523 2.345 -29.813 1.00 73.50 347 LEU A CA 1
ATOM 2659 C C . LEU A 1 347 ? 8.511 0.885 -29.343 1.00 73.50 347 LEU A C 1
ATOM 2661 O O . LEU A 1 347 ? 9.175 0.568 -28.361 1.00 73.50 347 LEU A O 1
ATOM 2665 N N . GLY A 1 348 ? 7.841 -0.017 -30.067 1.00 65.75 348 GLY A N 1
ATOM 2666 C CA . GLY A 1 348 ? 7.791 -1.453 -29.779 1.00 65.75 348 GLY A CA 1
ATOM 2667 C C . GLY A 1 348 ? 9.120 -2.196 -29.978 1.00 65.75 348 GLY A C 1
ATOM 2668 O O . GLY A 1 348 ? 9.275 -3.326 -29.511 1.00 65.75 348 GLY A O 1
ATOM 2669 N N . LEU A 1 349 ? 10.108 -1.579 -30.638 1.00 74.88 349 LEU A N 1
ATOM 2670 C CA . LEU A 1 349 ? 11.466 -2.119 -30.740 1.00 74.88 349 LEU A CA 1
ATOM 2671 C C . LEU A 1 349 ? 12.196 -1.998 -29.395 1.00 74.88 349 LEU A C 1
ATOM 2673 O O . LEU A 1 349 ? 12.282 -0.901 -28.849 1.00 74.88 349 LEU A O 1
ATOM 2677 N N . THR A 1 350 ? 12.817 -3.085 -28.914 1.00 78.81 350 THR A N 1
ATOM 2678 C CA . THR A 1 350 ? 13.539 -3.152 -27.623 1.00 78.81 350 THR A CA 1
ATOM 2679 C C . THR A 1 350 ? 14.382 -1.909 -27.341 1.00 78.81 350 THR A C 1
ATOM 2681 O O . THR A 1 350 ? 14.204 -1.261 -26.319 1.00 78.81 350 THR A O 1
ATOM 2684 N N . GLY A 1 351 ? 15.256 -1.513 -28.274 1.00 80.62 351 GLY A N 1
ATOM 2685 C CA . GLY A 1 351 ? 16.148 -0.370 -28.067 1.00 80.62 351 GLY A CA 1
ATOM 2686 C C . GLY A 1 351 ? 15.450 0.996 -28.030 1.00 80.62 351 GLY A C 1
ATOM 2687 O O . GLY A 1 351 ? 15.975 1.915 -27.400 1.00 80.62 351 GLY A O 1
ATOM 2688 N N . ASN A 1 352 ? 14.302 1.150 -28.698 1.00 83.81 352 ASN A N 1
ATOM 2689 C CA . ASN A 1 352 ? 13.489 2.369 -28.637 1.00 83.81 352 ASN A CA 1
ATOM 2690 C C . ASN A 1 352 ? 12.677 2.394 -27.338 1.00 83.81 352 ASN A C 1
ATOM 2692 O O . ASN A 1 352 ? 12.684 3.412 -26.651 1.00 83.81 352 ASN A O 1
ATOM 2696 N N . ARG A 1 353 ? 12.086 1.257 -26.951 1.00 85.81 353 ARG A N 1
ATOM 2697 C CA . ARG A 1 353 ? 11.350 1.090 -25.693 1.00 85.81 353 ARG A CA 1
ATOM 2698 C C . ARG A 1 353 ? 12.215 1.356 -24.467 1.00 85.81 353 ARG A C 1
ATOM 2700 O O . ARG A 1 353 ? 11.820 2.122 -23.595 1.00 85.81 353 ARG A O 1
ATOM 2707 N N . SER A 1 354 ? 13.422 0.788 -24.421 1.00 88.00 354 SER A N 1
ATOM 2708 C CA . SER A 1 354 ? 14.359 1.040 -23.323 1.00 88.00 354 SER A CA 1
ATOM 2709 C C . SER A 1 354 ? 14.761 2.513 -23.27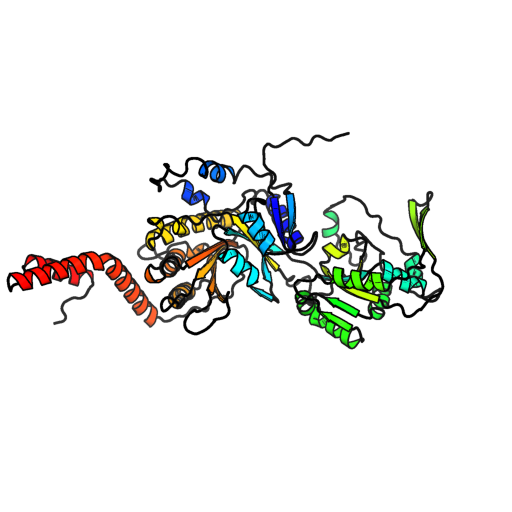0 1.00 88.00 354 SER A C 1
ATOM 2711 O O . SER A 1 354 ? 14.803 3.079 -22.191 1.00 88.00 354 SER A O 1
ATOM 2713 N N . ARG A 1 355 ? 14.998 3.178 -24.412 1.00 87.56 355 ARG A N 1
ATOM 2714 C CA . ARG A 1 355 ? 15.298 4.625 -24.441 1.00 87.56 355 ARG A CA 1
ATOM 2715 C C . ARG A 1 355 ? 14.113 5.499 -24.032 1.00 87.56 355 ARG A C 1
ATOM 2717 O O . ARG A 1 355 ? 14.319 6.543 -23.422 1.00 87.56 355 ARG A O 1
ATOM 2724 N N . TYR A 1 356 ? 12.896 5.103 -24.393 1.00 88.88 356 TYR A N 1
ATOM 2725 C CA . TYR A 1 356 ? 11.662 5.753 -23.958 1.00 88.88 356 TYR A CA 1
ATOM 2726 C C . TYR A 1 356 ? 11.554 5.706 -22.431 1.00 88.88 356 TYR A C 1
ATOM 2728 O O . TYR A 1 356 ? 11.523 6.751 -21.789 1.00 88.88 356 TYR A O 1
ATOM 2736 N N . TRP A 1 357 ? 11.625 4.510 -21.845 1.00 91.12 357 TRP A N 1
ATOM 2737 C CA . TRP A 1 357 ? 11.518 4.341 -20.397 1.00 91.12 357 TRP A CA 1
ATOM 2738 C C . TRP A 1 357 ? 12.717 4.906 -19.631 1.00 91.12 357 TRP A C 1
ATOM 2740 O O . TRP A 1 357 ? 12.514 5.490 -18.579 1.00 91.12 357 TRP A O 1
ATOM 2750 N N . MET A 1 358 ? 13.938 4.852 -20.169 1.00 91.69 358 MET A N 1
ATOM 2751 C CA . MET A 1 358 ? 15.092 5.529 -19.558 1.00 91.69 358 MET A CA 1
ATOM 2752 C C . MET A 1 358 ? 14.867 7.036 -19.399 1.00 91.69 358 MET A C 1
ATOM 2754 O O . MET A 1 358 ? 15.213 7.585 -18.362 1.00 91.69 358 MET A O 1
ATOM 2758 N N . ARG A 1 359 ? 14.271 7.706 -20.398 1.00 90.56 359 ARG A N 1
ATOM 2759 C CA . ARG A 1 359 ? 13.948 9.140 -20.295 1.00 90.56 359 ARG A CA 1
ATOM 2760 C C . ARG A 1 359 ? 12.915 9.410 -19.204 1.00 90.56 359 ARG A C 1
ATOM 2762 O O . ARG A 1 359 ? 13.111 10.321 -18.412 1.00 90.56 359 ARG A O 1
ATOM 2769 N N . ARG A 1 360 ? 11.869 8.581 -19.127 1.00 91.19 360 ARG A N 1
ATOM 2770 C CA . ARG A 1 360 ? 10.848 8.676 -18.073 1.00 91.19 360 ARG A CA 1
ATOM 2771 C C . ARG A 1 360 ? 11.443 8.480 -16.681 1.00 91.19 360 ARG A C 1
ATOM 2773 O O . ARG A 1 360 ? 11.206 9.292 -15.801 1.00 91.19 360 ARG A O 1
ATOM 2780 N N . LEU A 1 361 ? 12.252 7.435 -16.502 1.00 94.06 361 LEU A N 1
ATOM 2781 C CA . LEU A 1 361 ? 12.875 7.135 -15.215 1.00 94.06 361 LEU A CA 1
ATOM 2782 C C . LEU A 1 361 ? 13.905 8.192 -14.800 1.00 94.06 361 LEU A C 1
ATOM 2784 O O . LEU A 1 361 ? 13.991 8.479 -13.616 1.00 94.06 361 LEU A O 1
ATOM 2788 N N . ASN A 1 362 ? 14.643 8.794 -15.741 1.00 91.94 362 ASN A N 1
ATOM 2789 C CA . ASN A 1 362 ? 15.507 9.940 -15.440 1.00 91.94 362 ASN A CA 1
ATOM 2790 C C . ASN A 1 362 ? 14.694 11.143 -14.945 1.00 91.94 362 ASN A C 1
ATOM 2792 O O . ASN A 1 362 ? 15.069 11.737 -13.948 1.00 91.94 362 ASN A O 1
ATOM 2796 N N . ALA A 1 363 ? 13.561 11.461 -15.578 1.00 89.00 363 ALA A N 1
ATOM 2797 C CA . ALA A 1 363 ? 12.694 12.542 -15.104 1.00 89.00 363 ALA A CA 1
ATOM 2798 C C . ALA A 1 363 ? 12.113 12.239 -13.713 1.00 89.00 363 ALA A C 1
ATOM 2800 O O . ALA A 1 363 ? 12.142 13.081 -12.827 1.00 89.00 363 ALA A O 1
ATOM 2801 N N . THR A 1 364 ? 11.676 10.996 -13.473 1.00 90.38 364 THR A N 1
ATOM 2802 C CA . THR A 1 364 ? 11.238 10.571 -12.131 1.00 90.38 364 THR A CA 1
ATOM 2803 C C . THR A 1 364 ? 12.376 10.620 -11.105 1.00 90.38 364 THR A C 1
ATOM 2805 O O . THR A 1 364 ? 12.117 10.845 -9.928 1.00 90.38 364 THR A O 1
ATOM 2808 N N . LEU A 1 365 ? 13.629 10.406 -11.523 1.00 92.12 365 LEU A N 1
ATOM 2809 C CA . LEU A 1 365 ? 14.800 10.560 -10.662 1.00 92.12 365 LEU A CA 1
ATOM 2810 C C . LEU A 1 365 ? 15.062 12.032 -10.334 1.00 92.12 365 LEU A C 1
ATOM 2812 O O . LEU A 1 365 ? 15.325 12.330 -9.178 1.00 92.12 365 LEU A O 1
ATOM 2816 N N . GLU A 1 366 ? 14.975 12.931 -11.313 1.00 88.50 366 GLU A N 1
ATOM 2817 C CA . GLU A 1 366 ? 15.100 14.379 -11.095 1.00 88.50 366 GLU A CA 1
ATOM 2818 C C . GLU A 1 366 ? 14.031 14.873 -10.110 1.00 88.50 366 GLU A C 1
ATOM 2820 O O . GLU A 1 366 ? 14.351 15.577 -9.151 1.00 88.50 366 GLU A O 1
ATOM 2825 N N . ASP A 1 367 ? 12.785 14.413 -10.273 1.00 84.81 367 ASP A N 1
ATOM 2826 C CA . ASP A 1 367 ? 11.705 14.666 -9.317 1.00 84.81 367 ASP A CA 1
ATOM 2827 C C . ASP A 1 367 ? 12.047 14.096 -7.928 1.00 84.81 367 ASP A C 1
ATOM 2829 O O . ASP A 1 367 ? 11.868 14.770 -6.912 1.00 84.81 367 ASP A O 1
ATOM 2833 N N . ALA A 1 368 ? 12.562 12.860 -7.863 1.00 87.62 368 ALA A N 1
ATOM 2834 C CA . ALA A 1 368 ? 12.976 12.232 -6.609 1.00 87.62 368 ALA A CA 1
ATOM 2835 C C . ALA A 1 368 ? 14.052 13.063 -5.899 1.00 87.62 368 ALA A C 1
ATOM 2837 O O . ALA A 1 368 ? 13.892 13.372 -4.722 1.00 87.62 368 ALA A O 1
ATOM 2838 N N . GLU A 1 369 ? 15.111 13.462 -6.605 1.00 87.62 369 GLU A N 1
ATOM 2839 C CA . GLU A 1 369 ? 16.208 14.270 -6.064 1.00 87.62 369 GLU A CA 1
ATOM 2840 C C . GLU A 1 369 ? 15.706 15.639 -5.576 1.00 87.62 369 GLU A C 1
ATOM 2842 O O . GLU A 1 369 ? 16.082 16.069 -4.484 1.00 87.62 369 GLU A O 1
ATOM 2847 N N . ALA A 1 370 ? 14.786 16.281 -6.308 1.00 82.81 370 ALA A N 1
ATOM 2848 C CA . ALA A 1 370 ? 14.153 17.536 -5.891 1.00 82.81 370 ALA A CA 1
ATOM 2849 C C . ALA A 1 370 ? 13.334 17.397 -4.591 1.00 82.81 370 ALA A C 1
ATOM 2851 O O . ALA A 1 370 ? 13.229 18.348 -3.816 1.00 82.81 370 ALA A O 1
ATOM 2852 N N . MET A 1 371 ? 12.788 16.207 -4.325 1.00 81.00 371 MET A N 1
ATOM 2853 C CA . MET A 1 371 ? 12.045 15.881 -3.102 1.00 81.00 371 MET A CA 1
ATOM 2854 C C . MET A 1 371 ? 12.913 15.275 -1.984 1.00 81.00 371 MET A C 1
ATOM 2856 O O . MET A 1 371 ? 12.365 14.885 -0.951 1.00 81.00 371 MET A O 1
ATOM 2860 N N . GLY A 1 372 ? 14.234 15.167 -2.174 1.00 84.12 372 GLY A N 1
ATOM 2861 C CA . GLY A 1 372 ? 15.153 14.527 -1.222 1.00 84.12 372 GLY A CA 1
ATOM 2862 C C . GLY A 1 372 ? 15.114 12.990 -1.218 1.00 84.12 372 GLY A C 1
ATOM 2863 O O . GLY A 1 372 ? 15.618 12.362 -0.288 1.00 84.12 372 GLY A O 1
ATOM 2864 N N . GLY A 1 373 ? 14.514 12.378 -2.239 1.00 86.06 373 GLY A N 1
ATOM 2865 C CA . GLY A 1 373 ? 14.451 10.933 -2.437 1.00 86.06 373 GLY A CA 1
ATOM 2866 C C . GLY A 1 373 ? 15.793 10.321 -2.860 1.00 86.06 373 GLY A C 1
ATOM 2867 O O . GLY A 1 373 ? 16.684 10.993 -3.377 1.00 86.06 373 GLY A O 1
ATOM 2868 N N . LYS A 1 374 ? 15.946 9.006 -2.658 1.00 90.69 374 LYS A N 1
ATOM 2869 C CA . LYS A 1 374 ? 17.193 8.262 -2.945 1.00 90.69 374 LYS A CA 1
ATOM 2870 C C . LYS A 1 374 ? 17.260 7.690 -4.360 1.00 90.69 374 LYS A C 1
ATOM 2872 O O . LYS A 1 374 ? 18.339 7.319 -4.836 1.00 90.69 374 LYS A O 1
ATOM 2877 N N . GLY A 1 375 ? 16.115 7.555 -5.023 1.00 93.75 375 GLY A N 1
ATOM 2878 C CA . GLY A 1 375 ? 16.046 6.950 -6.343 1.00 93.75 375 GLY A CA 1
ATOM 2879 C C . GLY A 1 375 ? 14.628 6.661 -6.816 1.00 93.75 375 GLY A C 1
ATOM 2880 O O . GLY A 1 375 ? 13.655 7.226 -6.319 1.00 93.75 375 GLY A O 1
ATOM 2881 N N . VAL A 1 376 ? 14.526 5.749 -7.783 1.00 95.50 376 VAL A N 1
ATOM 2882 C CA . VAL A 1 376 ? 13.281 5.368 -8.454 1.00 95.50 376 VAL A CA 1
ATOM 2883 C C . VAL A 1 376 ? 13.012 3.879 -8.272 1.00 95.50 376 VAL A C 1
ATOM 2885 O O . VAL A 1 376 ? 13.851 3.034 -8.586 1.00 95.50 376 VAL A O 1
ATOM 2888 N N . ARG A 1 377 ? 11.816 3.550 -7.792 1.00 95.69 377 ARG A N 1
ATOM 2889 C CA . ARG A 1 377 ? 11.288 2.194 -7.694 1.00 95.69 377 ARG A CA 1
ATOM 2890 C C . ARG A 1 377 ? 10.445 1.890 -8.922 1.00 95.69 377 ARG A C 1
ATOM 2892 O O . ARG A 1 377 ? 9.569 2.669 -9.295 1.00 95.69 377 ARG A O 1
ATOM 2899 N N . VAL A 1 378 ? 10.716 0.756 -9.555 1.00 95.44 378 VAL A N 1
ATOM 2900 C CA . VAL A 1 378 ? 10.073 0.323 -10.794 1.00 95.44 378 VAL A CA 1
ATOM 2901 C C . VAL A 1 378 ? 9.499 -1.068 -10.602 1.00 95.44 378 VAL A C 1
ATOM 2903 O O . VAL A 1 378 ? 10.210 -1.991 -10.215 1.00 95.44 378 VAL A O 1
ATOM 2906 N N . MET A 1 379 ? 8.224 -1.231 -10.941 1.00 94.69 379 MET A N 1
ATOM 2907 C CA . MET A 1 379 ? 7.554 -2.527 -10.944 1.00 94.69 379 MET A CA 1
ATOM 2908 C C . MET A 1 379 ? 7.309 -2.974 -12.383 1.00 94.69 379 MET A C 1
ATOM 2910 O O . MET A 1 379 ? 6.574 -2.329 -13.132 1.00 94.69 379 MET A O 1
ATOM 2914 N N . LEU A 1 380 ? 7.924 -4.086 -12.778 1.00 92.81 380 LEU A N 1
ATOM 2915 C CA . LEU A 1 380 ? 7.817 -4.673 -14.111 1.00 92.81 380 LEU A CA 1
ATOM 2916 C C . LEU A 1 380 ? 7.009 -5.964 -14.045 1.00 92.81 380 LEU A C 1
ATOM 2918 O O . LEU A 1 380 ? 7.442 -6.942 -13.441 1.00 92.81 380 LEU A O 1
ATOM 2922 N N . ARG A 1 381 ? 5.856 -6.007 -14.707 1.00 89.81 381 ARG A N 1
ATOM 2923 C CA . ARG A 1 381 ? 5.107 -7.251 -14.887 1.00 89.81 381 ARG A CA 1
ATOM 2924 C C . ARG A 1 381 ? 5.584 -7.968 -16.135 1.00 89.81 381 ARG A C 1
ATOM 2926 O O . ARG A 1 381 ? 5.614 -7.374 -17.207 1.00 89.81 381 ARG A O 1
ATOM 2933 N N . PHE A 1 382 ? 5.846 -9.259 -16.008 1.00 87.62 382 PHE A N 1
ATOM 2934 C CA . PHE A 1 382 ? 6.143 -10.171 -17.102 1.00 87.62 382 PHE A CA 1
ATOM 2935 C C . PHE A 1 382 ? 4.977 -11.140 -17.300 1.00 87.62 382 PHE A C 1
ATOM 2937 O O . PHE A 1 382 ? 4.707 -11.987 -16.443 1.00 87.62 382 PHE A O 1
ATOM 2944 N N . ASN A 1 383 ? 4.308 -11.050 -18.450 1.00 83.50 383 ASN A N 1
ATOM 2945 C CA . ASN A 1 383 ? 3.338 -12.059 -18.871 1.00 83.50 383 ASN A CA 1
ATOM 2946 C C . ASN A 1 383 ? 4.089 -13.287 -19.398 1.00 83.50 383 ASN A C 1
ATOM 2948 O O . ASN A 1 383 ? 4.675 -13.267 -20.483 1.00 83.50 383 ASN A O 1
ATOM 2952 N N . ARG A 1 384 ? 4.097 -14.368 -18.618 1.00 74.19 384 ARG A N 1
ATOM 2953 C CA . ARG A 1 384 ? 4.802 -15.598 -18.980 1.00 74.19 384 ARG A CA 1
ATOM 2954 C C . ARG A 1 384 ? 3.938 -16.400 -19.950 1.00 74.19 384 ARG A C 1
ATOM 2956 O O . ARG A 1 384 ? 3.015 -17.087 -19.547 1.00 74.19 384 ARG A O 1
ATOM 2963 N N . SER A 1 385 ? 4.241 -16.316 -21.244 1.00 66.94 385 SER A N 1
ATOM 2964 C CA . SER A 1 385 ? 3.694 -17.243 -22.242 1.00 66.94 385 SER A CA 1
ATOM 2965 C C . SER A 1 385 ? 4.820 -18.118 -22.803 1.00 66.94 385 SER A C 1
ATOM 2967 O O . SER A 1 385 ? 5.827 -17.617 -23.311 1.00 66.94 385 SER A O 1
ATOM 2969 N N . LYS A 1 386 ? 4.666 -19.446 -22.706 1.00 63.03 386 LYS A N 1
ATOM 2970 C CA . LYS A 1 386 ? 5.578 -20.453 -23.293 1.00 63.03 386 LYS A CA 1
ATOM 2971 C C . LYS A 1 386 ? 7.059 -20.303 -22.849 1.00 63.03 386 LYS A C 1
ATOM 2973 O O . LYS A 1 386 ? 7.352 -19.877 -21.736 1.00 63.03 386 LYS A O 1
ATOM 2978 N N . LYS A 1 387 ? 8.023 -20.679 -23.713 1.00 53.00 387 LYS A N 1
ATOM 2979 C CA . LYS A 1 387 ? 9.489 -20.709 -23.464 1.00 53.00 387 LYS A CA 1
ATOM 2980 C C . LYS A 1 387 ? 10.142 -19.339 -23.177 1.00 53.00 387 LYS A C 1
ATOM 2982 O O . LYS A 1 387 ? 11.317 -19.303 -22.830 1.00 53.00 387 LYS A O 1
ATOM 2987 N N . ALA A 1 388 ? 9.419 -18.219 -23.289 1.00 54.19 388 ALA A N 1
ATOM 2988 C CA . ALA A 1 388 ? 9.947 -16.864 -23.062 1.00 54.19 388 ALA A CA 1
ATOM 2989 C C . ALA A 1 388 ? 9.949 -16.435 -21.573 1.00 54.19 388 ALA A C 1
ATOM 2991 O O . ALA A 1 388 ? 10.123 -15.264 -21.249 1.00 54.19 388 ALA A O 1
ATOM 2992 N N . ALA A 1 389 ? 9.751 -17.388 -20.660 1.00 54.47 389 ALA A N 1
ATOM 2993 C CA . ALA A 1 389 ? 9.300 -17.167 -19.291 1.00 54.47 389 ALA A CA 1
ATOM 2994 C C . ALA A 1 389 ? 10.409 -17.032 -18.227 1.00 54.47 389 ALA A C 1
ATOM 2996 O O . ALA A 1 389 ? 10.092 -17.059 -17.035 1.00 54.47 389 ALA A O 1
ATOM 2997 N N . SER A 1 390 ? 11.688 -16.936 -18.605 1.00 70.38 390 SER A N 1
ATOM 2998 C CA . SER A 1 390 ? 12.773 -16.752 -17.628 1.00 70.38 390 SER A CA 1
ATOM 2999 C C . SER A 1 390 ? 13.063 -15.270 -17.412 1.00 70.38 390 SER A C 1
ATOM 3001 O O . SER A 1 390 ? 13.520 -14.586 -18.328 1.00 70.38 390 SER A O 1
ATOM 3003 N N . ILE A 1 391 ? 12.835 -14.790 -16.188 1.00 84.12 391 ILE A N 1
ATOM 3004 C CA . ILE A 1 391 ? 13.320 -13.487 -15.705 1.00 84.12 391 ILE A CA 1
ATOM 3005 C C . ILE A 1 391 ? 14.795 -13.537 -15.276 1.00 84.12 391 ILE A C 1
ATOM 3007 O O . ILE A 1 391 ? 15.363 -12.493 -14.964 1.00 84.12 391 ILE A O 1
ATOM 3011 N N . GLY A 1 392 ? 15.425 -14.720 -15.332 1.00 84.94 392 GLY A N 1
ATOM 3012 C CA . GLY A 1 392 ? 16.794 -14.964 -14.878 1.00 84.94 392 GLY A CA 1
ATOM 3013 C C . GLY A 1 392 ? 17.819 -14.009 -15.486 1.00 84.94 392 GLY A C 1
ATOM 3014 O O . GLY A 1 392 ? 18.629 -13.475 -14.744 1.00 84.94 392 GLY A O 1
ATOM 3015 N N . ASP A 1 393 ? 17.723 -13.697 -16.784 1.00 85.88 393 ASP A N 1
ATOM 3016 C CA . ASP A 1 393 ? 18.644 -12.743 -17.426 1.00 85.88 393 ASP A CA 1
ATOM 3017 C C . ASP A 1 393 ? 18.537 -11.330 -16.814 1.00 85.88 393 ASP A C 1
ATOM 3019 O O . ASP A 1 393 ? 19.532 -10.625 -16.691 1.00 85.88 393 ASP A O 1
ATOM 3023 N N . VAL A 1 394 ? 17.329 -10.899 -16.417 1.00 89.25 394 VAL A N 1
ATOM 3024 C CA . VAL A 1 394 ? 17.140 -9.574 -15.797 1.00 89.25 394 VAL A CA 1
ATOM 3025 C C . VAL A 1 394 ? 17.617 -9.608 -14.354 1.00 89.25 394 VAL A C 1
ATOM 3027 O O . VAL A 1 394 ? 18.362 -8.723 -13.951 1.00 89.25 394 VAL A O 1
ATOM 3030 N N . GLU A 1 395 ? 17.256 -10.640 -13.590 1.00 89.94 395 GLU A N 1
ATOM 3031 C CA . GLU A 1 395 ? 17.774 -10.817 -12.230 1.00 89.94 395 GLU A CA 1
ATOM 3032 C C . GLU A 1 395 ? 19.302 -10.911 -12.199 1.00 89.94 395 GLU A C 1
ATOM 3034 O O . GLU A 1 395 ? 19.922 -10.350 -11.302 1.00 89.94 395 GLU A O 1
ATOM 3039 N N . GLY A 1 396 ? 19.918 -11.581 -13.176 1.00 88.75 396 GLY A N 1
ATOM 3040 C CA . GLY A 1 396 ? 21.369 -11.677 -13.320 1.00 88.75 396 GLY A CA 1
ATOM 3041 C C . GLY A 1 396 ? 22.010 -10.296 -13.418 1.00 88.75 396 GLY A C 1
ATOM 3042 O O . GLY A 1 396 ? 22.895 -9.976 -12.626 1.00 88.75 396 GLY A O 1
ATOM 3043 N N . VAL A 1 397 ? 21.484 -9.437 -14.296 1.00 88.94 397 VAL A N 1
ATOM 3044 C CA . VAL A 1 397 ? 21.932 -8.040 -14.439 1.00 88.94 397 VAL A CA 1
ATOM 3045 C C . VAL A 1 397 ? 21.706 -7.239 -13.156 1.00 88.94 397 VAL A C 1
ATOM 3047 O O . VAL A 1 397 ? 22.605 -6.529 -12.707 1.00 88.94 397 VAL A O 1
ATOM 3050 N N . LEU A 1 398 ? 20.537 -7.370 -12.524 1.00 91.88 398 LEU A N 1
ATOM 3051 C CA . LEU A 1 398 ? 20.243 -6.663 -11.275 1.00 91.88 398 LEU A CA 1
ATOM 3052 C C . LEU A 1 398 ? 21.206 -7.079 -10.157 1.00 91.88 398 LEU A C 1
ATOM 3054 O O . LEU A 1 398 ? 21.789 -6.221 -9.498 1.00 91.88 398 LEU A O 1
ATOM 3058 N N . ARG A 1 399 ? 21.451 -8.382 -9.983 1.00 89.88 399 ARG A N 1
ATOM 3059 C CA . ARG A 1 399 ? 22.409 -8.913 -8.998 1.00 89.88 399 ARG A CA 1
ATOM 3060 C C . ARG A 1 399 ? 23.846 -8.507 -9.314 1.00 89.88 399 ARG A C 1
ATOM 3062 O O . ARG A 1 399 ? 24.589 -8.198 -8.385 1.00 89.88 399 ARG A O 1
ATOM 3069 N N . HIS A 1 400 ? 24.228 -8.479 -10.591 1.00 86.50 400 HIS A N 1
ATOM 3070 C CA . HIS A 1 400 ? 25.556 -8.051 -11.036 1.00 86.50 400 HIS A CA 1
ATOM 3071 C C . HIS A 1 400 ? 25.843 -6.605 -10.614 1.00 86.50 400 HIS A C 1
ATOM 3073 O O . HIS A 1 400 ? 26.895 -6.313 -10.049 1.00 86.50 400 HIS A O 1
ATOM 3079 N N . HIS A 1 401 ? 24.873 -5.710 -10.803 1.00 88.00 401 HIS A N 1
ATOM 3080 C CA . HIS A 1 401 ? 24.993 -4.312 -10.388 1.00 88.00 401 HIS A CA 1
ATOM 3081 C C . HIS A 1 401 ? 24.683 -4.073 -8.899 1.00 88.00 401 HIS A C 1
ATOM 3083 O O . HIS A 1 401 ? 24.795 -2.942 -8.431 1.00 88.00 401 HIS A O 1
ATOM 3089 N N . GLY A 1 402 ? 24.322 -5.113 -8.137 1.00 90.00 402 GLY A N 1
ATOM 3090 C CA . GLY A 1 402 ? 23.921 -4.986 -6.733 1.00 90.00 402 GLY A CA 1
ATOM 3091 C C . GLY A 1 402 ? 22.623 -4.194 -6.539 1.00 90.00 402 GLY A C 1
ATOM 3092 O O . GLY A 1 402 ? 22.458 -3.531 -5.520 1.00 90.00 402 GLY A O 1
ATOM 3093 N N . ILE A 1 403 ? 21.723 -4.230 -7.523 1.00 93.38 403 ILE A N 1
ATOM 3094 C CA . ILE A 1 403 ? 20.438 -3.532 -7.495 1.00 93.38 403 ILE A CA 1
ATOM 3095 C C . ILE A 1 403 ? 19.438 -4.353 -6.682 1.00 93.38 403 ILE A C 1
ATOM 3097 O O . ILE A 1 403 ? 19.196 -5.531 -6.969 1.00 93.38 403 ILE A O 1
ATOM 3101 N N . ARG A 1 404 ? 18.828 -3.710 -5.684 1.00 95.06 404 ARG A N 1
ATOM 3102 C CA . ARG A 1 404 ? 17.806 -4.308 -4.820 1.00 95.06 404 ARG A CA 1
ATOM 3103 C C . ARG A 1 404 ? 16.568 -4.641 -5.646 1.00 95.06 404 ARG A C 1
ATOM 3105 O O . ARG A 1 404 ? 16.059 -3.792 -6.378 1.00 95.06 404 ARG A O 1
ATOM 3112 N N . HIS A 1 405 ? 16.098 -5.876 -5.536 1.00 94.88 405 HIS A N 1
ATOM 3113 C CA . HIS A 1 405 ? 14.895 -6.319 -6.228 1.00 94.88 405 HIS A CA 1
ATOM 3114 C C . HIS A 1 405 ? 14.176 -7.422 -5.453 1.00 94.88 405 HIS A C 1
ATOM 3116 O O . HIS A 1 405 ? 14.794 -8.170 -4.695 1.00 94.88 405 HIS A O 1
ATOM 3122 N N . ALA A 1 406 ? 12.870 -7.531 -5.674 1.00 93.38 406 ALA A N 1
ATOM 3123 C CA . ALA A 1 406 ? 12.034 -8.618 -5.194 1.00 93.38 406 ALA A CA 1
ATOM 3124 C C . ALA A 1 406 ? 11.184 -9.169 -6.340 1.00 93.38 406 ALA A C 1
ATOM 3126 O O . ALA A 1 406 ? 10.767 -8.446 -7.244 1.00 93.38 406 ALA A O 1
ATOM 3127 N N . VAL A 1 407 ? 10.929 -10.471 -6.292 1.00 91.56 407 VAL A N 1
ATOM 3128 C CA . VAL A 1 407 ? 10.124 -11.178 -7.286 1.00 91.56 407 VAL A CA 1
ATOM 3129 C C . VAL A 1 407 ? 8.835 -11.618 -6.618 1.00 91.56 407 VAL A C 1
ATOM 3131 O O . VAL A 1 407 ? 8.868 -12.337 -5.622 1.00 91.56 407 VAL A O 1
ATOM 3134 N N . VAL A 1 408 ? 7.704 -11.206 -7.179 1.00 89.69 408 VAL A N 1
ATOM 3135 C CA . VAL A 1 408 ? 6.369 -11.500 -6.656 1.00 89.69 408 VAL A CA 1
ATOM 3136 C C . VAL A 1 408 ? 5.583 -12.248 -7.722 1.00 89.69 408 VAL A C 1
ATOM 3138 O O . VAL A 1 408 ? 5.474 -11.801 -8.863 1.00 89.69 408 VAL A O 1
ATOM 3141 N N . LYS A 1 409 ? 5.020 -13.403 -7.373 1.00 87.19 409 LYS A N 1
ATOM 3142 C CA . LYS A 1 409 ? 4.108 -14.128 -8.264 1.00 87.19 409 LYS A CA 1
ATOM 3143 C C . LYS A 1 409 ? 2.702 -13.550 -8.097 1.00 87.19 409 LYS A C 1
ATOM 3145 O O . LYS A 1 409 ? 2.189 -13.546 -6.985 1.00 87.19 409 LYS A O 1
ATOM 3150 N N . ILE A 1 410 ? 2.109 -13.040 -9.180 1.00 80.94 410 ILE A N 1
ATOM 3151 C CA . ILE A 1 410 ? 0.782 -12.395 -9.144 1.00 80.94 410 ILE A CA 1
ATOM 3152 C C . ILE A 1 410 ? -0.344 -13.427 -9.297 1.00 80.94 410 ILE A C 1
ATOM 3154 O O . ILE A 1 410 ? -1.433 -13.245 -8.773 1.00 80.94 410 ILE A O 1
ATOM 3158 N N . VAL A 1 411 ? -0.103 -14.505 -10.042 1.00 78.75 411 VAL A N 1
ATOM 3159 C CA . VAL A 1 411 ? -1.109 -15.541 -10.312 1.00 78.75 411 VAL A CA 1
ATOM 3160 C C . VAL A 1 411 ? -0.518 -16.892 -9.937 1.00 78.75 411 VAL A C 1
ATOM 3162 O O . VAL A 1 411 ? 0.651 -17.150 -10.239 1.00 78.75 411 VAL A O 1
ATOM 3165 N N . GLU A 1 412 ? -1.310 -17.741 -9.284 1.00 67.94 412 GLU A N 1
ATOM 3166 C CA . GLU A 1 412 ? -0.930 -19.130 -9.035 1.00 67.94 412 GLU A CA 1
ATOM 3167 C C . GLU A 1 412 ? -0.714 -19.863 -10.367 1.00 67.94 412 GLU A C 1
ATOM 3169 O O . GLU A 1 412 ? -1.467 -19.697 -11.329 1.00 67.94 412 GLU A O 1
ATOM 3174 N N . ASP A 1 413 ? 0.369 -20.635 -10.454 1.00 68.94 413 ASP A N 1
ATOM 3175 C CA . ASP A 1 413 ? 0.763 -21.321 -11.684 1.00 68.94 413 ASP A CA 1
ATOM 3176 C C . ASP A 1 413 ? -0.308 -22.377 -12.047 1.00 68.94 413 ASP A C 1
ATOM 3178 O O . ASP A 1 413 ? -0.327 -23.469 -11.485 1.00 68.94 413 ASP A O 1
ATOM 3182 N N . SER A 1 414 ? -1.186 -22.078 -13.014 1.00 54.47 414 SER A N 1
ATOM 3183 C CA . SER A 1 414 ? -2.301 -22.955 -13.445 1.00 54.47 414 SER A CA 1
ATOM 3184 C C . SER A 1 414 ? -1.871 -24.173 -14.290 1.00 54.47 414 SER A C 1
ATOM 3186 O O . SER A 1 414 ? -2.663 -24.755 -15.027 1.00 54.47 414 SER A O 1
AT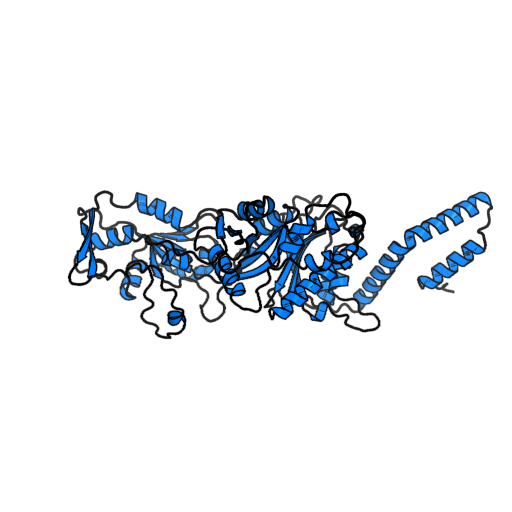OM 3188 N N . GLY A 1 415 ? -0.610 -24.600 -14.172 1.00 58.84 415 GLY A N 1
ATOM 3189 C CA . GLY A 1 415 ? -0.028 -25.744 -14.878 1.00 58.84 415 GLY A CA 1
ATOM 3190 C C . GLY A 1 415 ? 1.232 -25.393 -15.677 1.00 58.84 415 GLY A C 1
ATOM 3191 O O . GLY A 1 415 ? 1.594 -24.230 -15.847 1.00 58.84 415 GLY A O 1
ATOM 3192 N N . LYS A 1 416 ? 1.926 -26.421 -16.191 1.00 61.91 416 LYS A N 1
ATOM 3193 C CA . LYS A 1 416 ? 3.208 -26.281 -16.921 1.00 61.91 416 LYS A CA 1
ATOM 3194 C C . LYS A 1 416 ? 3.115 -25.434 -18.201 1.00 61.91 416 LYS A C 1
ATOM 3196 O O . LYS A 1 416 ? 4.143 -24.956 -18.676 1.00 61.91 416 LYS A O 1
ATOM 3201 N N . GLU A 1 417 ? 1.921 -25.270 -18.769 1.00 65.31 417 GLU A N 1
ATOM 3202 C CA . GLU A 1 417 ? 1.730 -24.650 -20.087 1.00 65.31 417 GLU A CA 1
ATOM 3203 C C . GLU A 1 417 ? 1.470 -23.137 -20.035 1.00 65.31 417 GLU A C 1
ATOM 3205 O O . GLU A 1 417 ? 1.880 -22.425 -20.954 1.00 65.31 417 GLU A O 1
ATOM 3210 N N . ASN A 1 418 ? 0.891 -22.632 -18.938 1.00 68.88 418 ASN A N 1
ATOM 3211 C CA . ASN A 1 418 ? 0.582 -21.214 -18.726 1.00 68.88 418 ASN A CA 1
ATOM 3212 C C . ASN A 1 418 ? 1.117 -20.753 -17.360 1.00 68.88 418 ASN A C 1
ATOM 3214 O O . ASN A 1 418 ? 0.361 -20.698 -16.387 1.00 68.88 418 ASN A O 1
ATOM 3218 N N . PRO A 1 419 ? 2.422 -20.432 -17.265 1.00 73.31 419 PRO A N 1
ATOM 3219 C CA . PRO A 1 419 ? 2.982 -19.919 -16.025 1.00 73.31 419 PRO A CA 1
ATOM 3220 C C . PRO A 1 419 ? 2.296 -18.604 -15.637 1.00 73.31 419 PRO A C 1
ATOM 3222 O O . PRO A 1 419 ? 2.013 -17.765 -16.495 1.00 73.31 419 PRO A O 1
ATOM 3225 N N . GLY A 1 420 ? 2.073 -18.401 -14.341 1.00 75.94 420 GLY A N 1
ATOM 3226 C CA . GLY A 1 420 ? 1.475 -17.179 -13.819 1.00 75.94 420 GLY A CA 1
ATOM 3227 C C . GLY A 1 420 ? 2.321 -15.945 -14.144 1.00 75.94 420 GLY A C 1
ATOM 3228 O O . GLY A 1 420 ? 3.544 -16.020 -14.310 1.00 75.94 420 GLY A O 1
ATOM 3229 N N . ALA A 1 421 ? 1.677 -14.781 -14.246 1.00 84.38 421 ALA A N 1
ATOM 3230 C CA . ALA A 1 421 ? 2.403 -13.525 -14.402 1.00 84.38 421 ALA A CA 1
ATOM 3231 C C . ALA A 1 421 ? 3.274 -13.253 -13.164 1.00 84.38 421 ALA A C 1
ATOM 3233 O O . ALA A 1 421 ? 2.865 -13.498 -12.027 1.00 84.38 421 ALA A O 1
ATOM 3234 N N . ILE A 1 422 ? 4.472 -12.719 -13.395 1.00 88.75 422 ILE A N 1
ATOM 3235 C CA . ILE A 1 422 ? 5.408 -12.348 -12.330 1.00 88.75 422 ILE A CA 1
ATOM 3236 C C . ILE A 1 422 ? 5.591 -10.836 -12.340 1.00 88.75 422 ILE A C 1
ATOM 3238 O O . ILE A 1 422 ? 5.737 -10.239 -13.405 1.00 88.75 422 ILE A O 1
ATOM 3242 N N . LEU A 1 423 ? 5.612 -10.232 -11.159 1.00 91.38 423 LEU A N 1
ATOM 3243 C CA . LEU A 1 423 ? 6.049 -8.865 -10.937 1.00 91.38 423 LEU A CA 1
ATOM 3244 C C . LEU A 1 423 ? 7.492 -8.873 -10.435 1.00 91.38 423 LEU A C 1
ATOM 3246 O O . LEU A 1 423 ? 7.828 -9.575 -9.484 1.00 91.38 423 LEU A O 1
ATOM 3250 N N . LEU A 1 424 ? 8.336 -8.078 -11.070 1.00 93.56 424 LEU A N 1
ATOM 3251 C CA . LEU A 1 424 ? 9.680 -7.779 -10.615 1.00 93.56 424 LEU A CA 1
ATOM 3252 C C . LEU A 1 424 ? 9.684 -6.349 -10.086 1.00 93.56 424 LEU A C 1
ATOM 3254 O O . LEU A 1 424 ? 9.474 -5.406 -10.845 1.00 93.56 424 LEU A O 1
ATOM 3258 N N . ASP A 1 425 ? 9.905 -6.211 -8.791 1.00 95.25 425 ASP A N 1
ATOM 3259 C CA . ASP A 1 425 ? 10.001 -4.939 -8.093 1.00 95.25 425 ASP A CA 1
ATOM 3260 C C . ASP A 1 425 ? 11.473 -4.572 -7.913 1.00 95.25 425 ASP A C 1
ATOM 3262 O O . ASP A 1 425 ? 12.254 -5.409 -7.462 1.00 95.25 425 ASP A O 1
ATOM 3266 N N . ILE A 1 426 ? 11.872 -3.371 -8.323 1.00 96.38 426 ILE A N 1
ATOM 3267 C CA . ILE A 1 426 ? 13.274 -2.966 -8.450 1.00 96.38 426 ILE A CA 1
ATOM 3268 C C . ILE A 1 426 ? 13.456 -1.573 -7.858 1.00 96.38 426 ILE A C 1
ATOM 3270 O O . ILE A 1 426 ? 12.738 -0.653 -8.236 1.00 96.38 426 ILE A O 1
ATOM 3274 N N . GLU A 1 427 ? 14.465 -1.380 -7.012 1.00 96.44 427 GLU A N 1
ATOM 3275 C CA . GLU A 1 427 ? 14.862 -0.057 -6.514 1.00 96.44 427 GLU A CA 1
ATOM 3276 C C . GLU A 1 427 ? 16.167 0.401 -7.175 1.00 96.44 427 GLU A C 1
ATOM 3278 O O . GLU A 1 427 ? 17.255 -0.105 -6.883 1.00 96.44 427 GLU A O 1
ATOM 3283 N N . PHE A 1 428 ? 16.075 1.395 -8.058 1.00 96.00 428 PHE A N 1
ATOM 3284 C CA . PHE A 1 428 ? 17.232 2.025 -8.679 1.00 96.00 428 PHE A CA 1
ATOM 3285 C C . PHE A 1 428 ? 17.642 3.296 -7.927 1.00 96.00 428 PHE A C 1
ATOM 3287 O O . PHE A 1 428 ? 16.937 4.295 -7.955 1.00 96.00 428 PHE A O 1
ATOM 3294 N N . GLU A 1 429 ? 18.819 3.294 -7.309 1.00 94.81 429 GLU A N 1
ATOM 3295 C CA . GLU A 1 429 ? 19.487 4.507 -6.820 1.00 94.81 429 GLU A CA 1
ATOM 3296 C C . GLU A 1 429 ? 20.000 5.401 -7.958 1.00 94.81 429 GLU A C 1
ATOM 3298 O O . GLU A 1 429 ? 20.330 4.909 -9.041 1.00 94.81 429 GLU A O 1
ATOM 3303 N N . ALA A 1 430 ? 20.201 6.692 -7.669 1.00 92.50 430 ALA A N 1
ATOM 3304 C CA . ALA A 1 430 ? 20.780 7.670 -8.600 1.00 92.50 430 ALA A CA 1
ATOM 3305 C C . ALA A 1 430 ? 22.085 7.186 -9.270 1.00 92.50 430 ALA A C 1
ATOM 3307 O O . ALA A 1 430 ? 22.314 7.394 -10.464 1.00 92.50 430 ALA A O 1
ATOM 3308 N N . LYS A 1 431 ? 22.934 6.454 -8.533 1.00 91.75 431 LYS A N 1
ATOM 3309 C CA . LYS A 1 431 ? 24.195 5.900 -9.059 1.00 91.75 431 LYS A CA 1
ATOM 3310 C C . LYS A 1 431 ? 23.994 4.884 -10.193 1.00 91.75 431 LYS A C 1
ATOM 3312 O O . LYS A 1 431 ? 24.866 4.761 -11.045 1.00 91.75 431 LYS A O 1
ATOM 3317 N N . HIS A 1 432 ? 22.860 4.181 -10.241 1.00 92.50 432 HIS A N 1
ATOM 3318 C CA . HIS A 1 432 ? 22.575 3.171 -11.271 1.00 92.50 432 HIS A CA 1
ATOM 3319 C C . HIS A 1 432 ? 22.234 3.797 -12.634 1.00 92.50 432 HIS A C 1
ATOM 3321 O O . HIS A 1 432 ? 22.389 3.159 -13.682 1.00 92.50 432 HIS A O 1
ATOM 3327 N N . PHE A 1 433 ? 21.788 5.055 -12.635 1.00 90.81 433 PHE A N 1
ATOM 3328 C CA . PHE A 1 433 ? 21.491 5.818 -13.847 1.00 90.81 433 PHE A CA 1
ATOM 3329 C C . PHE A 1 433 ? 22.755 6.342 -14.535 1.00 90.81 433 PHE A C 1
ATOM 3331 O O . PHE A 1 433 ? 22.765 6.531 -15.752 1.00 90.81 433 PHE A O 1
ATOM 3338 N N . ARG A 1 434 ? 23.849 6.507 -13.783 1.00 85.19 434 ARG A N 1
ATOM 3339 C CA . ARG A 1 434 ? 25.139 6.967 -14.307 1.00 85.19 434 ARG A CA 1
ATOM 3340 C C . ARG A 1 434 ? 25.905 5.808 -14.956 1.00 85.19 434 ARG A C 1
ATOM 3342 O O . ARG A 1 434 ? 25.866 4.669 -14.494 1.00 85.19 434 ARG A O 1
ATOM 3349 N N . SER A 1 435 ? 26.612 6.087 -16.049 1.00 73.12 435 SER A N 1
ATOM 3350 C CA . SER A 1 435 ? 27.548 5.140 -16.666 1.00 73.12 435 SER A CA 1
ATOM 3351 C C . SER A 1 435 ? 28.777 4.974 -15.771 1.00 73.12 435 SER A C 1
ATOM 3353 O O . SER A 1 435 ? 29.507 5.940 -15.562 1.00 73.12 435 SER A O 1
ATOM 3355 N N . GLY A 1 436 ? 29.031 3.764 -15.268 1.00 55.53 436 GLY A N 1
ATOM 3356 C CA . GLY A 1 436 ? 30.129 3.507 -14.325 1.00 55.53 436 GLY A CA 1
ATOM 3357 C C . GLY A 1 436 ? 31.546 3.706 -14.885 1.00 55.53 436 GLY A C 1
ATOM 3358 O O . GLY A 1 436 ? 32.478 3.800 -14.098 1.00 55.53 436 GLY A O 1
ATOM 3359 N N . LEU A 1 437 ? 31.724 3.798 -16.213 1.00 51.41 437 LEU A N 1
ATOM 3360 C CA . LEU A 1 437 ? 33.021 3.998 -16.880 1.00 51.41 437 LEU A CA 1
ATOM 3361 C C . LEU A 1 437 ? 32.851 4.784 -18.201 1.00 51.41 437 LEU A C 1
ATOM 3363 O O . LEU A 1 437 ? 32.023 4.379 -19.022 1.00 51.41 437 LEU A O 1
ATOM 3367 N N . PRO A 1 438 ? 33.650 5.839 -18.467 1.00 43.22 438 PRO A N 1
ATOM 3368 C CA . PRO A 1 438 ? 33.470 6.752 -19.608 1.00 43.22 438 PRO A CA 1
ATOM 3369 C C . PRO A 1 438 ? 33.710 6.141 -21.002 1.00 43.22 438 PRO A C 1
ATOM 3371 O O . PRO A 1 438 ? 33.345 6.759 -21.996 1.00 43.22 438 PRO A O 1
ATOM 3374 N N . LEU A 1 439 ? 34.276 4.930 -21.104 1.00 42.38 439 LEU A N 1
ATOM 3375 C CA . LEU A 1 439 ? 34.592 4.287 -22.392 1.00 42.38 439 LEU A CA 1
ATOM 3376 C C . LEU A 1 439 ? 33.717 3.072 -22.753 1.00 42.38 439 LEU A C 1
ATOM 3378 O O . LEU A 1 439 ? 33.638 2.720 -23.926 1.00 42.38 439 LEU A O 1
ATOM 3382 N N . VAL A 1 440 ? 33.039 2.433 -21.790 1.00 51.16 440 VAL A N 1
ATOM 3383 C CA . VAL A 1 440 ? 32.233 1.206 -22.033 1.00 51.16 440 VAL A CA 1
ATOM 3384 C C . VAL A 1 440 ? 30.961 1.141 -21.173 1.00 51.16 440 VAL A C 1
ATOM 3386 O O . VAL A 1 440 ? 30.066 0.339 -21.440 1.00 51.16 440 VAL A O 1
ATOM 3389 N N . GLY A 1 441 ? 30.833 1.983 -20.143 1.00 56.00 441 GLY A N 1
ATOM 3390 C CA . GLY A 1 441 ? 29.780 1.857 -19.142 1.00 56.00 441 GLY A CA 1
ATOM 3391 C C . GLY A 1 441 ? 28.400 2.175 -19.707 1.00 56.00 441 GLY A C 1
ATOM 3392 O O . GLY A 1 441 ? 28.036 3.335 -19.877 1.00 56.00 441 GLY A O 1
ATOM 3393 N N . ARG A 1 442 ? 27.588 1.152 -19.957 1.00 70.62 442 ARG A N 1
ATOM 3394 C CA . ARG A 1 442 ? 26.140 1.333 -20.083 1.00 70.62 442 ARG A CA 1
ATOM 3395 C C . ARG A 1 442 ? 25.565 1.583 -18.683 1.00 70.62 442 ARG A C 1
ATOM 3397 O O . ARG A 1 442 ? 26.108 1.115 -17.686 1.00 70.62 442 ARG A O 1
ATOM 3404 N N . SER A 1 443 ? 24.501 2.383 -18.596 1.00 88.06 443 SER A N 1
ATOM 3405 C CA . SER A 1 443 ? 23.748 2.525 -17.343 1.00 88.06 443 SER A CA 1
ATOM 3406 C C . SER A 1 443 ? 23.145 1.170 -16.973 1.00 88.06 443 SER A C 1
ATOM 3408 O O . SER A 1 443 ? 22.551 0.512 -17.830 1.00 88.06 443 SER A O 1
ATOM 3410 N N . ALA A 1 444 ? 23.237 0.793 -15.698 1.00 90.06 444 ALA A N 1
ATOM 3411 C CA . ALA A 1 444 ? 22.667 -0.455 -15.199 1.00 90.06 444 ALA A CA 1
ATOM 3412 C C . ALA A 1 444 ? 21.146 -0.523 -15.434 1.00 90.06 444 ALA A C 1
ATOM 3414 O O . ALA A 1 444 ? 20.607 -1.575 -15.777 1.00 90.06 444 ALA A O 1
ATOM 3415 N N . VAL A 1 445 ? 20.457 0.623 -15.337 1.00 92.25 445 VAL A N 1
ATOM 3416 C CA . VAL A 1 445 ? 19.024 0.745 -15.654 1.00 92.25 445 VAL A CA 1
ATOM 3417 C C . VAL A 1 445 ? 18.776 0.443 -17.131 1.00 92.25 445 VAL A C 1
ATOM 3419 O O . VAL A 1 445 ? 17.868 -0.315 -17.471 1.00 92.25 445 VAL A O 1
ATOM 3422 N N . ARG A 1 446 ? 19.612 0.982 -18.029 1.00 90.69 446 ARG A N 1
ATOM 3423 C CA . ARG A 1 446 ? 19.479 0.752 -19.474 1.00 90.69 446 ARG A CA 1
ATOM 3424 C C . ARG A 1 446 ? 19.664 -0.718 -19.823 1.00 90.69 446 ARG A C 1
ATOM 3426 O O . ARG A 1 446 ? 18.918 -1.222 -20.662 1.00 90.69 446 ARG A O 1
ATOM 3433 N N . ASP A 1 447 ? 20.633 -1.383 -19.204 1.00 88.94 447 ASP A N 1
ATOM 3434 C CA . ASP A 1 447 ? 20.874 -2.804 -19.432 1.00 88.94 447 ASP A CA 1
ATOM 3435 C C . ASP A 1 447 ? 19.706 -3.637 -18.896 1.00 88.94 447 ASP A C 1
ATOM 3437 O O . ASP A 1 447 ? 19.115 -4.404 -19.659 1.00 88.94 447 ASP A O 1
ATOM 3441 N N . ALA A 1 448 ? 19.269 -3.400 -17.654 1.00 91.12 448 ALA A N 1
ATOM 3442 C CA . ALA A 1 448 ? 18.107 -4.073 -17.071 1.00 91.12 448 ALA A CA 1
ATOM 3443 C C . ALA A 1 448 ? 16.846 -3.914 -17.944 1.00 91.12 448 ALA A C 1
ATOM 3445 O O . ALA A 1 448 ? 16.189 -4.906 -18.272 1.00 91.12 448 ALA A O 1
ATOM 3446 N N . LEU A 1 449 ? 16.544 -2.694 -18.407 1.00 91.06 449 LEU A N 1
ATOM 3447 C CA . LEU A 1 449 ? 15.427 -2.429 -19.320 1.00 91.06 449 LEU A CA 1
ATOM 3448 C C . LEU A 1 449 ? 15.631 -3.050 -20.709 1.00 91.06 449 LEU A C 1
ATOM 3450 O O . LEU A 1 449 ? 14.662 -3.443 -21.356 1.00 91.06 449 LEU A O 1
ATOM 3454 N N . GLY A 1 450 ? 16.869 -3.134 -21.198 1.00 88.69 450 GLY A N 1
ATOM 3455 C CA . GLY A 1 450 ? 17.209 -3.789 -22.462 1.00 88.69 450 GLY A CA 1
ATOM 3456 C C . GLY A 1 450 ? 16.856 -5.275 -22.451 1.00 88.69 450 GLY A C 1
ATOM 3457 O O . GLY A 1 450 ? 16.224 -5.769 -23.387 1.00 88.69 450 GLY A O 1
ATOM 3458 N N . TYR A 1 451 ? 17.188 -5.971 -21.361 1.00 88.12 451 TYR A N 1
ATOM 3459 C CA . TYR A 1 451 ? 16.797 -7.367 -21.161 1.00 88.12 451 TYR A CA 1
ATOM 3460 C C . TYR A 1 451 ? 15.304 -7.517 -20.862 1.00 88.12 451 TYR A C 1
ATOM 3462 O O . TYR A 1 451 ? 14.660 -8.428 -21.388 1.00 88.12 451 TYR A O 1
ATOM 3470 N N . ALA A 1 452 ? 14.723 -6.613 -20.068 1.00 88.81 452 ALA A N 1
ATOM 3471 C CA . ALA A 1 452 ? 13.302 -6.651 -19.737 1.00 88.81 452 ALA A CA 1
ATOM 3472 C C . ALA A 1 452 ? 12.408 -6.489 -20.977 1.00 88.81 452 ALA A C 1
ATOM 3474 O O . ALA A 1 452 ? 11.401 -7.187 -21.095 1.00 88.81 452 ALA A O 1
ATOM 3475 N N . PHE A 1 453 ? 12.792 -5.627 -21.924 1.00 88.00 453 PHE A N 1
ATOM 3476 C CA . PHE A 1 453 ? 12.048 -5.354 -23.161 1.00 88.00 453 PHE A CA 1
ATOM 3477 C C . PHE A 1 453 ? 12.572 -6.114 -24.386 1.00 88.00 453 PHE A C 1
ATOM 3479 O O . PHE A 1 453 ? 12.256 -5.750 -25.525 1.00 88.00 453 PHE A O 1
ATOM 3486 N N . ALA A 1 454 ? 13.399 -7.144 -24.191 1.00 82.75 454 ALA A N 1
ATOM 3487 C CA . ALA A 1 454 ? 13.995 -7.894 -25.288 1.00 82.75 454 ALA A CA 1
ATOM 3488 C C . ALA A 1 454 ? 12.931 -8.476 -26.235 1.00 82.75 454 ALA A C 1
ATOM 3490 O O . ALA A 1 454 ? 11.929 -9.040 -25.805 1.00 82.75 454 ALA A O 1
ATOM 3491 N N . ARG A 1 455 ? 13.167 -8.381 -27.551 1.00 66.19 455 ARG A N 1
ATOM 3492 C CA . ARG A 1 455 ? 12.190 -8.719 -28.604 1.00 66.19 455 ARG A CA 1
ATOM 3493 C C . ARG A 1 455 ? 11.620 -10.136 -28.495 1.00 66.19 455 ARG A C 1
ATOM 3495 O O . ARG A 1 455 ? 10.458 -10.342 -28.823 1.00 66.19 455 ARG A O 1
ATOM 3502 N N . TRP A 1 456 ? 12.417 -11.101 -28.031 1.00 62.66 456 TRP A N 1
ATOM 3503 C CA . TRP A 1 456 ? 11.989 -12.494 -27.837 1.00 62.66 456 TRP A CA 1
ATOM 3504 C C . TRP A 1 456 ? 11.011 -12.673 -26.667 1.00 62.66 456 TRP A C 1
ATOM 3506 O O . TRP A 1 456 ? 10.293 -13.666 -26.629 1.00 62.66 456 TRP A O 1
ATOM 3516 N N . ARG A 1 457 ? 10.939 -11.697 -25.755 1.00 65.44 457 ARG A N 1
ATOM 3517 C CA . ARG A 1 457 ? 9.892 -11.597 -24.734 1.00 65.44 457 ARG A CA 1
ATOM 3518 C C . ARG A 1 457 ? 8.632 -10.905 -25.267 1.00 65.44 457 ARG A C 1
ATOM 3520 O O . ARG A 1 457 ? 7.607 -10.939 -24.605 1.00 65.44 457 ARG A O 1
ATOM 3527 N N . GLY A 1 458 ? 8.637 -10.331 -26.473 1.00 58.44 458 GLY A N 1
ATOM 3528 C CA . GLY A 1 458 ? 7.472 -9.644 -27.047 1.00 58.44 458 GLY A CA 1
ATOM 3529 C C . GLY A 1 458 ? 7.036 -8.401 -26.249 1.00 58.44 458 GLY A C 1
ATOM 3530 O O . GLY A 1 458 ? 7.758 -7.914 -25.383 1.00 58.44 458 GLY A O 1
ATOM 3531 N N . ARG A 1 459 ? 5.817 -7.898 -26.500 1.00 65.94 459 ARG A N 1
ATOM 3532 C CA . ARG A 1 459 ? 5.146 -6.850 -25.689 1.00 65.94 459 ARG A CA 1
ATOM 3533 C C . ARG A 1 459 ? 4.663 -7.355 -24.311 1.00 65.94 459 ARG A C 1
ATOM 3535 O O . ARG A 1 459 ? 3.789 -6.749 -23.706 1.00 65.94 459 ARG A O 1
ATOM 3542 N N . SER A 1 460 ? 5.197 -8.477 -23.822 1.00 77.56 460 SER A N 1
ATOM 3543 C CA . SER A 1 460 ? 4.719 -9.144 -22.601 1.00 77.56 460 SER A CA 1
ATOM 3544 C C . SER A 1 460 ? 5.115 -8.437 -21.307 1.00 77.56 460 SER A C 1
ATOM 3546 O O . SER A 1 460 ? 4.496 -8.686 -20.272 1.00 77.56 460 SER A O 1
ATOM 3548 N N . THR A 1 461 ? 6.131 -7.572 -21.363 1.00 87.31 461 THR A N 1
ATOM 3549 C CA . THR A 1 461 ? 6.573 -6.779 -20.216 1.00 87.31 461 THR A CA 1
ATOM 3550 C C . THR A 1 461 ? 5.796 -5.470 -20.158 1.00 87.31 461 THR A C 1
ATOM 3552 O O . THR A 1 461 ? 5.805 -4.710 -21.132 1.00 87.31 461 THR A O 1
ATOM 3555 N N . ILE A 1 462 ? 5.167 -5.180 -19.024 1.00 88.69 462 ILE A N 1
ATOM 3556 C CA . ILE A 1 462 ? 4.430 -3.938 -18.753 1.00 88.69 462 ILE A CA 1
ATOM 3557 C C . ILE A 1 462 ? 5.063 -3.268 -17.535 1.00 88.69 462 ILE A C 1
ATOM 3559 O O . ILE A 1 462 ? 5.371 -3.943 -16.554 1.00 88.69 462 ILE A O 1
ATOM 3563 N N . VAL A 1 463 ? 5.266 -1.952 -17.591 1.00 91.50 463 VAL A N 1
ATOM 3564 C CA . VAL A 1 463 ? 5.671 -1.180 -16.411 1.00 91.50 463 VAL A CA 1
ATOM 3565 C C . VAL A 1 463 ? 4.411 -0.845 -15.624 1.00 91.50 463 VAL A C 1
ATOM 3567 O O . VAL A 1 463 ? 3.572 -0.086 -16.094 1.00 91.50 463 VAL A O 1
ATOM 3570 N N . ALA A 1 464 ? 4.260 -1.470 -14.463 1.00 92.19 464 ALA A N 1
ATOM 3571 C CA . ALA A 1 464 ? 3.130 -1.286 -13.562 1.00 92.19 464 ALA A CA 1
ATOM 3572 C C . ALA A 1 464 ? 3.279 0.005 -12.740 1.00 92.19 464 ALA A C 1
ATOM 3574 O O . ALA A 1 464 ? 2.320 0.746 -12.544 1.00 92.19 464 ALA A O 1
ATOM 3575 N N . ALA A 1 465 ? 4.496 0.301 -12.288 1.00 94.25 465 ALA A N 1
ATOM 3576 C CA . ALA A 1 465 ? 4.787 1.496 -11.508 1.00 94.25 465 ALA A CA 1
ATOM 3577 C C . ALA A 1 465 ? 6.192 2.014 -11.808 1.00 94.25 465 ALA A C 1
ATOM 3579 O O . ALA A 1 465 ? 7.108 1.226 -12.063 1.00 94.25 465 ALA A O 1
ATOM 3580 N N . ALA A 1 466 ? 6.348 3.331 -11.747 1.00 95.00 466 ALA A N 1
ATOM 3581 C CA . ALA A 1 466 ? 7.625 4.023 -11.723 1.00 95.00 466 ALA A CA 1
ATOM 3582 C C . ALA A 1 466 ? 7.464 5.231 -10.797 1.00 95.00 466 ALA A C 1
ATOM 3584 O O . ALA A 1 466 ? 6.801 6.206 -11.146 1.00 95.00 466 ALA A O 1
ATOM 3585 N N . MET A 1 467 ? 8.014 5.118 -9.593 1.00 94.31 467 MET A N 1
ATOM 3586 C CA . MET A 1 467 ? 7.757 6.046 -8.495 1.00 94.31 467 MET A CA 1
ATOM 3587 C C . MET A 1 467 ? 9.040 6.363 -7.726 1.00 94.31 467 MET A C 1
ATOM 3589 O O . MET A 1 467 ? 9.894 5.486 -7.601 1.00 94.31 467 MET A O 1
ATOM 3593 N N . PRO A 1 468 ? 9.203 7.581 -7.192 1.00 92.50 468 PRO A N 1
ATOM 3594 C CA . PRO A 1 468 ? 10.325 7.898 -6.316 1.00 92.50 468 PRO A CA 1
ATOM 3595 C C . PRO A 1 468 ? 10.235 7.108 -5.001 1.00 92.50 468 PRO A C 1
ATOM 3597 O O . PRO A 1 468 ? 9.141 6.748 -4.554 1.00 92.50 468 PRO A O 1
ATOM 3600 N N . PHE A 1 469 ? 11.381 6.861 -4.365 1.00 91.75 469 PHE A N 1
ATOM 3601 C CA . PHE A 1 469 ? 11.435 6.318 -3.006 1.00 91.75 469 PHE A CA 1
ATOM 3602 C C . PHE A 1 469 ? 12.447 7.065 -2.126 1.00 91.75 469 PHE A C 1
ATOM 3604 O O . PHE A 1 469 ? 13.534 7.434 -2.575 1.00 91.75 469 PHE A O 1
ATOM 3611 N N . ASP A 1 470 ? 12.095 7.230 -0.849 1.00 87.88 470 ASP A N 1
ATOM 3612 C CA . ASP A 1 470 ? 12.901 7.964 0.139 1.00 87.88 470 ASP A CA 1
ATOM 3613 C C . ASP A 1 470 ? 13.847 7.032 0.921 1.00 87.88 470 ASP A C 1
ATOM 3615 O O . ASP A 1 470 ? 14.998 7.359 1.208 1.00 87.88 470 ASP A O 1
ATOM 3619 N N . GLU A 1 471 ? 13.393 5.817 1.229 1.00 89.50 471 GLU A N 1
ATOM 3620 C CA . GLU A 1 471 ? 14.147 4.810 1.979 1.00 89.50 471 GLU A CA 1
ATOM 3621 C C . GLU A 1 471 ? 14.174 3.487 1.222 1.00 89.50 471 GLU A C 1
ATOM 3623 O O . GLU A 1 471 ? 13.193 3.129 0.573 1.00 89.50 471 GLU A O 1
ATOM 3628 N N . HIS A 1 472 ? 15.283 2.750 1.331 1.00 90.38 472 HIS A N 1
ATOM 3629 C CA . HIS A 1 472 ? 15.382 1.402 0.778 1.00 90.38 472 HIS A CA 1
ATOM 3630 C C . HIS A 1 472 ? 14.436 0.463 1.507 1.00 90.38 472 HIS A C 1
ATOM 3632 O O . HIS A 1 472 ? 14.453 0.383 2.735 1.00 90.38 472 HIS A O 1
ATOM 3638 N N . GLN A 1 473 ? 13.634 -0.269 0.747 1.00 87.31 473 GLN A N 1
ATOM 3639 C CA . GLN A 1 473 ? 12.620 -1.168 1.292 1.00 87.31 473 GLN A CA 1
ATOM 3640 C C . GLN A 1 473 ? 12.864 -2.607 0.883 1.00 87.31 473 GLN A C 1
ATOM 3642 O O . GLN A 1 473 ? 12.429 -3.527 1.578 1.00 87.31 473 GLN A O 1
ATOM 3647 N N . LEU A 1 474 ? 13.546 -2.796 -0.242 1.00 89.69 474 LEU A N 1
ATOM 3648 C CA . LEU A 1 474 ? 13.931 -4.101 -0.733 1.00 89.69 474 LEU A CA 1
ATOM 3649 C C . LEU A 1 474 ? 15.250 -4.561 -0.086 1.00 89.69 474 LEU A C 1
ATOM 3651 O O . LEU A 1 474 ? 16.143 -3.744 0.191 1.00 89.69 474 LEU A O 1
ATOM 3655 N N . PRO A 1 475 ? 15.397 -5.877 0.156 1.00 85.88 475 PRO A N 1
ATOM 3656 C CA . PRO A 1 475 ? 16.628 -6.428 0.701 1.00 85.88 475 PRO A CA 1
ATOM 3657 C C . PRO A 1 475 ? 17.807 -6.138 -0.231 1.00 85.88 475 PRO A C 1
ATOM 3659 O O . PRO A 1 475 ? 17.650 -6.001 -1.449 1.00 85.88 475 PRO A O 1
ATOM 3662 N N . GLU A 1 476 ? 19.006 -6.054 0.343 1.00 83.06 476 GLU A N 1
ATOM 3663 C CA . GLU A 1 476 ? 20.224 -5.956 -0.458 1.00 83.06 476 GLU A CA 1
ATOM 3664 C C . GLU A 1 476 ? 20.350 -7.181 -1.350 1.00 83.06 476 GLU A C 1
ATOM 3666 O O . GLU A 1 476 ? 20.302 -8.322 -0.887 1.00 83.06 476 GLU A O 1
ATOM 3671 N N . ALA A 1 477 ? 20.500 -6.946 -2.652 1.00 79.50 477 ALA A N 1
ATOM 3672 C CA . ALA A 1 477 ? 20.788 -8.033 -3.562 1.00 79.50 477 ALA A CA 1
ATOM 3673 C C . ALA A 1 477 ? 22.192 -8.553 -3.249 1.00 79.50 477 ALA A C 1
ATOM 3675 O O . ALA A 1 477 ? 23.181 -7.836 -3.411 1.00 79.50 477 ALA A O 1
ATOM 3676 N N . GLY A 1 478 ? 22.282 -9.815 -2.823 1.00 70.88 478 GLY A N 1
ATOM 3677 C CA . GLY A 1 478 ? 23.563 -10.496 -2.688 1.00 70.88 478 GLY A CA 1
ATOM 3678 C C . GLY A 1 478 ? 24.306 -10.447 -4.023 1.00 70.88 478 GLY A C 1
ATOM 3679 O O . GLY A 1 478 ? 23.826 -10.988 -5.026 1.00 70.88 478 GLY A O 1
ATOM 3680 N N . ARG A 1 479 ? 25.461 -9.772 -4.053 1.00 68.00 479 ARG A N 1
ATOM 3681 C CA . ARG A 1 479 ? 26.296 -9.692 -5.255 1.00 68.00 479 ARG A CA 1
ATOM 3682 C C . ARG A 1 479 ? 26.773 -11.094 -5.611 1.00 68.00 479 ARG A C 1
ATOM 3684 O O . ARG A 1 479 ? 27.523 -11.713 -4.862 1.00 68.00 479 ARG A O 1
ATOM 3691 N N . ARG A 1 480 ? 26.360 -11.597 -6.773 1.00 59.91 480 ARG A N 1
ATOM 3692 C CA . ARG A 1 480 ? 26.943 -12.811 -7.349 1.00 59.91 480 ARG A CA 1
ATOM 3693 C C . ARG A 1 480 ? 28.226 -12.429 -8.080 1.00 59.91 480 ARG A C 1
ATOM 3695 O O . ARG A 1 480 ? 28.182 -11.941 -9.203 1.00 59.91 480 ARG A O 1
ATOM 3702 N N . THR A 1 481 ? 29.372 -12.651 -7.448 1.00 49.66 481 THR A N 1
ATOM 3703 C CA . THR A 1 481 ? 30.686 -12.525 -8.090 1.00 49.66 481 THR A CA 1
ATOM 3704 C C . THR A 1 481 ? 30.997 -13.792 -8.891 1.00 49.66 481 THR A C 1
ATOM 3706 O O . THR A 1 481 ? 31.826 -14.598 -8.481 1.00 49.66 481 THR A O 1
ATOM 3709 N N . PHE A 1 482 ? 30.330 -14.001 -10.029 1.00 48.22 482 PHE A N 1
ATOM 3710 C CA . PHE A 1 482 ? 30.759 -15.013 -11.002 1.00 48.22 482 PHE A CA 1
ATOM 3711 C C . PHE A 1 482 ? 31.620 -14.338 -12.072 1.00 48.22 482 PHE A C 1
ATOM 3713 O O . PHE A 1 482 ? 31.125 -13.821 -13.070 1.00 48.22 482 PHE A O 1
ATOM 3720 N N . VAL A 1 483 ? 32.936 -14.307 -11.842 1.00 52.53 483 VAL A N 1
ATOM 3721 C CA . VAL A 1 483 ? 33.916 -13.727 -12.780 1.00 52.53 483 VAL A CA 1
ATOM 3722 C C . VAL A 1 483 ? 33.877 -14.444 -14.141 1.00 52.53 483 VAL A C 1
ATOM 3724 O O . VAL A 1 483 ? 34.033 -13.799 -15.174 1.00 52.53 483 VAL A O 1
ATOM 3727 N N . SER A 1 484 ? 33.586 -15.749 -14.162 1.00 47.69 484 SER A N 1
ATOM 3728 C CA . SER A 1 484 ? 33.494 -16.557 -15.386 1.00 47.69 484 SER A CA 1
ATOM 3729 C C . SER A 1 484 ? 32.198 -16.345 -16.176 1.00 47.69 484 SER A C 1
ATOM 3731 O O . SER A 1 484 ? 32.238 -16.287 -17.405 1.00 47.69 484 SER A O 1
ATOM 3733 N N . ASP A 1 485 ? 31.058 -16.169 -15.502 1.00 51.22 485 ASP A N 1
ATOM 3734 C CA . ASP A 1 485 ? 29.772 -15.977 -16.187 1.00 51.22 485 ASP A CA 1
ATOM 3735 C C . ASP A 1 485 ? 29.661 -14.579 -16.797 1.00 51.22 485 ASP A C 1
ATOM 3737 O O . ASP A 1 485 ? 29.076 -14.436 -17.861 1.00 51.22 485 ASP A O 1
ATOM 3741 N N . ASN A 1 486 ? 30.304 -13.562 -16.213 1.00 48.28 486 ASN A N 1
ATOM 3742 C CA . ASN A 1 486 ? 30.304 -12.196 -16.754 1.00 48.28 486 ASN A CA 1
ATOM 3743 C C . ASN A 1 486 ? 30.949 -12.101 -18.146 1.00 48.28 486 ASN A C 1
ATOM 3745 O O . ASN A 1 486 ? 30.474 -11.357 -19.005 1.00 48.28 486 ASN A O 1
ATOM 3749 N N . VAL A 1 487 ? 32.015 -12.868 -18.395 1.00 53.62 487 VAL A N 1
ATOM 3750 C CA . VAL A 1 487 ? 32.660 -12.918 -19.717 1.00 53.62 487 VAL A CA 1
ATOM 3751 C C . VAL A 1 487 ? 31.770 -13.671 -20.700 1.00 53.62 487 VAL A C 1
ATOM 3753 O O . VAL A 1 487 ? 31.572 -13.222 -21.826 1.00 53.62 487 VAL A O 1
ATOM 3756 N N . VAL A 1 488 ? 31.172 -14.781 -20.266 1.00 53.81 488 VAL A N 1
ATOM 3757 C CA . VAL A 1 488 ? 30.332 -15.629 -21.118 1.00 53.81 488 VAL A CA 1
ATOM 3758 C C . VAL A 1 488 ? 28.981 -14.975 -21.429 1.00 53.81 488 VAL A C 1
ATOM 3760 O O . VAL A 1 488 ? 28.537 -15.034 -22.571 1.00 53.81 488 VAL A O 1
ATOM 3763 N N . GLU A 1 489 ? 28.320 -14.328 -20.471 1.00 53.41 489 GLU A N 1
ATOM 3764 C CA . GLU A 1 489 ? 27.068 -13.584 -20.667 1.00 53.41 489 GLU A CA 1
ATOM 3765 C C . GLU A 1 489 ? 27.298 -12.251 -21.380 1.00 53.41 489 GLU A C 1
ATOM 3767 O O . GLU A 1 489 ? 26.532 -11.904 -22.281 1.00 53.41 489 GLU A O 1
ATOM 3772 N N . GLY A 1 490 ? 28.383 -11.538 -21.065 1.00 54.56 490 GLY A N 1
ATOM 3773 C CA . GLY A 1 490 ? 28.820 -10.362 -21.818 1.00 54.56 490 GLY A CA 1
ATOM 3774 C C . GLY A 1 490 ? 29.065 -10.706 -23.288 1.00 54.56 490 GLY A C 1
ATOM 3775 O O . GLY A 1 490 ? 28.506 -10.065 -24.178 1.00 54.56 490 GLY A O 1
ATOM 3776 N N . TYR A 1 491 ? 29.792 -11.794 -23.552 1.00 55.69 491 TYR A N 1
ATOM 3777 C CA . TYR A 1 491 ? 30.024 -12.303 -24.902 1.00 55.69 491 TYR A CA 1
ATOM 3778 C C . TYR A 1 491 ? 28.730 -12.789 -25.567 1.00 55.69 491 TYR A C 1
ATOM 3780 O O . TYR A 1 491 ? 28.426 -12.380 -26.684 1.00 55.69 491 TYR A O 1
ATOM 3788 N N . LYS A 1 492 ? 27.898 -13.585 -24.882 1.00 55.62 492 LYS A N 1
ATOM 3789 C CA . LYS A 1 492 ? 26.603 -14.051 -25.412 1.00 55.62 492 LYS A CA 1
ATOM 3790 C C . LYS A 1 492 ? 25.666 -12.893 -25.734 1.00 55.62 492 LYS A C 1
ATOM 3792 O O . LYS A 1 492 ? 24.972 -12.956 -26.744 1.00 55.62 492 LYS A O 1
ATOM 3797 N N . SER A 1 493 ? 25.622 -11.848 -24.912 1.00 49.16 493 SER A N 1
ATOM 3798 C CA . SER A 1 493 ? 24.776 -10.674 -25.142 1.00 49.16 493 SER A CA 1
ATOM 3799 C C . SER A 1 493 ? 25.295 -9.807 -26.283 1.00 49.16 493 SER A C 1
ATOM 3801 O O . SER A 1 493 ? 24.502 -9.388 -27.123 1.00 49.16 493 SER A O 1
ATOM 3803 N N . PHE A 1 494 ? 26.614 -9.624 -26.383 1.00 57.75 494 PHE A N 1
ATOM 3804 C CA . PHE A 1 494 ? 27.264 -8.948 -27.500 1.00 57.75 494 PHE A CA 1
ATOM 3805 C C . PHE A 1 494 ? 27.023 -9.691 -28.817 1.00 57.75 494 PHE A C 1
ATOM 3807 O O . PHE A 1 494 ? 26.534 -9.095 -29.775 1.00 57.75 494 PHE A O 1
ATOM 3814 N N . VAL A 1 495 ? 27.273 -11.004 -28.848 1.00 62.47 495 VAL A N 1
ATOM 3815 C CA . VAL A 1 495 ? 27.015 -11.865 -30.010 1.00 62.47 495 VAL A CA 1
ATOM 3816 C C . VAL A 1 495 ? 25.530 -11.870 -30.352 1.00 62.47 495 VAL A C 1
ATOM 3818 O O . VAL A 1 495 ? 25.184 -11.750 -31.520 1.00 62.47 495 VAL A O 1
ATOM 3821 N N . ARG A 1 496 ? 24.629 -11.936 -29.365 1.00 56.97 496 ARG A N 1
ATOM 3822 C CA . ARG A 1 496 ? 23.175 -11.904 -29.590 1.00 56.97 496 ARG A CA 1
ATOM 3823 C C . ARG A 1 496 ? 22.708 -10.551 -30.140 1.00 56.97 496 ARG A C 1
ATOM 3825 O O . ARG A 1 496 ? 21.903 -10.542 -31.065 1.00 56.97 496 ARG A O 1
ATOM 3832 N N . ASP A 1 497 ? 23.204 -9.426 -29.627 1.00 55.31 497 ASP A N 1
ATOM 3833 C CA . ASP A 1 497 ? 22.855 -8.075 -30.104 1.00 55.31 497 ASP A CA 1
ATOM 3834 C C . ASP A 1 497 ? 23.406 -7.824 -31.518 1.00 55.31 497 ASP A C 1
ATOM 3836 O O . ASP A 1 497 ? 22.691 -7.351 -32.406 1.00 55.31 497 ASP A O 1
ATOM 3840 N N . LYS A 1 498 ? 24.652 -8.244 -31.773 1.00 62.34 498 LYS A N 1
ATOM 3841 C CA . LYS A 1 498 ? 25.263 -8.233 -33.108 1.00 62.34 498 LYS A CA 1
ATOM 3842 C C . LYS A 1 498 ? 24.495 -9.143 -34.066 1.00 62.34 498 LYS A C 1
ATOM 3844 O O . LYS A 1 498 ? 24.097 -8.686 -35.130 1.00 62.34 498 LYS A O 1
ATOM 3849 N N . TRP A 1 499 ? 24.180 -10.375 -33.680 1.00 64.56 499 TRP A N 1
ATOM 3850 C CA . TRP A 1 499 ? 23.383 -11.296 -34.491 1.00 64.56 499 TRP A CA 1
ATOM 3851 C C . TRP A 1 499 ? 22.004 -10.721 -34.813 1.00 64.56 499 TRP A C 1
ATOM 3853 O O . TRP A 1 499 ? 21.589 -10.734 -35.963 1.00 64.56 499 TRP A O 1
ATOM 3863 N N . ILE A 1 500 ? 21.295 -10.134 -33.845 1.00 61.06 500 ILE A N 1
ATOM 3864 C CA . ILE A 1 500 ? 19.992 -9.499 -34.099 1.00 61.06 500 ILE A CA 1
ATOM 3865 C C . ILE A 1 500 ? 20.120 -8.344 -35.100 1.00 61.06 500 ILE A C 1
ATOM 3867 O O . ILE A 1 500 ? 19.257 -8.201 -35.968 1.00 61.06 500 ILE A O 1
ATOM 3871 N N . ARG A 1 501 ? 21.184 -7.540 -34.998 1.00 60.34 501 ARG A N 1
ATOM 3872 C CA . ARG A 1 501 ? 21.430 -6.404 -35.893 1.00 60.34 501 ARG A CA 1
ATOM 3873 C C . ARG A 1 501 ? 21.853 -6.842 -37.298 1.00 60.34 501 ARG A C 1
ATOM 3875 O O . ARG A 1 501 ? 21.430 -6.223 -38.268 1.00 60.34 501 ARG A O 1
ATOM 3882 N N . TYR A 1 502 ? 22.636 -7.913 -37.407 1.00 65.19 502 TYR A N 1
ATOM 3883 C CA . TYR A 1 502 ? 23.223 -8.362 -38.668 1.00 65.19 502 TYR A CA 1
ATOM 3884 C C . TYR A 1 502 ? 22.519 -9.566 -39.303 1.00 65.19 502 TYR A C 1
ATOM 3886 O O . TYR A 1 502 ? 22.809 -9.877 -40.446 1.00 65.19 502 TYR A O 1
ATOM 3894 N N . ARG A 1 503 ? 21.539 -10.217 -38.663 1.00 64.06 503 ARG A N 1
ATOM 3895 C CA . ARG A 1 503 ? 20.874 -11.405 -39.243 1.00 64.06 503 ARG A CA 1
ATOM 3896 C C . ARG A 1 503 ? 20.214 -11.148 -40.597 1.00 64.06 503 ARG A C 1
ATOM 3898 O O . ARG A 1 503 ? 20.144 -12.056 -41.406 1.00 64.06 503 ARG A O 1
ATOM 3905 N N . VAL A 1 504 ? 19.699 -9.938 -40.827 1.00 65.38 504 VAL A N 1
ATOM 3906 C CA . VAL A 1 504 ? 19.043 -9.567 -42.091 1.00 65.38 504 VAL A CA 1
ATOM 3907 C C . VAL A 1 504 ? 20.079 -9.398 -43.206 1.00 65.38 504 VAL A C 1
ATOM 3909 O O . VAL A 1 504 ? 19.923 -10.063 -44.226 1.00 65.38 504 VAL A O 1
ATOM 3912 N N . PRO A 1 505 ? 21.161 -8.611 -43.029 1.00 70.44 505 PRO A N 1
ATOM 3913 C CA . PRO A 1 505 ? 22.227 -8.579 -44.025 1.00 70.44 505 PRO A CA 1
ATOM 3914 C C . PRO A 1 505 ? 22.933 -9.934 -44.176 1.00 70.44 505 PRO A C 1
ATOM 3916 O O . PRO A 1 505 ? 23.219 -10.317 -45.299 1.00 70.44 505 PRO A O 1
ATOM 3919 N N . ILE A 1 506 ? 23.124 -10.712 -43.103 1.00 69.81 506 ILE A N 1
ATOM 3920 C CA . ILE A 1 506 ? 23.689 -12.072 -43.177 1.00 69.81 506 ILE A CA 1
ATOM 3921 C C . ILE A 1 506 ? 22.788 -12.990 -44.007 1.00 69.81 506 ILE A C 1
ATOM 3923 O O . ILE A 1 506 ? 23.279 -13.654 -44.908 1.00 69.81 506 ILE A O 1
ATOM 3927 N N . ALA A 1 507 ? 21.477 -13.016 -43.755 1.00 70.31 507 ALA A N 1
ATOM 3928 C CA . ALA A 1 507 ? 20.547 -13.825 -44.544 1.00 70.31 507 ALA A CA 1
ATOM 3929 C C . ALA A 1 507 ? 20.495 -13.373 -46.013 1.00 70.31 507 ALA A C 1
ATOM 3931 O O . ALA A 1 507 ? 20.387 -14.213 -46.900 1.00 70.31 507 ALA A O 1
ATOM 3932 N N . GLY A 1 508 ? 20.622 -12.068 -46.273 1.00 71.44 508 GLY A N 1
ATOM 3933 C CA . GLY A 1 508 ? 20.739 -11.525 -47.626 1.00 71.44 508 GLY A CA 1
ATOM 3934 C C . GLY A 1 508 ? 22.022 -11.971 -48.333 1.00 71.44 508 GLY A C 1
ATOM 3935 O O . GLY A 1 508 ? 21.954 -12.442 -49.462 1.00 71.44 508 GLY A O 1
ATOM 3936 N N . VAL A 1 509 ? 23.174 -11.894 -47.658 1.00 73.25 509 VAL A N 1
ATOM 3937 C CA . VAL A 1 509 ? 24.475 -12.326 -48.198 1.00 73.25 509 VAL A CA 1
ATOM 3938 C C . VAL A 1 509 ? 24.513 -13.839 -48.401 1.00 73.25 509 VAL A C 1
ATOM 3940 O O . VAL A 1 509 ? 24.920 -14.290 -49.463 1.00 73.25 509 VAL A O 1
ATOM 3943 N N . VAL A 1 510 ? 24.034 -14.631 -47.438 1.00 72.25 510 VAL A N 1
ATOM 3944 C CA . VAL A 1 510 ? 23.958 -16.098 -47.551 1.00 72.25 510 VAL A CA 1
ATOM 3945 C C . VAL A 1 510 ? 22.978 -16.513 -48.648 1.00 72.25 510 VAL A C 1
ATOM 3947 O O . VAL A 1 510 ? 23.283 -17.412 -49.424 1.00 72.25 510 VAL A O 1
ATOM 3950 N N . GLY A 1 511 ? 21.829 -15.841 -48.765 1.00 74.44 511 GLY A N 1
ATOM 3951 C CA . GLY A 1 511 ? 20.869 -16.079 -49.843 1.00 74.44 511 GLY A CA 1
ATOM 3952 C C . GLY A 1 511 ? 21.438 -15.738 -51.223 1.00 74.44 511 GLY A C 1
ATOM 3953 O O . GLY A 1 511 ? 21.284 -16.524 -52.154 1.00 74.44 511 GLY A O 1
ATOM 3954 N N . ALA A 1 512 ? 22.153 -14.616 -51.346 1.00 69.12 512 ALA A N 1
ATOM 3955 C CA . ALA A 1 512 ? 22.832 -14.221 -52.578 1.00 69.12 512 ALA A CA 1
ATOM 3956 C C . ALA A 1 512 ? 23.992 -15.167 -52.933 1.00 69.12 512 ALA A C 1
ATOM 3958 O O . ALA A 1 512 ? 24.148 -15.527 -54.095 1.00 69.12 512 ALA A O 1
ATOM 3959 N N . ALA A 1 513 ? 24.765 -15.615 -51.940 1.00 64.88 513 ALA A N 1
ATOM 3960 C CA . ALA A 1 513 ? 25.844 -16.585 -52.111 1.00 64.88 513 ALA A CA 1
ATOM 3961 C C . ALA A 1 513 ? 25.311 -17.953 -52.553 1.00 64.88 513 ALA A C 1
ATOM 3963 O O . ALA A 1 513 ? 25.844 -18.545 -53.486 1.00 64.88 513 ALA A O 1
ATOM 3964 N N . ALA A 1 514 ? 24.233 -18.431 -51.924 1.00 66.62 514 ALA A N 1
ATOM 3965 C CA . ALA A 1 514 ? 23.572 -19.672 -52.305 1.00 66.62 514 ALA A CA 1
ATOM 3966 C C . ALA A 1 514 ? 23.003 -19.575 -53.726 1.00 66.62 514 ALA A C 1
ATOM 3968 O O . ALA A 1 514 ? 23.244 -20.465 -54.531 1.00 66.62 514 ALA A O 1
ATOM 3969 N N . ALA A 1 515 ? 22.320 -18.478 -54.068 1.00 67.94 515 ALA A N 1
ATOM 3970 C CA . ALA A 1 515 ? 21.828 -18.253 -55.425 1.00 67.94 515 ALA A CA 1
ATOM 3971 C C . ALA A 1 515 ? 22.977 -18.229 -56.448 1.00 67.94 515 ALA A C 1
ATOM 3973 O O . ALA A 1 515 ? 22.913 -18.931 -57.450 1.00 67.94 515 ALA A O 1
ATOM 3974 N N . ALA A 1 516 ? 24.060 -17.497 -56.178 1.00 63.06 516 ALA A N 1
ATOM 3975 C CA . ALA A 1 516 ? 25.220 -17.448 -57.068 1.00 63.06 516 ALA A CA 1
ATOM 3976 C C . ALA A 1 516 ? 25.887 -18.824 -57.240 1.00 63.06 516 ALA A C 1
ATOM 3978 O O . ALA A 1 516 ? 26.229 -19.198 -58.358 1.00 63.06 516 ALA A O 1
ATOM 3979 N N . PHE A 1 517 ? 25.995 -19.609 -56.165 1.00 65.44 517 PHE A N 1
ATOM 3980 C CA . PHE A 1 517 ? 26.520 -20.973 -56.214 1.00 65.44 517 PHE A CA 1
ATOM 3981 C C . PHE A 1 517 ? 25.618 -21.913 -57.028 1.00 65.44 517 PHE A C 1
ATOM 3983 O O . PHE A 1 517 ? 26.113 -22.673 -57.855 1.00 65.44 517 PHE A O 1
ATOM 3990 N N . PHE A 1 518 ? 24.294 -21.824 -56.854 1.00 69.19 518 PHE A N 1
ATOM 3991 C CA . PHE A 1 518 ? 23.331 -22.624 -57.617 1.00 69.19 518 PHE A CA 1
ATOM 3992 C C . PHE A 1 518 ? 23.283 -22.260 -59.107 1.00 69.19 518 PHE A C 1
ATOM 3994 O O . PHE A 1 518 ? 23.001 -23.137 -59.920 1.00 69.19 518 PHE A O 1
ATOM 4001 N N . PHE A 1 519 ? 23.550 -21.002 -59.475 1.00 66.75 519 PHE A N 1
ATOM 4002 C CA . PHE A 1 519 ? 23.487 -20.558 -60.871 1.00 66.75 519 PHE A CA 1
ATOM 4003 C C . PHE A 1 519 ? 24.825 -20.633 -61.620 1.00 66.75 519 PHE A C 1
ATOM 4005 O O . PHE A 1 519 ? 24.806 -20.908 -62.815 1.00 66.75 519 PHE A O 1
ATOM 4012 N N . ASN A 1 520 ? 25.967 -20.433 -60.951 1.00 65.69 520 ASN A N 1
ATOM 4013 C CA . ASN A 1 520 ? 27.269 -20.301 -61.620 1.00 65.69 520 ASN A CA 1
ATOM 4014 C C . ASN A 1 520 ? 28.352 -21.280 -61.131 1.00 65.69 520 ASN A C 1
ATOM 4016 O O . ASN A 1 520 ? 29.453 -21.254 -61.670 1.00 65.69 520 ASN A O 1
ATOM 4020 N N . GLY A 1 521 ? 28.095 -22.118 -60.119 1.00 65.00 521 GLY A N 1
ATOM 4021 C CA . GLY A 1 521 ? 29.069 -23.096 -59.599 1.00 65.00 521 GLY A CA 1
ATOM 4022 C C . GLY A 1 521 ? 30.276 -22.503 -58.852 1.00 65.00 521 GLY A C 1
ATOM 4023 O O . GLY A 1 521 ? 30.984 -23.233 -58.163 1.00 65.00 521 GLY A O 1
ATOM 4024 N N . GLU A 1 522 ? 30.480 -21.186 -58.917 1.00 65.44 522 GLU A N 1
ATOM 4025 C CA . GLU A 1 522 ? 31.555 -20.460 -58.242 1.00 65.44 522 GLU A CA 1
ATOM 4026 C C . GLU A 1 522 ? 30.991 -19.298 -57.412 1.00 65.44 522 GLU A C 1
ATOM 4028 O O . GLU A 1 522 ? 30.085 -18.574 -57.835 1.00 65.44 522 GLU A O 1
ATOM 4033 N N . VAL A 1 523 ? 31.521 -19.117 -56.198 1.00 66.81 523 VAL A N 1
ATOM 4034 C CA . VAL A 1 523 ? 31.148 -17.995 -55.324 1.00 66.81 523 VAL A CA 1
ATOM 4035 C C . VAL A 1 523 ? 31.872 -16.737 -55.816 1.00 66.81 523 VAL A C 1
ATOM 4037 O O . VAL A 1 523 ? 33.102 -16.745 -55.863 1.00 66.81 523 VAL A O 1
ATOM 4040 N N . PRO A 1 524 ? 31.164 -15.638 -56.140 1.00 70.62 524 PRO A N 1
ATOM 4041 C CA . PRO A 1 524 ? 31.803 -14.420 -56.621 1.00 70.62 524 PRO A CA 1
ATOM 4042 C C . PRO A 1 524 ? 32.815 -13.869 -55.599 1.00 70.62 524 PRO A C 1
ATOM 4044 O O . PRO A 1 524 ? 32.498 -13.815 -54.407 1.00 70.62 524 PRO A O 1
ATOM 4047 N N . PRO A 1 525 ? 33.992 -13.379 -56.030 1.00 72.88 525 PRO A N 1
ATOM 4048 C CA . PRO A 1 525 ? 35.042 -12.892 -55.126 1.00 72.88 525 PRO A CA 1
ATOM 4049 C C . PRO A 1 525 ? 34.572 -11.740 -54.222 1.00 72.88 525 PRO A C 1
ATOM 4051 O O . PRO A 1 525 ? 34.967 -11.640 -53.067 1.00 72.88 525 PRO A O 1
ATOM 4054 N N . GLN A 1 526 ? 33.616 -10.933 -54.687 1.00 71.94 526 GLN A N 1
ATOM 4055 C CA . GLN A 1 526 ? 32.991 -9.862 -53.898 1.00 71.94 526 GLN A CA 1
ATOM 4056 C C . GLN A 1 526 ? 32.204 -10.391 -52.684 1.00 71.94 526 GLN A C 1
ATOM 4058 O O . GLN A 1 526 ? 32.126 -9.735 -51.647 1.00 71.94 526 GLN A O 1
ATOM 4063 N N . VAL A 1 527 ? 31.618 -11.586 -52.798 1.00 66.12 527 VAL A N 1
ATOM 4064 C CA . VAL A 1 527 ? 30.910 -12.254 -51.698 1.00 66.12 527 VAL A CA 1
ATOM 4065 C C . VAL A 1 527 ? 31.912 -12.853 -50.711 1.00 66.12 527 VAL A C 1
ATOM 4067 O O . VAL A 1 527 ? 31.670 -12.805 -49.506 1.00 66.12 527 VAL A O 1
ATOM 4070 N N . GLN A 1 528 ? 33.056 -13.351 -51.196 1.00 69.06 528 GLN A N 1
ATOM 4071 C CA . GLN A 1 528 ? 34.157 -13.792 -50.335 1.00 69.06 528 GLN A CA 1
ATOM 4072 C C . GLN A 1 528 ? 34.752 -12.628 -49.533 1.00 69.06 528 GLN A C 1
ATOM 4074 O O . GLN A 1 528 ? 34.953 -12.784 -48.331 1.00 69.06 528 GLN A O 1
ATOM 4079 N N . ASP A 1 529 ? 34.939 -11.456 -50.144 1.00 73.12 529 ASP A N 1
ATOM 4080 C CA . ASP A 1 529 ? 35.423 -10.249 -49.458 1.00 73.12 529 ASP A CA 1
ATOM 4081 C C . ASP A 1 529 ? 34.437 -9.734 -48.402 1.00 73.12 529 ASP A C 1
ATOM 4083 O O . ASP A 1 529 ? 34.823 -9.358 -47.295 1.00 73.12 529 ASP A O 1
ATOM 4087 N N . LEU A 1 530 ? 33.135 -9.759 -48.697 1.00 66.38 530 LEU A N 1
ATOM 4088 C CA . LEU A 1 530 ? 32.109 -9.420 -47.708 1.00 66.38 530 LEU A CA 1
ATOM 4089 C C . LEU A 1 530 ? 32.062 -10.437 -46.560 1.00 66.38 530 LEU A C 1
ATOM 4091 O O . LEU A 1 530 ? 31.816 -10.062 -45.412 1.00 66.38 530 LEU A O 1
ATOM 4095 N N . TRP A 1 531 ? 32.316 -11.714 -46.848 1.00 66.19 531 TRP A N 1
ATOM 4096 C CA . TRP A 1 531 ? 32.365 -12.770 -45.842 1.00 66.19 531 TRP A CA 1
ATOM 4097 C C . TRP A 1 531 ? 33.602 -12.660 -44.944 1.00 66.19 531 TRP A C 1
ATOM 4099 O O . TRP A 1 531 ? 33.479 -12.751 -43.724 1.00 66.19 531 TRP A O 1
ATOM 4109 N N . THR A 1 532 ? 34.782 -12.385 -45.501 1.00 70.00 532 THR A N 1
ATOM 4110 C CA . THR A 1 532 ? 36.016 -12.171 -44.725 1.00 70.00 532 THR A CA 1
ATOM 4111 C C . THR A 1 532 ? 35.956 -10.889 -43.894 1.00 70.00 532 THR A C 1
ATOM 4113 O O . THR A 1 532 ? 36.349 -10.900 -42.725 1.00 70.00 532 THR A O 1
ATOM 4116 N N . GLN A 1 533 ? 35.379 -9.805 -44.425 1.00 69.12 533 GLN A N 1
ATOM 4117 C CA . GLN A 1 533 ? 35.090 -8.594 -43.645 1.00 69.12 533 GLN A CA 1
ATOM 4118 C C . GLN A 1 533 ? 34.074 -8.855 -42.527 1.00 69.12 533 GLN A C 1
ATOM 4120 O O . GLN A 1 533 ? 34.199 -8.318 -41.428 1.00 69.12 533 GLN A O 1
ATOM 4125 N N . PHE A 1 534 ? 33.071 -9.699 -42.767 1.00 61.78 534 PHE A N 1
ATOM 4126 C CA . PHE A 1 534 ? 32.121 -10.078 -41.727 1.00 61.78 534 PHE A CA 1
ATOM 4127 C C . PHE A 1 534 ? 32.785 -10.905 -40.613 1.00 61.78 534 PHE A C 1
ATOM 4129 O O . PHE A 1 534 ? 32.584 -10.601 -39.434 1.00 61.78 534 PHE A O 1
ATOM 4136 N N . LEU A 1 535 ? 33.613 -11.896 -40.969 1.00 64.38 535 LEU A N 1
ATOM 4137 C CA . LEU A 1 535 ? 34.358 -12.736 -40.022 1.00 64.38 535 LEU A CA 1
ATOM 4138 C C . LEU A 1 535 ? 35.328 -11.919 -39.152 1.00 64.38 535 LEU A C 1
ATOM 4140 O O . LEU A 1 535 ? 35.403 -12.143 -37.940 1.00 64.38 535 LEU A O 1
ATOM 4144 N N . SER A 1 536 ? 35.992 -10.910 -39.729 1.00 66.81 536 SER A N 1
ATOM 4145 C CA . SER A 1 536 ? 36.876 -10.010 -38.976 1.00 66.81 536 SER A CA 1
ATOM 4146 C C . SER A 1 536 ? 36.109 -9.125 -37.984 1.00 66.81 536 SER A C 1
ATOM 4148 O O . SER A 1 536 ? 36.551 -8.938 -36.851 1.00 66.81 536 SER A O 1
ATOM 4150 N N . VAL A 1 537 ? 34.910 -8.655 -38.347 1.00 59.22 537 VAL A N 1
ATOM 4151 C CA . VAL A 1 537 ? 34.049 -7.832 -37.475 1.00 59.22 537 VAL A CA 1
ATOM 4152 C C . VAL A 1 537 ? 33.478 -8.619 -36.288 1.00 59.22 537 VAL A C 1
ATOM 4154 O O . VAL A 1 537 ? 33.211 -8.027 -35.237 1.00 59.22 537 VAL A O 1
ATOM 4157 N N . ILE A 1 538 ? 33.287 -9.935 -36.419 1.00 50.34 538 ILE A N 1
ATOM 4158 C CA . ILE A 1 538 ? 32.821 -10.797 -35.317 1.00 50.34 538 ILE A CA 1
ATOM 4159 C C . ILE A 1 538 ? 33.964 -11.444 -34.519 1.00 50.34 538 ILE A C 1
ATOM 4161 O O . ILE A 1 538 ? 33.693 -12.192 -33.580 1.00 50.34 538 ILE A O 1
ATOM 4165 N N . GLY A 1 539 ? 35.224 -11.140 -34.851 1.00 49.84 539 GLY A N 1
ATOM 4166 C CA . GLY A 1 539 ? 36.405 -11.654 -34.150 1.00 49.84 539 GLY A CA 1
ATOM 4167 C C . GLY A 1 539 ? 36.683 -13.142 -34.387 1.00 49.84 539 GLY A C 1
ATOM 4168 O O . GLY A 1 539 ? 37.491 -13.729 -33.672 1.00 49.84 539 GLY A O 1
ATOM 4169 N N . ALA A 1 540 ? 36.033 -13.754 -35.379 1.00 49.91 540 ALA A N 1
ATOM 4170 C CA . ALA A 1 540 ? 36.340 -15.103 -35.831 1.00 49.91 540 ALA A CA 1
ATOM 4171 C C . ALA A 1 540 ? 37.463 -15.005 -36.872 1.00 49.91 540 ALA A C 1
ATOM 4173 O O . ALA A 1 540 ? 37.222 -15.046 -38.076 1.00 49.91 540 ALA A O 1
ATOM 4174 N N . GLY A 1 541 ? 38.693 -14.789 -36.403 1.00 43.41 541 GLY A N 1
ATOM 4175 C CA . GLY A 1 541 ? 39.863 -14.950 -37.260 1.00 43.41 541 GLY A CA 1
ATOM 4176 C C . GLY A 1 541 ? 39.979 -16.412 -37.711 1.00 43.41 541 GLY A C 1
ATOM 4177 O O . GLY A 1 541 ? 39.566 -17.300 -36.958 1.00 43.41 541 GLY A O 1
ATOM 4178 N N . PRO A 1 542 ? 40.515 -16.691 -38.911 1.00 39.38 542 PRO A N 1
ATOM 4179 C CA . PRO A 1 542 ? 40.829 -18.058 -39.295 1.00 39.38 542 PRO A CA 1
ATOM 4180 C C . PRO A 1 542 ? 41.818 -18.633 -38.273 1.00 39.38 542 PRO A C 1
ATOM 4182 O O . PRO A 1 542 ? 42.918 -18.112 -38.097 1.00 39.38 542 PRO A O 1
ATOM 4185 N N . SER A 1 543 ? 41.400 -19.672 -37.552 1.00 40.78 543 SER A N 1
ATOM 4186 C CA . SER A 1 543 ? 42.334 -20.545 -36.850 1.00 40.78 543 SER A CA 1
ATOM 4187 C C . SER A 1 543 ? 43.154 -21.267 -37.914 1.00 40.78 543 SER A C 1
ATOM 4189 O O . SER A 1 543 ? 42.559 -21.918 -38.776 1.00 40.78 543 SER A O 1
ATOM 4191 N N . ASN A 1 544 ? 44.477 -21.112 -37.864 1.00 35.75 544 ASN A N 1
ATOM 4192 C CA . ASN A 1 544 ? 45.393 -21.979 -38.607 1.00 35.75 544 ASN A CA 1
ATOM 4193 C C . ASN A 1 544 ? 45.167 -23.448 -38.253 1.00 35.75 544 ASN A C 1
ATOM 4195 O O . ASN A 1 544 ? 44.898 -23.721 -37.056 1.00 35.75 544 ASN A O 1
#

Sequence (544 aa):
MADGAPFSGLKRPKIAFTGEEFGFGYQAVKTFRAGFKDSARRILLDAGAAAVSDGKVSTKWLLRGRRDDETKKTNGGFDLTQPEERPLFSKEQALVAVKSKTVDMAIVPFYAPYTGYDIETLNTLSSLFALTGVQQISATDQLCLAVYEPQLLDVVQTSHPGSGLSALLGAKRNRWQSNAWTEEMAGAGGENSRQYGGGVNLDSSAQYMLRERIDSVFAGPEAVRRCKSKLDGLRAAGVDVRETLNSVEPHREMARLARSTLNNSRQTSTSFDPRGGGTMFTSIMAAENPNAKLYGVVMPFEIAYQSPDFVIIDPNIEDADPGDRAVKTRFMVVREVIDESLLDDTLGLTGNRSRYWMRRLNATLEDAEAMGGKGVRVMLRFNRSKKAASIGDVEGVLRHHGIRHAVVKIVEDSGKENPGAILLDIEFEAKHFRSGLPLVGRSAVRDALGYAFARWRGRSTIVAAAMPFDEHQLPEAGRRTFVSDNVVEGYKSFVRDKWIRYRVPIAGVVGAAAAAFFFNGEVPPQVQDLWTQFLSVIGAGPSN

Foldseek 3Di:
DDDDDDDDQAAAFEEEEEDDDQAPRVLQLVQVLVQCVPPLRVWDFQLLQVLLLPDPPDPPCPPCVPPVVVVVCPGPRHDSNDHHYDYDHDLLVQVVCQVVVVGFWYKYFQAFPQVGGDLVNLVSLVVRAQKAFGAKTWGFFFKFKKFFQLLLVVLLVLDDVPPPSVVQLVAAWAPLDPDDPDPVVVPDPDPADPDFNADGDDDLVRLVVVLLQAQEEEEEPVLCRQLVVLVVVSVVSNHHYDYDYNSDDRVVVNVVVSVVQRDPQKDWDWDQDPVPRGIRIDIDHDNDDSSRHIYMYIGTLSCQRPDNRIDTSGRHSGPDDPPPDRGIGMITMMHRHHPVLLVDPVSLALLSVLVSSLSSQVSQQVSCVSSQFFGKKWKKKFQDAPPLHDPPQLLLLCLQVQWFKDKAFSDDQPDPGGGGIIIIITTDGPQQSDFPDPPDGDRSSSSSSSSQSPPSSGSRMDTRYIYTHRDDDGDGRNRDPPVPVCVVVVLVVVCVVVCVVCVVVVCVLVVVQVVCCVPPVDRDVVSVVVVQVVCVVSVNDDDD

pLDDT: mean 74.67, std 17.17, range [26.05, 96.44]

Radius of gyration: 31.38 Å; chains: 1; bounding box: 82×61×106 Å

Secondary structure (DSSP, 8-state):
--------SPBPPEEEEESSTTSHHHHHHHHHHHHHHSGGG-S---TT-HHHHTS---S-GGG-TTTHHHHHHTTTSB-TTS-EEEEESSHHHHHHHHHTTSSSEEEEEEEETTTEE-HHHHHHHHHSTTEEEEEEEEEE--EEEEEEHHHHHHHHHHSPTTSTTGGGGGSPBPP--S----GGGGS---TT----SSSB---HHHHHHHHHHEEEEEE-HHHHHHTHHHHHHHHHTT-EEEEPPTTS-HHHHHHHHHHHHS-TT-EEEEEE-TTT-PEEEEEE--S--TTPPEEEEEEEHHHHHH-TTEEEEES---SS-TTT---EEEEEEEEE---HHHH-TTTTSHHHHHHHHHHHHHHHHHHHHHTT--EEEEEEEE---GGG---HHHHHHHHHTT-EEEEEE-S---STTSPPPEEEEEEEEHHHHS-SSTTT---HHHHHHHHHT-GGGGGGEEEEEEEEESS--SPPPPP---HHHHHHHHHHHHHHHHHHHHHHHHHHHHHHHHHHHHHHSS--HHHHHHHHHHHHHTT-PPP-